Protein AF-A0A955DDG0-F1 (afdb_monomer_lite)

Secondary structure (DSSP, 8-state):
-HHHHHHHHHHHHHHHHHHHHHHHHHHHHHHHHT--EEEEEEEEEEEEEEEETTTEEEES-SHHHHHHHHSS-GGGS-HHHHHHTT--SPEEEEEEEEEEEEEEETTB-SS-TT-----TTSGGGS-HHHHHHHHHHHHHHHHHHHHHHHHHHHHH------SBEEEE-TTSTTTT-EETTTGGGT--S-S--TT-EEEEETTEE--SHHHHHHHHHTSPTT--EEEEEEPTT-SSPEEEEE--EE-TTT-SEE-SEEEPPPSBPP-STT-TTHHHHHHHTTTGGGTPPTT-EEEEETTEE-SSHHHHHHHHHHHTTPPEEEEEEPTT--TTT---EEEEEE--PPPPEEEEEPPPTT----EEEEEBTTB-B-EEEEEE-TTSTTTTTS-TT-EEEEETTEES--HHHHHHHHHHSTTSEEEEEEEETTEEEEEEEEPPTTT----EEEEE-TTSSBB-S---EEES-TT-TT-EEE-TTTTS-PPTT-EEEEETTEE-SSHHHHHHHHHHHHHHHHHHT--EEEEEEEE-SSTTPPPEEEEEEE-TTTT-

Sequence (552 aa):
MLTTLLNVLLMVVGFGLLIFVHELGHFLAAKWAGIRTDGFAVGMGPVMFSYRRGVGLGWGPSEPRVKALTGRGALDLSDADLERLGIGETEYSLRWLPVGGFVKMLGQDDMDPGSRSADPRSYTMCPVGKRMIVVSAGVVMNIILALVLFVVCFLVGVRFEAPVVGEVVAGLPAAEAHVVNGTALGITEPGIRPGDTVISVDGDPIVTFADLQMATAMAKPDTALTVIAERPGVETPLEFTLTPRKDPGSGLLSVGIAPASTTTLLDGRGVRGLDEALAGAGLTAQGVEPGATIVSVDGVPVEHYADLDRQATIAGGRPLTAVWMQPGQDPAEADRFVTATIGVEPVFEMFWQPALETGGPAEGDAALIGLSPLHRVTSTTPGGPADGVLMPGDLVLGVAGVSHPTLSTIRRTISTNKGEVIDLRVLRDGVEEVVSVRVRAKTGTIGIALEPAYDLNRIAAPIRDRLASAADPGSVVPTPVAAIEIPPNARIDAIDGTSTSNWTDMYRALLASTAGAAASGTGATVTLSITRPLPNEPRAEVPVALDAADVR

Foldseek 3Di:
DVVVVVVVVVVQLVQLVLQLLLQVQLVVLLVVLLWQWQEKEAFDDWFQWKAKFLQGIDGGWCQVSCCVQPVDGLVPDDPVRCVVSRIHRYIYTYHDGRGHIHIHTAQPDPVCVPDGDPDCSHLVNGDPVSNVSSNCRSVVSSVVVVVVVVVVVVVVPDDAFFQFFADAAPPFFQLQWDFPCQVVQVHPHGGDAGGKGWQDKQPHGDGHNVSVFVCQQPDDAPDWIWIWTDHPPGPHTTTITTGFAQDLAVRTTDRRTDTFDFQFAAQPVPDPCSVVVCVVQVNVVQPAHGGKGFQDKQNHGDPGSRVVVVVLVVCLFPWIWTKIQHHPDDPVGTDDITIDTGTRDDRAHWFWAFADPVDDGIDTFRDALQFGFWKFWQDFDVVFQCPPQDDGGWTFQDKQPRGLDTPRRRQVRLQVQAQDWMWTWTQDPNDTDITITGQHNPRSDRGTDMDGPQQAQFTGDGRQWGAPGSRCSPHIDGGLCNVPPDDHRKGQQAKQPQGDGGNSSVVVRLLVQLVVVQVVLFKGKIWTFIDDPDPPDDTDTTITIGGSVSSD

Radius of gyration: 34.44 Å; chains: 1; bounding box: 79×49×99 Å

pLDDT: mean 88.42, std 8.72, range [49.09, 97.69]

Structure (mmCIF, N/CA/C/O backbone):
data_AF-A0A955DDG0-F1
#
_entry.id   AF-A0A955DDG0-F1
#
loop_
_atom_site.group_PDB
_atom_site.id
_atom_site.type_symbol
_atom_site.label_atom_id
_atom_site.label_alt_id
_atom_site.label_comp_id
_atom_site.label_asym_id
_atom_site.label_entity_id
_atom_site.label_seq_id
_atom_site.pdbx_PDB_ins_code
_atom_site.Cartn_x
_atom_site.Cartn_y
_atom_site.Cartn_z
_atom_site.occupancy
_atom_site.B_iso_or_equiv
_atom_site.auth_seq_id
_atom_site.auth_comp_id
_atom_site.auth_asym_id
_atom_site.auth_atom_id
_atom_site.pdbx_PDB_model_num
ATOM 1 N N . MET A 1 1 ? 12.046 -19.890 -9.925 1.00 49.09 1 MET A N 1
ATOM 2 C CA . MET A 1 1 ? 13.345 -20.222 -10.561 1.00 49.09 1 MET A CA 1
ATOM 3 C C . MET A 1 1 ? 13.337 -19.999 -12.071 1.00 49.09 1 MET A C 1
ATOM 5 O O . MET A 1 1 ? 14.276 -19.384 -12.557 1.00 49.09 1 MET A O 1
ATOM 9 N N . LEU A 1 2 ? 12.295 -20.416 -12.806 1.00 52.06 2 LEU A N 1
ATOM 10 C CA . LEU A 1 2 ? 12.195 -20.172 -14.256 1.00 52.06 2 LEU A CA 1
ATOM 11 C C . LEU A 1 2 ? 12.163 -18.673 -14.617 1.00 52.06 2 LEU A C 1
ATOM 13 O O . LEU A 1 2 ? 12.862 -18.251 -15.530 1.00 52.06 2 LEU A O 1
ATOM 17 N N . THR A 1 3 ? 11.439 -17.859 -13.842 1.00 61.25 3 THR A N 1
ATOM 18 C CA . THR A 1 3 ? 11.418 -16.389 -13.969 1.00 61.25 3 THR A CA 1
ATOM 19 C C . THR A 1 3 ? 12.789 -15.763 -13.726 1.00 61.25 3 THR A C 1
ATOM 21 O O . THR A 1 3 ? 13.218 -14.896 -14.474 1.00 61.25 3 THR A O 1
ATOM 24 N N . THR A 1 4 ? 13.531 -16.250 -12.730 1.00 75.62 4 THR A N 1
ATOM 25 C CA . THR A 1 4 ? 14.893 -15.786 -12.438 1.00 75.62 4 THR A CA 1
ATOM 26 C C . THR A 1 4 ? 15.860 -16.114 -13.577 1.00 75.62 4 THR A C 1
ATOM 28 O O . THR A 1 4 ? 16.613 -15.244 -13.998 1.00 75.62 4 THR A O 1
ATOM 31 N N . LEU A 1 5 ? 15.822 -17.341 -14.111 1.00 79.25 5 LEU A N 1
ATOM 32 C CA . LEU A 1 5 ? 16.664 -17.743 -15.242 1.00 79.25 5 LEU A CA 1
ATOM 33 C C . LEU A 1 5 ? 16.324 -16.952 -16.510 1.00 79.25 5 LEU A C 1
ATOM 35 O O . LEU A 1 5 ? 17.230 -16.500 -17.205 1.00 79.25 5 LEU A O 1
ATOM 39 N N . LEU A 1 6 ? 15.032 -16.754 -16.785 1.00 79.88 6 LEU A N 1
ATOM 40 C CA . LEU A 1 6 ? 14.573 -15.937 -17.904 1.00 79.88 6 LEU A CA 1
ATOM 41 C C . LEU A 1 6 ? 15.060 -14.492 -17.770 1.00 79.88 6 LEU A C 1
ATOM 43 O O . LEU A 1 6 ? 15.597 -13.952 -18.728 1.00 79.88 6 LEU A O 1
ATOM 47 N N . ASN A 1 7 ? 14.954 -13.890 -16.583 1.00 75.62 7 ASN A N 1
ATOM 48 C CA . ASN A 1 7 ? 15.445 -12.533 -16.337 1.00 75.62 7 ASN A CA 1
ATOM 49 C C . ASN A 1 7 ? 16.960 -12.431 -16.537 1.00 75.62 7 ASN A C 1
ATOM 51 O O . ASN A 1 7 ? 17.436 -11.468 -17.131 1.00 75.62 7 ASN A O 1
ATOM 55 N N . VAL A 1 8 ? 17.721 -13.439 -16.098 1.00 85.06 8 VAL A N 1
ATOM 56 C CA . VAL A 1 8 ? 19.169 -13.505 -16.346 1.00 85.06 8 VAL A CA 1
ATOM 57 C C . VAL A 1 8 ? 19.458 -13.625 -17.843 1.00 85.06 8 VAL A C 1
ATOM 59 O O . VAL A 1 8 ? 20.325 -12.918 -18.348 1.00 85.06 8 VAL A O 1
ATOM 62 N N . LEU A 1 9 ? 18.719 -14.458 -18.579 1.00 85.44 9 LEU A N 1
ATOM 63 C CA . LEU A 1 9 ? 18.876 -14.584 -20.028 1.00 85.44 9 LEU A CA 1
ATOM 64 C C . LEU A 1 9 ? 18.539 -13.271 -20.750 1.00 85.44 9 LEU A C 1
ATOM 66 O O . LEU A 1 9 ? 19.309 -12.830 -21.598 1.00 85.44 9 LEU A O 1
ATOM 70 N N . LEU A 1 10 ? 17.431 -12.621 -20.385 1.00 84.94 10 LEU A N 1
ATOM 71 C CA . LEU A 1 10 ? 17.025 -11.320 -20.921 1.00 84.94 10 LEU A CA 1
ATOM 72 C C . LEU A 1 10 ? 18.062 -10.239 -20.617 1.00 84.94 10 LEU A C 1
ATOM 74 O O . LEU A 1 10 ? 18.378 -9.439 -21.491 1.00 84.94 10 LEU A O 1
ATOM 78 N N . MET A 1 11 ? 18.644 -10.248 -19.417 1.00 85.69 11 MET A N 1
ATOM 79 C CA . MET A 1 11 ? 19.738 -9.354 -19.048 1.00 85.69 11 MET A CA 1
ATOM 80 C C . MET A 1 11 ? 20.968 -9.586 -19.934 1.00 85.69 11 MET A C 1
ATOM 82 O O . MET A 1 11 ? 21.527 -8.630 -20.464 1.00 85.69 11 MET A O 1
ATOM 86 N N . VAL A 1 12 ? 21.371 -10.843 -20.138 1.00 88.38 12 VAL A N 1
ATOM 87 C CA . VAL A 1 12 ? 22.505 -11.205 -21.007 1.00 88.38 12 VAL A CA 1
ATOM 88 C C . VAL A 1 12 ? 22.257 -10.755 -22.450 1.00 88.38 12 VAL A C 1
ATOM 90 O O . VAL A 1 12 ? 23.146 -10.172 -23.068 1.00 88.38 12 VAL A O 1
ATOM 93 N N . VAL A 1 13 ? 21.044 -10.964 -22.969 1.00 87.88 13 VAL A N 1
ATOM 94 C CA . VAL A 1 13 ? 20.634 -10.497 -24.302 1.00 87.88 13 VAL A CA 1
ATOM 95 C C . VAL A 1 13 ? 20.626 -8.968 -24.373 1.00 87.88 13 VAL A C 1
ATOM 97 O O . VAL A 1 13 ? 21.128 -8.407 -25.342 1.00 87.88 13 VAL A O 1
ATOM 100 N N . GLY A 1 14 ? 20.118 -8.285 -23.345 1.00 88.56 14 GLY A N 1
ATOM 101 C CA . GLY A 1 14 ? 20.068 -6.824 -23.268 1.00 88.56 14 GLY A CA 1
ATOM 102 C C . GLY A 1 14 ? 21.457 -6.184 -23.257 1.00 88.56 14 GLY A C 1
ATOM 103 O O . GLY A 1 14 ? 21.736 -5.307 -24.074 1.00 88.56 14 GLY A O 1
ATOM 104 N N . PHE A 1 15 ? 22.364 -6.668 -22.401 1.00 89.38 15 PHE A N 1
ATOM 105 C CA . PHE A 1 15 ? 23.766 -6.234 -22.414 1.00 89.38 15 PHE A CA 1
ATOM 106 C C . PHE A 1 15 ? 24.463 -6.600 -23.723 1.00 89.38 15 PHE A C 1
ATOM 108 O O . PHE A 1 15 ? 25.248 -5.808 -24.243 1.00 89.38 15 PHE A O 1
ATOM 115 N N . GLY A 1 16 ? 24.159 -7.773 -24.282 1.00 90.31 16 GLY A N 1
ATOM 116 C CA . GLY A 1 16 ? 24.695 -8.196 -25.566 1.00 90.31 16 GLY A CA 1
ATOM 117 C C . GLY A 1 16 ? 24.304 -7.250 -26.701 1.00 90.31 16 GLY A C 1
ATOM 118 O O . GLY A 1 16 ? 25.173 -6.835 -27.464 1.00 90.31 16 GLY A O 1
ATOM 119 N N . LEU A 1 17 ? 23.030 -6.854 -26.762 1.00 90.50 17 LEU A N 1
ATOM 120 C CA . LEU A 1 17 ? 22.513 -5.881 -27.721 1.00 90.50 17 LEU A CA 1
ATOM 121 C C . LEU A 1 17 ? 23.158 -4.503 -27.531 1.00 90.50 17 LEU A C 1
ATOM 123 O O . LEU A 1 17 ? 23.577 -3.894 -28.512 1.00 90.50 17 LEU A O 1
ATOM 127 N N . LEU A 1 18 ? 23.271 -4.028 -26.287 1.00 91.69 18 LEU A N 1
ATOM 128 C CA . LEU A 1 18 ? 23.886 -2.736 -25.972 1.00 91.69 18 LEU A CA 1
ATOM 129 C C . LEU A 1 18 ? 25.344 -2.685 -26.438 1.00 91.69 18 LEU A C 1
ATOM 131 O O . LEU A 1 18 ? 25.734 -1.750 -27.130 1.00 91.69 18 LEU A O 1
ATOM 135 N N . ILE A 1 19 ? 26.143 -3.703 -26.113 1.00 91.75 19 ILE A N 1
ATOM 136 C CA . ILE A 1 19 ? 27.542 -3.776 -26.556 1.00 91.75 19 ILE A CA 1
ATOM 137 C C . ILE A 1 19 ? 27.606 -3.909 -28.083 1.00 91.75 19 ILE A C 1
ATOM 139 O O . ILE A 1 19 ? 28.388 -3.218 -28.720 1.00 91.75 19 ILE A O 1
ATOM 143 N N . PHE A 1 20 ? 26.761 -4.732 -28.709 1.00 92.12 20 PHE A N 1
ATOM 144 C CA . PHE A 1 20 ? 26.736 -4.846 -30.170 1.00 92.12 20 PHE A CA 1
ATOM 145 C C . PHE A 1 20 ? 26.478 -3.496 -30.862 1.00 92.12 20 PHE A C 1
ATOM 147 O O . PHE A 1 20 ? 27.185 -3.144 -31.807 1.00 92.12 20 PHE A O 1
ATOM 154 N N . VAL A 1 21 ? 25.492 -2.726 -30.394 1.00 93.50 21 VAL A N 1
ATOM 155 C CA . VAL A 1 21 ? 25.171 -1.409 -30.966 1.00 93.50 21 VAL A CA 1
ATOM 156 C C . VAL A 1 21 ? 26.283 -0.389 -30.693 1.00 93.50 21 VAL A C 1
ATOM 158 O O . VAL A 1 21 ? 26.585 0.429 -31.565 1.00 93.50 21 VAL A O 1
ATOM 161 N N . HIS A 1 22 ? 26.951 -0.483 -29.543 1.00 94.06 22 HIS A N 1
ATOM 162 C CA . HIS A 1 22 ? 28.153 0.293 -29.232 1.00 94.06 22 HIS A CA 1
ATOM 163 C C . HIS A 1 22 ? 29.276 0.039 -30.253 1.00 94.06 22 HIS A C 1
ATOM 165 O O . HIS A 1 22 ? 29.784 0.969 -30.884 1.00 94.06 22 HIS A O 1
ATOM 171 N N . GLU A 1 23 ? 29.606 -1.232 -30.487 1.00 93.44 23 GLU A N 1
ATOM 172 C CA . GLU A 1 23 ? 30.636 -1.654 -31.443 1.00 93.44 23 GLU A CA 1
ATOM 173 C C . GLU A 1 23 ? 30.265 -1.303 -32.887 1.00 93.44 23 GLU A C 1
ATOM 175 O O . GLU A 1 23 ? 31.120 -0.911 -33.687 1.00 93.44 23 GLU A O 1
ATOM 180 N N . LEU A 1 24 ? 28.975 -1.382 -33.227 1.00 93.75 24 LEU A N 1
ATOM 181 C CA . LEU A 1 24 ? 28.460 -0.925 -34.515 1.00 93.75 24 LEU A CA 1
ATOM 182 C C . LEU A 1 24 ? 28.727 0.573 -34.714 1.00 93.75 24 LEU A C 1
ATOM 184 O O . LEU A 1 24 ? 29.096 0.982 -35.814 1.00 93.75 24 LEU A O 1
ATOM 188 N N . GLY A 1 25 ? 28.603 1.386 -33.662 1.00 94.88 25 GLY A N 1
ATOM 189 C CA . GLY A 1 25 ? 28.941 2.808 -33.701 1.00 94.88 25 GLY A CA 1
ATOM 190 C C . GLY A 1 25 ? 30.397 3.058 -34.063 1.00 94.88 25 GLY A C 1
ATOM 191 O O . GLY A 1 25 ? 30.678 3.788 -35.018 1.00 94.88 25 GLY A O 1
ATOM 192 N N . HIS A 1 26 ? 31.322 2.407 -33.355 1.00 94.06 26 HIS A N 1
ATOM 193 C CA . HIS A 1 26 ? 32.750 2.480 -33.669 1.00 94.06 26 HIS A CA 1
ATOM 194 C C . HIS A 1 26 ? 33.043 2.027 -35.102 1.00 94.06 26 HIS A C 1
ATOM 196 O O . HIS A 1 26 ? 33.749 2.719 -35.836 1.00 94.06 26 HIS A O 1
ATOM 202 N N . PHE A 1 27 ? 32.454 0.909 -35.531 1.00 94.50 27 PHE A N 1
ATOM 203 C CA . PHE A 1 27 ? 32.635 0.366 -36.873 1.00 94.50 27 PHE A CA 1
ATOM 204 C C . PHE A 1 27 ? 32.161 1.324 -37.973 1.00 94.50 27 PHE A C 1
ATOM 206 O O . PHE A 1 27 ? 32.911 1.605 -38.913 1.00 94.50 27 PHE A O 1
ATOM 213 N N . LEU A 1 28 ? 30.943 1.863 -37.856 1.00 95.00 28 LEU A N 1
ATOM 214 C CA . LEU A 1 28 ? 30.384 2.799 -38.836 1.00 95.00 28 LEU A CA 1
ATOM 215 C C . LEU A 1 28 ? 31.205 4.092 -38.906 1.00 95.00 28 LEU A C 1
ATOM 217 O O . LEU A 1 28 ? 31.514 4.570 -40.001 1.00 95.00 28 LEU A O 1
ATOM 221 N N . ALA A 1 29 ? 31.619 4.626 -37.756 1.00 94.56 29 ALA A N 1
ATOM 222 C CA . ALA A 1 29 ? 32.459 5.815 -37.702 1.00 94.56 29 ALA A CA 1
ATOM 223 C C . ALA A 1 29 ? 33.860 5.563 -38.280 1.00 94.56 29 ALA A C 1
ATOM 225 O O . ALA A 1 29 ? 34.385 6.415 -38.997 1.00 94.56 29 ALA A O 1
ATOM 226 N N . ALA A 1 30 ? 34.455 4.393 -38.028 1.00 92.81 30 ALA A N 1
ATOM 227 C CA . ALA A 1 30 ? 35.754 4.013 -38.579 1.00 92.81 30 ALA A CA 1
ATOM 228 C C . ALA A 1 30 ? 35.700 3.905 -40.110 1.00 92.81 30 ALA A C 1
ATOM 230 O O . ALA A 1 30 ? 36.546 4.480 -40.800 1.00 92.81 30 ALA A O 1
ATOM 231 N N . LYS A 1 31 ? 34.654 3.263 -40.651 1.00 92.25 31 LYS A N 1
ATOM 232 C CA . LYS A 1 31 ? 34.399 3.202 -42.098 1.00 92.25 31 LYS A CA 1
ATOM 233 C C . LYS A 1 31 ? 34.239 4.592 -42.711 1.00 92.25 31 LYS A C 1
ATOM 235 O O . LYS A 1 31 ? 34.865 4.874 -43.730 1.00 92.25 31 LYS A O 1
ATOM 240 N N . TRP A 1 32 ? 33.462 5.473 -42.077 1.00 94.62 32 TRP A N 1
ATOM 241 C CA . TRP A 1 32 ? 33.296 6.863 -42.517 1.00 94.62 32 TRP A CA 1
ATOM 242 C C . TRP A 1 32 ? 34.609 7.661 -42.467 1.00 94.62 32 TRP A C 1
ATOM 244 O O . TRP A 1 32 ? 34.905 8.446 -43.369 1.00 94.62 32 TRP A O 1
ATOM 254 N N . ALA A 1 33 ? 35.435 7.439 -41.442 1.00 92.06 33 ALA A N 1
ATOM 255 C CA . ALA A 1 33 ? 36.719 8.112 -41.283 1.00 92.06 33 ALA A CA 1
ATOM 256 C C . ALA A 1 33 ? 37.771 7.672 -42.321 1.00 92.06 33 ALA A C 1
ATOM 258 O O . ALA A 1 33 ? 38.750 8.403 -42.516 1.00 92.06 33 ALA A O 1
ATOM 259 N N . GLY A 1 34 ? 37.546 6.539 -43.000 1.00 89.50 34 GLY A N 1
ATOM 260 C CA . GLY A 1 34 ? 38.470 5.901 -43.943 1.00 89.50 34 GLY A CA 1
ATOM 261 C C . GLY A 1 34 ? 39.414 4.883 -43.292 1.00 89.50 34 GLY A C 1
ATOM 262 O O . GLY A 1 34 ? 40.344 4.411 -43.947 1.00 89.50 34 GLY A O 1
ATOM 263 N N . ILE A 1 35 ? 39.184 4.537 -42.023 1.00 91.00 35 ILE A N 1
ATOM 264 C CA . ILE A 1 35 ? 40.020 3.615 -41.251 1.00 91.00 35 ILE A CA 1
ATOM 265 C C . ILE A 1 35 ? 39.736 2.182 -41.696 1.00 91.00 35 ILE A C 1
ATOM 267 O O . ILE A 1 35 ? 38.577 1.771 -41.828 1.00 91.00 35 ILE A O 1
ATOM 271 N N . ARG A 1 36 ? 40.797 1.408 -41.934 1.00 88.56 36 ARG A N 1
ATOM 272 C CA . ARG A 1 36 ? 40.663 -0.006 -42.292 1.00 88.56 36 ARG A CA 1
ATOM 273 C C . ARG A 1 36 ? 40.157 -0.802 -41.089 1.00 88.56 36 ARG A C 1
ATOM 275 O O . ARG A 1 36 ? 40.677 -0.691 -39.981 1.00 88.56 36 ARG A O 1
ATOM 282 N N . THR A 1 37 ? 39.118 -1.599 -41.317 1.00 91.06 37 THR A N 1
ATOM 283 C CA . THR A 1 37 ? 38.473 -2.442 -40.299 1.00 91.06 37 THR A CA 1
ATOM 284 C C . THR A 1 37 ? 38.529 -3.892 -40.751 1.00 91.06 37 THR A C 1
ATOM 286 O O . THR A 1 37 ? 37.822 -4.298 -41.675 1.00 91.06 37 THR A O 1
ATOM 289 N N . ASP A 1 38 ? 39.388 -4.676 -40.113 1.00 88.81 38 ASP A N 1
ATOM 290 C CA . ASP A 1 38 ? 39.694 -6.040 -40.544 1.00 88.81 38 ASP A CA 1
ATOM 291 C C . ASP A 1 38 ? 38.630 -7.057 -40.107 1.00 88.81 38 ASP A C 1
ATOM 293 O O . ASP A 1 38 ? 38.471 -8.116 -40.724 1.00 88.81 38 ASP A O 1
ATOM 297 N N . GLY A 1 39 ? 37.864 -6.728 -39.064 1.00 90.69 39 GLY A N 1
ATOM 298 C CA . GLY A 1 39 ? 36.810 -7.588 -38.543 1.00 90.69 39 GLY A CA 1
ATOM 299 C C . GLY A 1 39 ? 35.722 -6.823 -37.801 1.00 90.69 39 GLY A C 1
ATOM 300 O O . GLY A 1 39 ? 35.995 -5.837 -37.120 1.00 90.69 39 GLY A O 1
ATOM 301 N N . PHE A 1 40 ? 34.494 -7.308 -37.926 1.00 94.00 40 PHE A N 1
ATOM 302 C CA . PHE A 1 40 ? 33.341 -6.906 -37.134 1.00 94.00 40 PHE A CA 1
ATOM 303 C C . PHE A 1 40 ? 32.602 -8.170 -36.696 1.00 94.00 40 PHE A C 1
ATOM 305 O O . PHE A 1 40 ? 32.223 -8.997 -37.531 1.00 94.00 40 PHE A O 1
ATOM 312 N N . ALA A 1 41 ? 32.437 -8.359 -35.392 1.00 92.50 41 ALA A N 1
ATOM 313 C CA . ALA A 1 41 ? 31.847 -9.574 -34.851 1.00 92.50 41 ALA A CA 1
ATOM 314 C C . ALA A 1 41 ? 30.637 -9.285 -33.971 1.00 92.50 41 ALA A C 1
ATOM 316 O O . ALA A 1 41 ? 30.648 -8.349 -33.176 1.00 92.50 41 ALA A O 1
ATOM 317 N N . VAL A 1 42 ? 29.641 -10.162 -34.072 1.00 91.75 42 VAL A N 1
ATOM 318 C CA . VAL A 1 42 ? 28.531 -10.263 -33.127 1.00 91.75 42 VAL A CA 1
ATOM 319 C C . VAL A 1 42 ? 28.795 -11.453 -32.216 1.00 91.75 42 VAL A C 1
ATOM 321 O O . VAL A 1 42 ? 28.970 -12.583 -32.683 1.00 91.75 42 VAL A O 1
ATOM 324 N N . GLY A 1 43 ? 28.828 -11.194 -30.917 1.00 89.12 43 GLY A N 1
ATOM 325 C CA . GLY A 1 43 ? 29.114 -12.173 -29.884 1.00 89.12 43 GLY A CA 1
ATOM 326 C C . GLY A 1 43 ? 30.599 -12.360 -29.563 1.00 89.12 43 GLY A C 1
ATOM 327 O O . GLY A 1 43 ? 31.492 -11.753 -30.157 1.00 89.12 43 GLY A O 1
ATOM 328 N N . MET A 1 44 ? 30.863 -13.269 -28.626 1.00 86.81 44 MET A N 1
ATOM 329 C CA . MET A 1 44 ? 32.192 -13.623 -28.124 1.00 86.81 44 MET A CA 1
ATOM 330 C C . MET A 1 44 ? 32.517 -15.109 -28.331 1.00 86.81 44 MET A C 1
ATOM 332 O O . MET A 1 44 ? 31.648 -15.940 -28.601 1.00 86.81 44 MET A O 1
ATOM 336 N N . GLY A 1 45 ? 33.801 -15.452 -28.191 1.00 87.25 45 GLY A N 1
ATOM 337 C CA . GLY A 1 45 ? 34.295 -16.823 -28.341 1.00 87.25 45 GLY A CA 1
ATOM 338 C C . GLY A 1 45 ? 34.581 -17.229 -29.796 1.00 87.25 45 GLY A C 1
ATOM 339 O O . GLY A 1 45 ? 34.844 -16.361 -30.634 1.00 87.25 45 GLY A O 1
ATOM 340 N N . PRO A 1 46 ? 34.588 -18.540 -30.103 1.00 90.38 46 PRO A N 1
ATOM 341 C CA . PRO A 1 46 ? 34.888 -19.052 -31.439 1.00 90.38 46 PRO A CA 1
ATOM 342 C C . PRO A 1 46 ? 33.901 -18.563 -32.506 1.00 90.38 46 PRO A C 1
ATOM 344 O O . PRO A 1 46 ? 32.703 -18.424 -32.247 1.00 90.38 46 PRO A O 1
ATOM 347 N N . VAL A 1 47 ? 34.407 -18.336 -33.722 1.00 92.19 47 VAL A N 1
ATOM 348 C CA . VAL A 1 47 ? 33.590 -17.969 -34.889 1.00 92.19 47 VAL A CA 1
ATOM 349 C C . VAL A 1 47 ? 32.755 -19.167 -35.327 1.00 92.19 47 VAL A C 1
ATOM 351 O O . VAL A 1 47 ? 33.304 -20.214 -35.662 1.00 92.19 47 VAL A O 1
ATOM 354 N N . MET A 1 48 ? 31.434 -18.997 -35.351 1.00 92.81 48 MET A N 1
ATOM 355 C CA . MET A 1 48 ? 30.486 -19.993 -35.849 1.00 92.81 48 MET A CA 1
ATOM 356 C C . MET A 1 48 ? 30.288 -19.819 -37.356 1.00 92.81 48 MET A C 1
ATOM 358 O O . MET A 1 48 ? 30.481 -20.759 -38.124 1.00 92.81 48 MET A O 1
ATOM 362 N N . PHE A 1 49 ? 29.997 -18.588 -37.778 1.00 93.62 49 PHE A N 1
ATOM 363 C CA . PHE A 1 49 ? 29.836 -18.213 -39.178 1.00 93.62 49 PHE A CA 1
ATOM 364 C C . PHE A 1 49 ? 30.632 -16.955 -39.481 1.00 93.62 49 PHE A C 1
ATOM 366 O O . PHE A 1 49 ? 30.673 -16.034 -38.666 1.00 93.62 49 PHE A O 1
ATOM 373 N N . SER A 1 50 ? 31.222 -16.882 -40.671 1.00 94.62 50 SER A N 1
ATOM 374 C CA . SER A 1 50 ? 31.799 -15.639 -41.171 1.00 94.62 50 SER A CA 1
ATOM 375 C C . SER A 1 50 ? 31.518 -15.412 -42.646 1.00 94.62 50 SER A C 1
ATOM 377 O O . SER A 1 50 ? 31.509 -16.340 -43.464 1.00 94.62 50 SER A O 1
ATOM 379 N N . TYR A 1 51 ? 31.318 -14.142 -42.970 1.00 95.06 51 TYR A N 1
ATOM 380 C CA . TYR A 1 51 ? 31.141 -13.620 -44.307 1.00 95.06 51 TYR A CA 1
ATOM 381 C C . TYR A 1 51 ? 32.241 -12.605 -44.611 1.00 95.06 51 TYR A C 1
ATOM 383 O O . TYR A 1 51 ? 32.460 -11.649 -43.866 1.00 95.06 51 TYR A O 1
ATOM 391 N N . ARG A 1 52 ? 32.908 -12.792 -45.749 1.00 95.19 52 ARG A N 1
ATOM 392 C CA . ARG A 1 52 ? 33.840 -11.818 -46.320 1.00 95.19 52 ARG A CA 1
ATOM 393 C C . ARG A 1 52 ? 33.522 -11.672 -47.801 1.00 95.19 52 ARG A C 1
ATOM 395 O O . ARG A 1 52 ? 33.395 -12.670 -48.514 1.00 95.19 52 ARG A O 1
ATOM 402 N N . ARG A 1 53 ? 33.384 -10.433 -48.278 1.00 92.25 53 ARG A N 1
ATOM 403 C CA . ARG A 1 53 ? 33.145 -10.158 -49.705 1.00 92.25 53 ARG A CA 1
ATOM 404 C C . ARG A 1 53 ? 34.254 -10.811 -50.545 1.00 92.25 53 ARG A C 1
ATOM 406 O O . ARG A 1 53 ? 35.411 -10.757 -50.146 1.00 92.25 53 ARG A O 1
ATOM 413 N N . GLY A 1 54 ? 33.900 -11.464 -51.652 1.00 88.12 54 GLY A N 1
ATOM 414 C CA . GLY A 1 54 ? 34.838 -12.217 -52.504 1.00 88.12 54 GLY A CA 1
ATOM 415 C C . GLY A 1 54 ? 35.135 -13.652 -52.042 1.00 88.12 54 GLY A C 1
ATOM 416 O O . GLY A 1 54 ? 35.551 -14.470 -52.851 1.00 88.12 54 GLY A O 1
ATOM 417 N N . VAL A 1 55 ? 34.859 -13.989 -50.776 1.00 90.69 55 VAL A N 1
ATOM 418 C CA . VAL A 1 55 ? 35.038 -15.344 -50.208 1.00 90.69 55 VAL A CA 1
ATOM 419 C C . VAL A 1 55 ? 33.693 -16.016 -49.908 1.00 90.69 55 VAL A C 1
ATOM 421 O O . VAL A 1 55 ? 33.574 -17.236 -49.983 1.00 90.69 55 VAL A O 1
ATOM 424 N N . GLY A 1 56 ? 32.668 -15.224 -49.580 1.00 90.75 56 GLY A N 1
ATOM 425 C CA . GLY A 1 56 ? 31.319 -15.698 -49.279 1.00 90.75 56 GLY A CA 1
ATOM 426 C C . GLY A 1 56 ? 31.111 -16.114 -47.819 1.00 90.75 56 GLY A C 1
ATOM 427 O O . GLY A 1 56 ? 31.994 -15.982 -46.964 1.00 90.75 56 GLY A O 1
ATOM 428 N N . LEU A 1 57 ? 29.899 -16.589 -47.526 1.00 93.56 57 LEU A N 1
ATOM 429 C CA . LEU A 1 57 ? 29.512 -17.088 -46.205 1.00 93.56 57 LEU A CA 1
ATOM 430 C C . LEU A 1 57 ? 30.083 -18.493 -45.992 1.00 93.56 57 LEU A C 1
ATOM 432 O O . LEU A 1 57 ? 30.079 -19.314 -46.905 1.00 93.56 57 LEU A O 1
ATOM 436 N N . GLY A 1 58 ? 30.555 -18.788 -44.786 1.00 91.50 58 GLY A N 1
ATOM 437 C CA . GLY A 1 58 ? 30.954 -20.146 -44.434 1.00 91.50 58 GLY A CA 1
ATOM 438 C C . GLY A 1 58 ? 31.069 -20.364 -42.937 1.00 91.50 58 GLY A C 1
ATOM 439 O O . GLY A 1 58 ? 31.068 -19.413 -42.153 1.00 91.50 58 GLY A O 1
ATOM 440 N N . TRP A 1 59 ? 31.157 -21.638 -42.570 1.00 92.69 59 TRP A N 1
ATOM 441 C CA . TRP A 1 59 ? 31.372 -22.082 -41.199 1.00 92.69 59 TRP A CA 1
ATOM 442 C C . TRP A 1 59 ? 32.797 -21.761 -40.745 1.00 92.69 59 TRP A C 1
ATOM 444 O O . TRP A 1 59 ? 33.757 -21.971 -41.491 1.00 92.69 59 TRP A O 1
ATOM 454 N N . GLY A 1 60 ? 32.933 -21.263 -39.519 1.00 91.75 60 GLY A N 1
ATOM 455 C CA . GLY A 1 60 ? 34.219 -20.866 -38.953 1.00 91.75 60 GLY A CA 1
ATOM 456 C C . GLY A 1 60 ? 34.780 -19.553 -39.524 1.00 91.75 60 GLY A C 1
ATOM 457 O O . GLY A 1 60 ? 34.090 -18.837 -40.258 1.00 91.75 60 GLY A O 1
ATOM 458 N N . PRO A 1 61 ? 36.029 -19.196 -39.176 1.00 92.50 61 PRO A N 1
ATOM 459 C CA . PRO A 1 61 ? 36.684 -17.965 -39.631 1.00 92.50 61 PRO A CA 1
ATOM 460 C C . PRO A 1 61 ? 36.939 -17.959 -41.149 1.00 92.50 61 PRO A C 1
ATOM 462 O O . PRO A 1 61 ? 37.026 -19.013 -41.786 1.00 92.50 61 PRO A O 1
ATOM 465 N N . SER A 1 62 ? 37.075 -16.775 -41.756 1.00 91.44 62 SER A N 1
ATOM 466 C CA . SER A 1 62 ? 37.354 -16.661 -43.198 1.00 91.44 62 SER A CA 1
ATOM 467 C C . SER A 1 62 ? 38.835 -16.867 -43.530 1.00 91.44 62 SER A C 1
ATOM 469 O O . SER A 1 62 ? 39.159 -17.225 -44.660 1.00 91.44 62 SER A O 1
ATOM 471 N N . GLU A 1 63 ? 39.725 -16.732 -42.540 1.00 90.19 63 GLU A N 1
ATOM 472 C CA . GLU A 1 63 ? 41.186 -16.830 -42.671 1.00 90.19 63 GLU A CA 1
ATOM 473 C C . GLU A 1 63 ? 41.671 -18.073 -43.455 1.00 90.19 63 GLU A C 1
ATOM 475 O O . GLU A 1 63 ? 42.435 -17.905 -44.409 1.00 90.19 63 GLU A O 1
ATOM 480 N N . PRO A 1 64 ? 41.225 -19.316 -43.158 1.00 91.25 64 PRO A N 1
ATOM 481 C CA . PRO A 1 64 ? 41.695 -20.497 -43.889 1.00 91.25 64 PRO A CA 1
ATOM 482 C C . PRO A 1 64 ? 41.239 -20.494 -45.352 1.00 91.25 64 PRO A C 1
ATOM 484 O O . PRO A 1 64 ? 41.972 -20.932 -46.237 1.00 91.25 64 PRO A O 1
ATOM 487 N N . ARG A 1 65 ? 40.041 -19.958 -45.615 1.00 90.94 65 ARG A N 1
ATOM 488 C CA . ARG A 1 65 ? 39.470 -19.845 -46.963 1.00 90.94 65 ARG A CA 1
ATOM 489 C C . ARG A 1 65 ? 40.201 -18.781 -47.782 1.00 90.94 65 ARG A C 1
ATOM 491 O O . ARG A 1 65 ? 40.506 -19.017 -48.944 1.00 90.94 65 ARG A O 1
ATOM 498 N N . VAL A 1 66 ? 40.559 -17.652 -47.168 1.00 89.75 66 VAL A N 1
ATOM 499 C CA . VAL A 1 66 ? 41.382 -16.614 -47.811 1.00 89.75 66 VAL A CA 1
ATOM 500 C C . VAL A 1 66 ? 42.776 -17.147 -48.145 1.00 89.75 66 VAL A C 1
ATOM 502 O O . VAL A 1 66 ? 43.250 -16.945 -49.262 1.00 89.75 66 VAL A O 1
ATOM 505 N N . LYS A 1 67 ? 43.410 -17.885 -47.224 1.00 91.69 67 LYS A N 1
ATOM 506 C CA . LYS A 1 67 ? 44.717 -18.515 -47.469 1.00 91.69 67 LYS A CA 1
ATOM 507 C C . LYS A 1 67 ? 44.664 -19.537 -48.600 1.00 91.69 67 LYS A C 1
ATOM 509 O O . LYS A 1 67 ? 45.572 -19.562 -49.422 1.00 91.69 67 LYS A O 1
ATOM 514 N N . ALA A 1 68 ? 43.595 -20.327 -48.683 1.00 89.00 68 ALA A N 1
ATOM 515 C CA . ALA A 1 68 ? 43.404 -21.272 -49.780 1.00 89.00 68 ALA A CA 1
ATOM 516 C C . ALA A 1 68 ? 43.251 -20.579 -51.149 1.00 89.00 68 ALA A C 1
ATOM 518 O O . ALA A 1 68 ? 43.701 -21.119 -52.154 1.00 89.00 68 ALA A O 1
ATOM 519 N N . LEU A 1 69 ? 42.648 -19.384 -51.190 1.00 86.81 69 LEU A N 1
ATOM 520 C CA . LEU A 1 69 ? 42.428 -18.625 -52.427 1.00 86.81 69 LEU A CA 1
ATOM 521 C C . LEU A 1 69 ? 43.639 -17.785 -52.857 1.00 86.81 69 LEU A C 1
ATOM 523 O O . LEU A 1 69 ? 43.850 -17.591 -54.050 1.00 86.81 69 LEU A O 1
ATOM 527 N N . THR A 1 70 ? 44.413 -17.258 -51.905 1.00 87.62 70 THR A N 1
ATOM 528 C CA . THR A 1 70 ? 45.427 -16.220 -52.181 1.00 87.62 70 THR A CA 1
ATOM 529 C C . THR A 1 70 ? 46.853 -16.616 -51.793 1.00 87.62 70 THR A C 1
ATOM 531 O O . THR A 1 70 ? 47.802 -15.912 -52.133 1.00 87.62 70 THR A O 1
ATOM 534 N N . GLY A 1 71 ? 47.025 -17.714 -51.050 1.00 86.69 71 GLY A N 1
ATOM 535 C CA . GLY A 1 71 ? 48.302 -18.124 -50.460 1.00 86.69 71 GLY A CA 1
ATOM 536 C C . GLY A 1 71 ? 48.752 -17.287 -49.253 1.00 86.69 71 GLY A C 1
ATOM 537 O O . GLY A 1 71 ? 49.768 -17.615 -48.643 1.00 86.69 71 GLY A O 1
ATOM 538 N N . ARG A 1 72 ? 48.019 -16.226 -48.879 1.00 87.50 72 ARG A N 1
ATOM 539 C CA . ARG A 1 72 ? 48.340 -15.307 -47.768 1.00 87.50 72 ARG A CA 1
ATOM 540 C C . ARG A 1 72 ? 47.124 -15.082 -46.861 1.00 87.50 72 ARG A C 1
ATOM 542 O O . ARG A 1 72 ? 45.991 -15.349 -47.256 1.00 87.50 72 ARG A O 1
ATOM 549 N N . GLY A 1 73 ? 47.354 -14.646 -45.620 1.00 86.25 73 GLY A N 1
ATOM 550 C CA . GLY A 1 73 ? 46.274 -14.266 -44.704 1.00 86.25 73 GLY A CA 1
ATOM 551 C C . GLY A 1 73 ? 45.599 -12.966 -45.135 1.00 86.25 73 GLY A C 1
ATOM 552 O O . GLY A 1 73 ? 46.214 -12.140 -45.806 1.00 86.25 73 GLY A O 1
ATOM 553 N N . ALA A 1 74 ? 44.343 -12.751 -44.732 1.00 83.12 74 ALA A N 1
ATOM 554 C CA . ALA A 1 74 ? 43.604 -11.537 -45.106 1.00 83.12 74 ALA A CA 1
ATOM 555 C C . ALA A 1 74 ? 44.261 -10.259 -44.554 1.00 83.12 74 ALA A C 1
ATOM 557 O O . ALA A 1 74 ? 44.236 -9.214 -45.201 1.00 83.12 74 ALA A O 1
ATOM 558 N N . LEU A 1 75 ? 44.876 -10.364 -43.373 1.00 82.12 75 LEU A N 1
ATOM 559 C CA . LEU A 1 75 ? 45.600 -9.274 -42.714 1.00 82.12 75 LEU A CA 1
ATOM 560 C C . LEU A 1 75 ? 46.929 -8.937 -43.405 1.00 82.12 75 LEU A C 1
ATOM 562 O O . LEU A 1 75 ? 47.400 -7.812 -43.291 1.00 82.12 75 LEU A O 1
ATOM 566 N N . ASP A 1 76 ? 47.508 -9.882 -44.151 1.00 84.06 76 ASP A N 1
ATOM 567 C CA . ASP A 1 76 ? 48.779 -9.683 -44.854 1.00 84.06 76 ASP A CA 1
ATOM 568 C C . ASP A 1 76 ? 48.586 -9.015 -46.226 1.00 84.06 76 ASP A C 1
ATOM 570 O O . ASP A 1 76 ? 49.547 -8.542 -46.838 1.00 84.06 76 ASP A O 1
ATOM 574 N N . LEU A 1 77 ? 47.359 -9.013 -46.754 1.00 84.94 77 LEU A N 1
ATOM 575 C CA . LEU A 1 77 ? 47.046 -8.439 -48.059 1.00 84.94 77 LEU A CA 1
ATOM 576 C C . LEU A 1 77 ? 46.962 -6.910 -47.967 1.00 84.94 77 LEU A C 1
ATOM 578 O O . LEU A 1 77 ? 46.256 -6.348 -47.120 1.00 84.94 77 LEU A O 1
ATOM 582 N N . SER A 1 78 ? 47.675 -6.247 -48.881 1.00 84.94 78 SER A N 1
ATOM 583 C CA . SER A 1 78 ? 47.558 -4.803 -49.076 1.00 84.94 78 SER A CA 1
ATOM 584 C C . SER A 1 78 ? 46.185 -4.449 -49.650 1.00 84.94 78 SER A C 1
ATOM 586 O O . SER A 1 78 ? 45.511 -5.296 -50.239 1.00 84.94 78 SER A O 1
ATOM 588 N N . ASP A 1 79 ? 45.773 -3.190 -49.530 1.00 84.81 79 ASP A N 1
ATOM 589 C CA . ASP A 1 79 ? 44.501 -2.733 -50.101 1.00 84.81 79 ASP A CA 1
ATOM 590 C C . ASP A 1 79 ? 44.443 -2.951 -51.625 1.00 84.81 79 ASP A C 1
ATOM 592 O O . ASP A 1 79 ? 43.418 -3.386 -52.149 1.00 84.81 79 ASP A O 1
ATOM 596 N N . ALA A 1 80 ? 45.569 -2.761 -52.324 1.00 85.06 80 ALA A N 1
ATOM 597 C CA . ALA A 1 80 ? 45.686 -3.034 -53.756 1.00 85.06 80 ALA A CA 1
ATOM 598 C C . ALA A 1 80 ? 45.567 -4.534 -54.084 1.00 85.06 80 ALA A C 1
ATOM 600 O O . ALA A 1 80 ? 44.991 -4.905 -55.108 1.00 85.06 80 ALA A O 1
ATOM 601 N N . ASP A 1 81 ? 46.085 -5.415 -53.218 1.00 87.50 81 ASP A N 1
ATOM 602 C CA . ASP A 1 81 ? 45.910 -6.861 -53.374 1.00 87.50 81 ASP A CA 1
ATOM 603 C C . ASP A 1 81 ? 44.454 -7.277 -53.150 1.00 87.50 81 ASP A C 1
ATOM 605 O O . ASP A 1 81 ? 43.920 -8.063 -53.932 1.00 87.50 81 ASP A O 1
ATOM 609 N N . LEU A 1 82 ? 43.807 -6.741 -52.110 1.00 87.94 82 LEU A N 1
ATOM 610 C CA . LEU A 1 82 ? 42.398 -6.993 -51.803 1.00 87.94 82 LEU A CA 1
ATOM 611 C C . LEU A 1 82 ? 41.491 -6.559 -52.960 1.00 87.94 82 LEU A C 1
ATOM 613 O O . LEU A 1 82 ? 40.633 -7.331 -53.389 1.00 87.94 82 LEU A O 1
ATOM 617 N N . GLU A 1 83 ? 41.726 -5.368 -53.514 1.00 88.69 83 GLU A N 1
ATOM 618 C CA . GLU A 1 83 ? 40.987 -4.853 -54.667 1.00 88.69 83 GLU A CA 1
ATOM 619 C C . GLU A 1 83 ? 41.203 -5.718 -55.915 1.00 88.69 83 GLU A C 1
ATOM 621 O O . GLU A 1 83 ? 40.232 -6.168 -56.526 1.00 88.69 83 GLU A O 1
ATOM 626 N N . ARG A 1 84 ? 42.463 -6.036 -56.251 1.00 89.69 84 ARG A N 1
ATOM 627 C CA . ARG A 1 84 ? 42.809 -6.880 -57.408 1.00 89.69 84 ARG A CA 1
ATOM 628 C C . ARG A 1 84 ? 42.183 -8.273 -57.331 1.00 89.69 84 ARG A C 1
ATOM 630 O O . ARG A 1 84 ? 41.803 -8.829 -58.357 1.00 89.69 84 ARG A O 1
ATOM 637 N N . LEU A 1 85 ? 42.101 -8.844 -56.131 1.00 88.62 85 LEU A N 1
ATOM 638 C CA . LEU A 1 85 ? 41.536 -10.173 -55.887 1.00 88.62 85 LEU A CA 1
ATOM 639 C C . LEU A 1 85 ? 40.013 -10.142 -55.670 1.00 88.62 85 LEU A C 1
ATOM 641 O O . LEU A 1 85 ? 39.397 -11.198 -55.538 1.00 88.62 85 LEU A O 1
ATOM 645 N N . GLY A 1 86 ? 39.395 -8.957 -55.621 1.00 89.50 86 GLY A N 1
ATOM 646 C CA . GLY A 1 86 ? 37.964 -8.794 -55.357 1.00 89.50 86 GLY A CA 1
ATOM 647 C C . GLY A 1 86 ? 37.537 -9.207 -53.941 1.00 89.50 86 GLY A C 1
ATOM 648 O O . GLY A 1 86 ? 36.364 -9.525 -53.724 1.00 89.50 86 GLY A O 1
ATOM 649 N N . ILE A 1 87 ? 38.464 -9.217 -52.978 1.00 90.19 87 ILE A N 1
ATOM 650 C CA . ILE A 1 87 ? 38.234 -9.636 -51.590 1.00 90.19 87 ILE A CA 1
ATOM 651 C C . ILE A 1 87 ? 38.020 -8.402 -50.707 1.00 90.19 87 ILE A C 1
ATOM 653 O O . ILE A 1 87 ? 38.767 -7.434 -50.766 1.00 90.19 87 ILE A O 1
ATOM 657 N N . GLY A 1 88 ? 36.991 -8.423 -49.858 1.00 89.12 88 GLY A N 1
ATOM 658 C CA . GLY A 1 88 ? 36.721 -7.334 -48.917 1.00 89.12 88 GLY A CA 1
ATOM 659 C C . GLY A 1 88 ? 37.669 -7.331 -47.718 1.00 89.12 88 GLY A C 1
ATOM 660 O O . GLY A 1 88 ? 38.038 -8.393 -47.219 1.00 89.12 88 GLY A O 1
ATOM 661 N N . GLU A 1 89 ? 37.988 -6.139 -47.206 1.00 89.81 89 GLU A N 1
ATOM 662 C CA . GLU A 1 89 ? 38.864 -5.942 -46.036 1.00 89.81 89 GLU A CA 1
ATOM 663 C C . GLU A 1 89 ? 38.270 -6.453 -44.711 1.00 89.81 89 GLU A C 1
ATOM 665 O O . GLU A 1 89 ? 39.008 -6.945 -43.863 1.00 89.81 89 GLU A O 1
ATOM 670 N N . THR A 1 90 ? 36.943 -6.426 -44.547 1.00 93.00 90 THR A N 1
ATOM 671 C CA . THR A 1 90 ? 36.271 -6.781 -43.284 1.00 93.00 90 THR A CA 1
ATOM 672 C C . THR A 1 90 ? 35.734 -8.207 -43.307 1.00 93.00 90 THR A C 1
ATOM 674 O O . THR A 1 90 ? 34.987 -8.581 -44.215 1.00 93.00 90 THR A O 1
ATOM 677 N N . GLU A 1 91 ? 36.057 -8.985 -42.274 1.00 93.56 91 GLU A N 1
ATOM 678 C CA . GLU A 1 91 ? 35.308 -10.194 -41.920 1.00 93.56 91 GLU A CA 1
ATOM 679 C C . GLU A 1 91 ? 34.126 -9.837 -41.018 1.00 93.56 91 GLU A C 1
ATOM 681 O O . GLU A 1 91 ? 34.316 -9.326 -39.917 1.00 93.56 91 GLU A O 1
ATOM 686 N N . TYR A 1 92 ? 32.913 -10.151 -41.460 1.00 94.44 92 TYR A N 1
ATOM 687 C CA . TYR A 1 92 ? 31.716 -10.105 -40.625 1.00 94.44 92 TYR A CA 1
ATOM 688 C C . TYR A 1 92 ? 31.517 -11.483 -40.002 1.00 94.44 92 TYR A C 1
ATOM 690 O O . TYR A 1 92 ? 31.424 -12.463 -40.741 1.00 94.44 92 TYR A O 1
ATOM 698 N N . SER A 1 93 ? 31.465 -11.595 -38.674 1.00 93.44 93 SER A N 1
ATOM 699 C CA . SER A 1 93 ? 31.373 -12.901 -38.004 1.00 93.44 93 SER A CA 1
ATOM 700 C C . SER A 1 93 ? 30.289 -12.968 -36.930 1.00 93.44 93 SER A C 1
ATOM 702 O O . SER A 1 93 ? 30.045 -11.999 -36.219 1.00 93.44 93 SER A O 1
ATOM 704 N N . LEU A 1 94 ? 29.653 -14.134 -36.807 1.00 92.31 94 LEU A N 1
ATOM 705 C CA . LEU A 1 94 ? 28.774 -14.497 -35.698 1.00 92.31 94 LEU A CA 1
ATOM 706 C C . LEU A 1 94 ? 29.487 -15.542 -34.838 1.00 92.31 94 LEU A C 1
ATOM 708 O O . LEU A 1 94 ? 29.982 -16.549 -35.359 1.00 92.31 94 LEU A O 1
ATOM 712 N N . ARG A 1 95 ? 29.566 -15.295 -33.532 1.00 92.19 95 ARG A N 1
ATOM 713 C CA . ARG A 1 95 ? 30.316 -16.117 -32.574 1.00 92.19 95 ARG A CA 1
ATOM 714 C C . ARG A 1 95 ? 29.393 -16.873 -31.621 1.00 92.19 95 ARG A C 1
ATOM 716 O O . ARG A 1 95 ? 28.204 -16.588 -31.536 1.00 92.19 95 ARG A O 1
ATOM 723 N N . TRP A 1 96 ? 29.947 -17.881 -30.945 1.00 86.88 96 TRP A N 1
ATOM 724 C CA . TRP A 1 96 ? 29.174 -18.845 -30.152 1.00 86.88 96 TRP A CA 1
ATOM 725 C C . TRP A 1 96 ? 28.397 -18.226 -28.983 1.00 86.88 96 TRP A C 1
ATOM 727 O O . TRP A 1 96 ? 27.276 -18.642 -28.703 1.00 86.88 96 TRP A O 1
ATOM 737 N N . LEU A 1 97 ? 28.978 -17.242 -28.293 1.00 86.06 97 LEU A N 1
ATOM 738 C CA . LEU A 1 97 ? 28.312 -16.569 -27.180 1.00 86.06 97 LEU A CA 1
ATOM 739 C C . LEU A 1 97 ? 27.591 -15.323 -27.699 1.00 86.06 97 LEU A C 1
ATOM 741 O O . LEU A 1 97 ? 28.276 -14.425 -28.185 1.00 86.06 97 LEU A O 1
ATOM 745 N N . PRO A 1 98 ? 26.259 -15.202 -27.554 1.00 76.44 98 PRO A N 1
ATOM 746 C CA . PRO A 1 98 ? 25.483 -14.058 -28.040 1.00 76.44 98 PRO A CA 1
ATOM 747 C C . PRO A 1 98 ? 25.606 -12.846 -27.099 1.00 76.44 98 PRO A C 1
ATOM 749 O O . PRO A 1 98 ? 24.620 -12.204 -26.750 1.00 76.44 98 PRO A O 1
ATOM 752 N N . VAL A 1 99 ? 26.823 -12.562 -26.637 1.00 82.69 99 VAL A N 1
ATOM 753 C CA . VAL A 1 99 ? 27.124 -11.481 -25.701 1.00 82.69 99 VAL A CA 1
ATOM 754 C C . VAL A 1 99 ? 28.128 -10.552 -26.359 1.00 82.69 99 VAL A C 1
ATOM 756 O O . VAL A 1 99 ? 29.271 -10.928 -26.601 1.00 82.69 99 VAL A O 1
ATOM 759 N N . GLY A 1 100 ? 27.670 -9.345 -26.666 1.00 82.19 100 GLY A N 1
ATOM 760 C CA . GLY A 1 100 ? 28.467 -8.244 -27.180 1.00 82.19 100 GLY A CA 1
ATOM 761 C C . GLY A 1 100 ? 28.949 -8.414 -28.610 1.00 82.19 100 GLY A C 1
ATOM 762 O O . GLY A 1 100 ? 28.224 -8.904 -29.473 1.00 82.19 100 GLY A O 1
ATOM 763 N N . GLY A 1 101 ? 30.159 -7.941 -28.865 1.00 85.25 101 GLY A N 1
ATOM 764 C CA . GLY A 1 101 ? 30.795 -7.904 -30.171 1.00 85.25 101 GLY A CA 1
ATOM 765 C C . GLY A 1 101 ? 32.158 -7.240 -30.049 1.00 85.25 101 GLY A C 1
ATOM 766 O O . GLY A 1 101 ? 32.566 -6.868 -28.951 1.00 85.25 101 GLY A O 1
ATOM 767 N N . PHE A 1 102 ? 32.865 -7.104 -31.162 1.00 87.62 102 PHE A N 1
ATOM 768 C CA . PHE A 1 102 ? 34.041 -6.238 -31.230 1.00 87.62 102 PHE A CA 1
ATOM 769 C C . PHE A 1 102 ? 34.263 -5.774 -32.665 1.00 87.62 102 PHE A C 1
ATOM 771 O O . PHE A 1 102 ? 33.915 -6.475 -33.629 1.00 87.62 102 PHE A O 1
ATOM 778 N N . VAL A 1 103 ? 34.900 -4.617 -32.799 1.00 89.38 103 VAL A N 1
ATOM 779 C CA . VAL A 1 103 ? 35.465 -4.142 -34.058 1.00 89.38 103 VAL A CA 1
ATOM 780 C C . VAL A 1 103 ? 36.991 -4.202 -34.012 1.00 89.38 103 VAL A C 1
ATOM 782 O O . VAL A 1 103 ? 37.628 -3.690 -33.101 1.00 89.38 103 VAL A O 1
ATOM 785 N N . LYS A 1 104 ? 37.605 -4.817 -35.025 1.00 88.38 104 LYS A N 1
ATOM 786 C CA . LYS A 1 104 ? 39.061 -4.816 -35.191 1.00 88.38 104 LYS A CA 1
ATOM 787 C C . LYS A 1 104 ? 39.463 -3.704 -36.153 1.00 88.38 104 LYS A C 1
ATOM 789 O O . LYS A 1 104 ? 39.292 -3.845 -37.366 1.00 88.38 104 LYS A O 1
ATOM 794 N N . MET A 1 105 ? 39.972 -2.603 -35.607 1.00 88.06 105 MET A N 1
ATOM 795 C CA . MET A 1 105 ? 40.461 -1.449 -36.367 1.00 88.06 105 MET A CA 1
ATOM 796 C C . MET A 1 105 ? 41.976 -1.530 -36.566 1.00 88.06 105 MET A C 1
ATOM 798 O O . MET A 1 105 ? 42.722 -1.874 -35.652 1.00 88.06 105 MET A O 1
ATOM 802 N N . LEU A 1 106 ? 42.452 -1.178 -37.760 1.00 83.31 106 LEU A N 1
ATOM 803 C CA . LEU A 1 106 ? 43.882 -1.146 -38.041 1.00 83.31 106 LEU A CA 1
ATOM 804 C C . LEU A 1 106 ? 44.565 -0.064 -37.192 1.00 83.31 106 LEU A C 1
ATOM 806 O O . LEU A 1 106 ? 44.156 1.096 -37.214 1.00 83.31 106 LEU A O 1
ATOM 810 N N . GLY A 1 107 ? 45.631 -0.427 -36.474 1.00 74.12 107 GLY A N 1
ATOM 811 C CA . GLY A 1 107 ? 46.393 0.503 -35.632 1.00 74.12 107 GLY A CA 1
ATOM 812 C C . GLY A 1 107 ? 45.751 0.840 -34.284 1.00 74.12 107 GLY A C 1
ATOM 813 O O . GLY A 1 107 ? 46.186 1.794 -33.643 1.00 74.12 107 GLY A O 1
ATOM 814 N N . GLN A 1 108 ? 44.733 0.084 -33.871 1.00 72.94 108 GLN A N 1
ATOM 815 C CA . GLN A 1 108 ? 44.215 0.052 -32.509 1.00 72.94 108 GLN A CA 1
ATOM 816 C C . GLN A 1 108 ? 44.110 -1.422 -32.096 1.00 72.94 108 GLN A C 1
ATOM 818 O O . GLN A 1 108 ? 43.171 -2.112 -32.487 1.00 72.94 108 GLN A O 1
ATOM 823 N N . ASP A 1 109 ? 45.119 -1.913 -31.375 1.00 66.94 109 ASP A N 1
ATOM 824 C CA . ASP A 1 109 ? 45.102 -3.246 -30.771 1.00 66.94 109 ASP A CA 1
ATOM 825 C C . ASP A 1 109 ? 44.821 -3.105 -29.273 1.00 66.94 109 ASP A C 1
ATOM 827 O O . ASP A 1 109 ? 45.598 -2.486 -28.544 1.00 66.94 109 ASP A O 1
ATOM 831 N N . ASP A 1 110 ? 43.704 -3.668 -28.815 1.00 63.94 110 ASP A N 1
ATOM 832 C CA . ASP A 1 110 ? 43.296 -3.602 -27.409 1.00 63.94 110 ASP A CA 1
ATOM 833 C C . ASP A 1 110 ? 44.258 -4.374 -26.485 1.00 63.94 110 ASP A C 1
ATOM 835 O O . ASP A 1 110 ? 44.326 -4.092 -25.289 1.00 63.94 110 ASP A O 1
ATOM 839 N N . MET A 1 111 ? 45.032 -5.324 -27.030 1.00 57.25 111 MET A N 1
ATOM 840 C CA . MET A 1 111 ? 46.028 -6.112 -26.293 1.00 57.25 111 MET A CA 1
ATOM 841 C C . MET A 1 111 ? 47.446 -5.526 -26.378 1.00 57.25 111 MET A C 1
ATOM 843 O O . MET A 1 111 ? 48.286 -5.855 -25.540 1.00 57.25 111 MET A O 1
ATOM 847 N N . ASP A 1 112 ? 47.710 -4.651 -27.355 1.00 63.47 112 ASP A N 1
ATOM 848 C CA . ASP A 1 112 ? 48.966 -3.903 -27.497 1.00 63.47 112 ASP A CA 1
ATOM 849 C C . ASP A 1 112 ? 48.704 -2.443 -27.928 1.00 63.47 112 ASP A C 1
ATOM 851 O O . ASP A 1 112 ? 48.826 -2.092 -29.113 1.00 63.47 112 ASP A O 1
ATOM 855 N N . PRO A 1 113 ? 48.401 -1.550 -26.962 1.00 58.59 113 PRO A N 1
ATOM 856 C CA . PRO A 1 113 ? 48.128 -0.134 -27.220 1.00 58.59 113 PRO A CA 1
ATOM 857 C C . PRO A 1 113 ? 49.313 0.638 -27.828 1.00 58.59 113 PRO A C 1
ATOM 859 O O . PRO A 1 113 ? 49.154 1.785 -28.252 1.00 58.59 113 PRO A O 1
ATOM 862 N N . GLY A 1 114 ? 50.518 0.048 -27.828 1.00 58.22 114 GLY A N 1
ATOM 863 C CA . GLY A 1 114 ? 51.735 0.623 -28.401 1.00 58.22 114 GLY A CA 1
ATOM 864 C C . GLY A 1 114 ? 51.942 0.292 -29.880 1.00 58.22 114 GLY A C 1
ATOM 865 O O . GLY A 1 114 ? 52.791 0.920 -30.523 1.00 58.22 114 GLY A O 1
ATOM 866 N N . SER A 1 115 ? 51.175 -0.653 -30.430 1.00 61.94 115 SER A N 1
ATOM 867 C CA . SER A 1 115 ? 51.284 -1.071 -31.826 1.00 61.94 115 SER A CA 1
ATOM 868 C C . SER A 1 115 ? 50.937 0.086 -32.776 1.00 61.94 115 SER A C 1
ATOM 870 O O . SER A 1 115 ? 49.839 0.644 -32.789 1.00 61.94 115 SER A O 1
ATOM 872 N N . ARG A 1 116 ? 51.915 0.507 -33.585 1.00 61.91 116 ARG A N 1
ATOM 873 C CA . ARG A 1 116 ? 51.741 1.561 -34.595 1.00 61.91 116 ARG A CA 1
ATOM 874 C C . ARG A 1 116 ? 51.833 0.947 -35.978 1.00 61.91 116 ARG A C 1
ATOM 876 O O . ARG A 1 116 ? 52.862 0.386 -36.340 1.00 61.91 116 ARG A O 1
ATOM 883 N N . SER A 1 117 ? 50.773 1.103 -36.762 1.00 69.38 117 SER A N 1
ATOM 884 C CA . SER A 1 117 ? 50.822 0.831 -38.195 1.00 69.38 117 SER A CA 1
ATOM 885 C C . SER A 1 117 ? 51.260 2.090 -38.942 1.00 69.38 117 SER A C 1
ATOM 887 O O . SER A 1 117 ? 50.757 3.181 -38.669 1.00 69.38 117 SER A O 1
ATOM 889 N N . ALA A 1 118 ? 52.189 1.931 -39.886 1.00 71.38 118 ALA A N 1
ATOM 890 C CA . ALA A 1 118 ? 52.603 2.990 -40.809 1.00 71.38 118 ALA A CA 1
ATOM 891 C C . ALA A 1 118 ? 51.577 3.229 -41.937 1.00 71.38 118 ALA A C 1
ATOM 893 O O . ALA A 1 118 ? 51.771 4.116 -42.767 1.00 71.38 118 ALA A O 1
ATOM 894 N N . ASP A 1 119 ? 50.499 2.439 -41.978 1.00 78.12 119 ASP A N 1
ATOM 895 C CA . ASP A 1 119 ? 49.439 2.563 -42.972 1.00 78.12 119 ASP A CA 1
ATOM 896 C C . ASP A 1 119 ? 48.677 3.898 -42.807 1.00 78.12 119 ASP A C 1
ATOM 898 O O . ASP A 1 119 ? 48.217 4.204 -41.702 1.00 78.12 119 ASP A O 1
ATOM 902 N N . PRO A 1 120 ? 48.488 4.701 -43.871 1.00 80.19 120 PRO A N 1
ATOM 903 C CA . PRO A 1 120 ? 47.703 5.937 -43.814 1.00 80.19 120 PRO A CA 1
ATOM 904 C C . PRO A 1 120 ? 46.250 5.757 -43.337 1.00 80.19 120 PRO A C 1
ATOM 906 O O . PRO A 1 120 ? 45.667 6.698 -42.798 1.00 80.19 120 PRO A O 1
ATOM 909 N N . ARG A 1 121 ? 45.662 4.564 -43.513 1.00 84.38 121 ARG A N 1
ATOM 910 C CA . ARG A 1 121 ? 44.319 4.182 -43.037 1.00 84.38 121 ARG A CA 1
ATOM 911 C C . ARG A 1 121 ? 44.329 3.586 -41.625 1.00 84.38 121 ARG A C 1
ATOM 913 O O . ARG A 1 121 ? 43.303 3.087 -41.161 1.00 84.38 121 ARG A O 1
ATOM 920 N N . SER A 1 122 ? 45.468 3.636 -40.935 1.00 85.88 122 SER A N 1
ATOM 921 C CA . SER A 1 122 ? 45.591 3.321 -39.511 1.00 85.88 122 SER A CA 1
ATOM 922 C C . SER A 1 122 ? 44.842 4.345 -38.656 1.00 85.88 122 SER A C 1
ATOM 924 O O . SER A 1 122 ? 44.899 5.554 -38.909 1.00 85.88 122 SER A O 1
ATOM 926 N N . TYR A 1 123 ? 44.205 3.877 -37.582 1.00 85.06 123 TYR A N 1
ATOM 927 C CA . TYR A 1 123 ? 43.571 4.720 -36.573 1.00 85.06 123 TYR A CA 1
ATOM 928 C C . TYR A 1 123 ? 44.537 5.796 -36.059 1.00 85.06 123 TYR A C 1
ATOM 930 O O . TYR A 1 123 ? 44.177 6.969 -36.019 1.00 85.06 123 TYR A O 1
ATOM 938 N N . THR A 1 124 ? 45.793 5.446 -35.761 1.00 83.62 124 THR A N 1
ATOM 939 C CA . THR A 1 124 ? 46.800 6.386 -35.228 1.00 83.62 124 THR A CA 1
ATOM 940 C C . THR A 1 124 ? 47.254 7.452 -36.228 1.00 83.62 124 THR A C 1
ATOM 942 O O . THR A 1 124 ? 47.672 8.533 -35.805 1.00 83.62 124 THR A O 1
ATOM 945 N N . MET A 1 125 ? 47.115 7.193 -37.531 1.00 85.00 125 MET A N 1
ATOM 946 C CA . MET A 1 125 ? 47.482 8.121 -38.610 1.00 85.00 125 MET A CA 1
ATOM 947 C C . MET A 1 125 ? 46.339 9.071 -38.997 1.00 85.00 125 MET A C 1
ATOM 949 O O . MET A 1 125 ? 46.572 10.087 -39.653 1.00 85.00 125 MET A O 1
ATOM 953 N N . CYS A 1 126 ? 45.107 8.802 -38.551 1.00 84.06 126 CYS A N 1
ATOM 954 C CA . CYS A 1 126 ? 43.974 9.693 -38.782 1.00 84.06 126 CYS A CA 1
ATOM 955 C C . CYS A 1 126 ? 44.066 10.993 -37.956 1.00 84.06 126 CYS A C 1
ATOM 957 O O . CYS A 1 126 ? 44.521 10.961 -36.806 1.00 84.06 126 CYS A O 1
ATOM 959 N N . PRO A 1 127 ? 43.565 12.132 -38.484 1.00 89.69 127 PRO A N 1
ATOM 960 C CA . PRO A 1 127 ? 43.443 13.378 -37.731 1.00 89.69 127 PRO A CA 1
ATOM 961 C C . PRO A 1 127 ? 42.695 13.192 -36.407 1.00 89.69 127 PRO A C 1
ATOM 963 O O . PRO A 1 127 ? 41.698 12.471 -36.347 1.00 89.69 127 PRO A O 1
ATOM 966 N N . VAL A 1 128 ? 43.130 13.909 -35.366 1.00 88.75 128 VAL A N 1
ATOM 967 C CA . VAL A 1 128 ? 42.591 13.794 -33.996 1.00 88.75 128 VAL A CA 1
ATOM 968 C C . VAL A 1 128 ? 41.065 13.912 -33.966 1.00 88.75 128 VAL A C 1
ATOM 970 O O . VAL A 1 128 ? 40.417 13.087 -33.336 1.00 88.75 128 VAL A O 1
ATOM 973 N N . GLY A 1 129 ? 40.480 14.864 -34.701 1.00 90.12 129 GLY A N 1
ATOM 974 C CA . GLY A 1 129 ? 39.023 15.044 -34.741 1.00 90.12 129 GLY A CA 1
ATOM 975 C C . GLY A 1 129 ? 38.267 13.817 -35.263 1.00 90.12 129 GLY A C 1
ATOM 976 O O . GLY A 1 129 ? 37.253 13.434 -34.688 1.00 90.12 129 GLY A O 1
ATOM 977 N N . LYS A 1 130 ? 38.792 13.134 -36.291 1.00 91.06 130 LYS A N 1
ATOM 978 C CA . LYS A 1 130 ? 38.200 11.880 -36.785 1.00 91.06 130 LYS A CA 1
ATOM 979 C C . LYS A 1 130 ? 38.302 10.771 -35.739 1.00 91.06 130 LYS A C 1
ATOM 981 O O . LYS A 1 130 ? 37.336 10.049 -35.532 1.00 91.06 130 LYS A O 1
ATOM 986 N N . ARG A 1 131 ? 39.441 10.668 -35.046 1.00 89.69 131 ARG A N 1
ATOM 987 C CA . ARG A 1 131 ? 39.635 9.683 -33.969 1.00 89.69 131 ARG A CA 1
ATOM 988 C C . ARG A 1 131 ? 38.687 9.922 -32.799 1.00 89.69 131 ARG A C 1
ATOM 990 O O . ARG A 1 131 ? 38.092 8.974 -32.307 1.00 89.69 131 ARG A O 1
ATOM 997 N N . MET A 1 132 ? 38.496 11.182 -32.403 1.00 91.62 132 MET A N 1
ATOM 998 C CA . MET A 1 132 ? 37.535 11.549 -31.360 1.00 91.62 132 MET A CA 1
ATOM 999 C C . MET A 1 132 ? 36.115 11.123 -31.736 1.00 91.62 132 MET A C 1
ATOM 1001 O O . MET A 1 132 ? 35.443 10.510 -30.917 1.00 91.62 132 MET A O 1
ATOM 1005 N N . ILE A 1 133 ? 35.685 11.358 -32.982 1.00 93.12 133 ILE A N 1
ATOM 1006 C CA . ILE A 1 133 ? 34.373 10.897 -33.465 1.00 93.12 133 ILE A CA 1
ATOM 1007 C C . ILE A 1 133 ? 34.266 9.373 -33.385 1.00 93.12 133 ILE A C 1
ATOM 1009 O O . ILE A 1 133 ? 33.272 8.869 -32.876 1.00 93.12 133 ILE A O 1
ATOM 1013 N N . VAL A 1 134 ? 35.289 8.639 -33.837 1.00 91.19 134 VAL A N 1
ATOM 1014 C CA . VAL A 1 134 ? 35.301 7.169 -33.786 1.00 91.19 134 VAL A CA 1
ATOM 1015 C C . VAL A 1 134 ? 35.181 6.666 -32.351 1.00 91.19 134 VAL A C 1
ATOM 1017 O O . VAL A 1 134 ? 34.350 5.802 -32.103 1.00 91.19 134 VAL A O 1
ATOM 1020 N N . VAL A 1 135 ? 35.925 7.233 -31.398 1.00 89.56 135 VAL A N 1
ATOM 1021 C CA . VAL A 1 135 ? 35.856 6.846 -29.975 1.00 89.56 135 VAL A CA 1
ATOM 1022 C C . VAL A 1 135 ? 34.523 7.240 -29.331 1.00 89.56 135 VAL A C 1
ATOM 1024 O O . VAL A 1 135 ? 33.992 6.502 -28.510 1.00 89.56 135 VAL A O 1
ATOM 1027 N N . SER A 1 136 ? 33.931 8.375 -29.694 1.00 93.94 136 SER A N 1
ATOM 1028 C CA . SER A 1 136 ? 32.635 8.785 -29.136 1.00 93.94 136 SER A CA 1
ATOM 1029 C C . SER A 1 136 ? 31.441 8.073 -29.782 1.00 93.94 136 SER A C 1
ATOM 1031 O O . SER A 1 136 ? 30.367 8.029 -29.181 1.00 93.94 136 SER A O 1
ATOM 1033 N N . ALA A 1 137 ? 31.605 7.497 -30.977 1.00 94.94 137 ALA A N 1
ATOM 1034 C CA . ALA A 1 137 ? 30.513 6.907 -31.747 1.00 94.94 137 ALA A CA 1
ATOM 1035 C C . ALA A 1 137 ? 29.798 5.765 -31.014 1.00 94.94 137 ALA A C 1
ATOM 1037 O O . ALA A 1 137 ? 28.575 5.671 -31.109 1.00 94.94 137 ALA A O 1
ATOM 1038 N N . GLY A 1 138 ? 30.518 4.945 -30.243 1.00 92.31 138 GLY A N 1
ATOM 1039 C CA . GLY A 1 138 ? 29.896 3.888 -29.444 1.00 92.31 138 GLY A CA 1
ATOM 1040 C C . GLY A 1 138 ? 28.946 4.437 -28.374 1.00 92.31 138 GLY A C 1
ATOM 1041 O O . GLY A 1 138 ? 27.819 3.962 -28.226 1.00 92.31 138 GLY A O 1
ATOM 1042 N N . VAL A 1 139 ? 29.351 5.492 -27.659 1.00 94.50 139 VAL A N 1
ATOM 1043 C CA . VAL A 1 139 ? 28.502 6.144 -26.642 1.00 94.50 139 VAL A CA 1
ATOM 1044 C C . VAL A 1 139 ? 27.283 6.798 -27.293 1.00 94.50 139 VAL A C 1
ATOM 1046 O O . VAL A 1 139 ? 26.164 6.623 -26.815 1.00 94.50 139 VAL A O 1
ATOM 1049 N N . VAL A 1 140 ? 27.480 7.503 -28.410 1.00 96.75 140 VAL A N 1
ATOM 1050 C CA . VAL A 1 140 ? 26.387 8.148 -29.155 1.00 96.75 140 VAL A CA 1
ATOM 1051 C C . VAL A 1 140 ? 25.373 7.115 -29.652 1.00 96.75 140 VAL A C 1
ATOM 1053 O O . VAL A 1 140 ? 24.172 7.318 -29.485 1.00 96.75 140 VAL A O 1
ATOM 1056 N N . MET A 1 141 ? 25.827 5.982 -30.195 1.00 95.81 141 MET A N 1
ATOM 1057 C CA . MET A 1 141 ? 24.928 4.910 -30.631 1.00 95.81 141 MET A CA 1
ATOM 1058 C C . MET A 1 141 ? 24.137 4.292 -29.478 1.00 95.81 141 MET A C 1
ATOM 1060 O O . MET A 1 141 ? 22.968 3.966 -29.666 1.00 95.81 141 MET A O 1
ATOM 1064 N N . ASN A 1 142 ? 24.714 4.196 -28.278 1.00 94.81 142 ASN A N 1
ATOM 1065 C CA . ASN A 1 142 ? 23.971 3.744 -27.100 1.00 94.81 142 ASN A CA 1
ATOM 1066 C C . ASN A 1 142 ? 22.911 4.754 -26.647 1.00 94.81 142 ASN A C 1
ATOM 1068 O O . ASN A 1 142 ? 21.830 4.341 -26.238 1.00 94.81 142 ASN A O 1
ATOM 1072 N N . ILE A 1 143 ? 23.173 6.061 -26.750 1.00 95.81 143 ILE A N 1
ATOM 1073 C CA . ILE A 1 143 ? 22.161 7.097 -26.476 1.00 95.81 143 ILE A CA 1
ATOM 1074 C C . ILE A 1 143 ? 21.011 6.994 -27.485 1.00 95.81 143 ILE A C 1
ATOM 1076 O O . ILE A 1 143 ? 19.844 7.030 -27.099 1.00 95.81 143 ILE A O 1
ATOM 1080 N N . ILE A 1 144 ? 21.329 6.814 -28.771 1.00 96.12 144 ILE A N 1
ATOM 1081 C CA . ILE A 1 144 ? 20.322 6.608 -29.821 1.00 96.12 144 ILE A CA 1
ATOM 1082 C C . ILE A 1 144 ? 19.519 5.332 -29.547 1.00 96.12 144 ILE A C 1
ATOM 1084 O O . ILE A 1 144 ? 18.292 5.360 -29.613 1.00 96.12 144 ILE A O 1
ATOM 1088 N N . LEU A 1 145 ? 20.186 4.228 -29.196 1.00 94.75 145 LEU A N 1
ATOM 1089 C CA . LEU A 1 145 ? 19.522 2.983 -28.822 1.00 94.75 145 LEU A CA 1
ATOM 1090 C C . LEU A 1 145 ? 18.589 3.193 -27.630 1.00 94.75 145 LEU A C 1
ATOM 1092 O O . LEU A 1 145 ? 17.451 2.744 -27.683 1.00 94.75 145 LEU A O 1
ATOM 1096 N N . ALA A 1 146 ? 19.039 3.889 -26.585 1.00 93.44 146 ALA A N 1
ATOM 1097 C CA . ALA A 1 146 ? 18.221 4.184 -25.415 1.00 93.44 146 ALA A CA 1
ATOM 1098 C C . ALA A 1 146 ? 16.964 4.980 -25.793 1.00 93.44 146 ALA A C 1
ATOM 1100 O O . ALA A 1 146 ? 15.877 4.627 -25.348 1.00 93.44 146 ALA A O 1
ATOM 1101 N N . LEU A 1 147 ? 17.085 5.989 -26.663 1.00 95.38 147 LEU A N 1
ATOM 1102 C CA . LEU A 1 147 ? 15.940 6.753 -27.164 1.00 95.38 147 LEU A CA 1
ATOM 1103 C C . LEU A 1 147 ? 14.962 5.870 -27.954 1.00 95.38 147 LEU A C 1
ATOM 1105 O O . LEU A 1 147 ? 13.755 5.949 -27.747 1.00 95.38 147 LEU A O 1
ATOM 1109 N N . VAL A 1 148 ? 15.471 5.009 -28.839 1.00 94.25 148 VAL A N 1
ATOM 1110 C CA . VAL A 1 148 ? 14.637 4.084 -29.623 1.00 94.25 148 VAL A CA 1
ATOM 1111 C C . VAL A 1 148 ? 13.940 3.074 -28.716 1.00 94.25 148 VAL A C 1
ATOM 1113 O O . VAL A 1 148 ? 12.736 2.879 -28.847 1.00 94.25 148 VAL A O 1
ATOM 1116 N N . LEU A 1 149 ? 14.666 2.459 -27.778 1.00 90.62 149 LEU A N 1
ATOM 1117 C CA . LEU A 1 149 ? 14.094 1.530 -26.804 1.00 90.62 149 LEU A CA 1
ATOM 1118 C C . LEU A 1 149 ? 13.034 2.222 -25.949 1.00 90.62 149 LEU A C 1
ATOM 1120 O O . LEU A 1 149 ? 11.978 1.644 -25.731 1.00 90.62 149 LEU A O 1
ATOM 1124 N N . PHE A 1 150 ? 13.273 3.465 -25.529 1.00 89.50 150 PHE A N 1
ATOM 1125 C CA . PHE A 1 150 ? 12.294 4.261 -24.799 1.00 89.50 150 PHE A CA 1
ATOM 1126 C C . PHE A 1 150 ? 11.013 4.451 -25.622 1.00 89.50 150 PHE A C 1
ATOM 1128 O O . PHE A 1 150 ? 9.936 4.092 -25.160 1.00 89.50 150 PHE A O 1
ATOM 1135 N N . VAL A 1 151 ? 11.116 4.905 -26.876 1.00 91.94 151 VAL A N 1
ATOM 1136 C CA . VAL A 1 151 ? 9.953 5.050 -27.771 1.00 91.94 151 VAL A CA 1
ATOM 1137 C C . VAL A 1 151 ? 9.219 3.720 -27.959 1.00 91.94 151 VAL A C 1
ATOM 1139 O O . VAL A 1 151 ? 7.997 3.675 -27.850 1.00 91.94 151 VAL A O 1
ATOM 1142 N N . VAL A 1 152 ? 9.945 2.624 -28.198 1.00 89.62 152 VAL A N 1
ATOM 1143 C CA . VAL A 1 152 ? 9.352 1.289 -28.362 1.00 89.62 152 VAL A CA 1
ATOM 1144 C C . VAL A 1 152 ? 8.629 0.843 -27.092 1.00 89.62 152 VAL A C 1
ATOM 1146 O O . VAL A 1 152 ? 7.505 0.362 -27.190 1.00 89.62 152 VAL A O 1
ATOM 1149 N N . CYS A 1 153 ? 9.213 1.039 -25.908 1.00 84.00 153 CYS A N 1
ATOM 1150 C CA . CYS A 1 153 ? 8.572 0.694 -24.638 1.00 84.00 153 CYS A CA 1
ATOM 1151 C C . CYS A 1 153 ? 7.231 1.417 -24.457 1.00 84.00 153 CYS A C 1
ATOM 1153 O O . CYS A 1 153 ? 6.250 0.789 -24.069 1.00 84.00 153 CYS A O 1
ATOM 1155 N N . PHE A 1 154 ? 7.159 2.709 -24.789 1.00 81.19 154 PHE A N 1
ATOM 1156 C CA . PHE A 1 154 ? 5.906 3.466 -24.703 1.00 81.19 154 PHE A CA 1
ATOM 1157 C C . PHE A 1 154 ? 4.910 3.103 -25.815 1.00 81.19 154 PHE A C 1
ATOM 1159 O O . PHE A 1 154 ? 3.710 3.097 -25.556 1.00 81.19 154 PHE A O 1
ATOM 1166 N N . LEU A 1 155 ? 5.376 2.728 -27.014 1.00 87.62 155 LEU A N 1
ATOM 1167 C CA . LEU A 1 155 ? 4.514 2.214 -28.092 1.00 87.62 155 LEU A CA 1
ATOM 1168 C C . LEU A 1 155 ? 3.900 0.848 -27.766 1.00 87.62 155 LEU A C 1
ATOM 1170 O O . LEU A 1 155 ? 2.765 0.583 -28.148 1.00 87.62 155 LEU A O 1
ATOM 1174 N N . VAL A 1 156 ? 4.639 -0.016 -27.067 1.00 87.06 156 VAL A N 1
ATOM 1175 C CA . VAL A 1 156 ? 4.127 -1.300 -26.556 1.00 87.06 156 VAL A CA 1
ATOM 1176 C C . VAL A 1 156 ? 3.062 -1.079 -25.472 1.00 87.06 156 VAL A C 1
ATOM 1178 O O . VAL A 1 156 ? 2.219 -1.947 -25.254 1.00 87.06 156 VAL A O 1
ATOM 1181 N N . GLY A 1 157 ? 3.054 0.102 -24.853 1.00 77.19 157 GLY A N 1
ATOM 1182 C CA . GLY A 1 157 ? 2.150 0.472 -23.778 1.00 77.19 157 GLY A CA 1
ATOM 1183 C C . GLY A 1 157 ? 2.742 0.099 -22.424 1.00 77.19 157 GLY A C 1
ATOM 1184 O O . GLY A 1 157 ? 2.987 -1.070 -22.126 1.00 77.19 157 GLY A O 1
ATOM 1185 N N . VAL A 1 158 ? 2.948 1.109 -21.582 1.00 75.81 158 VAL A N 1
ATOM 1186 C CA . VAL A 1 158 ? 3.294 0.926 -20.171 1.00 75.81 158 VAL A CA 1
ATOM 1187 C C . VAL A 1 158 ? 2.032 1.178 -19.359 1.00 75.81 158 VAL A C 1
ATOM 1189 O O . VAL A 1 158 ? 1.335 2.167 -19.580 1.00 75.81 158 VAL A O 1
ATOM 1192 N N . ARG A 1 159 ? 1.712 0.261 -18.446 1.00 76.50 159 ARG A N 1
ATOM 1193 C CA . ARG A 1 159 ? 0.597 0.445 -17.517 1.00 76.50 159 ARG A CA 1
ATOM 1194 C C . ARG A 1 159 ? 1.068 1.327 -16.371 1.00 76.50 159 ARG A C 1
ATOM 1196 O O . ARG A 1 159 ? 2.064 1.005 -15.729 1.00 76.50 159 ARG A O 1
ATOM 1203 N N . PHE A 1 160 ? 0.339 2.404 -16.130 1.00 82.44 160 PHE A N 1
ATOM 1204 C CA . PHE A 1 160 ? 0.503 3.248 -14.956 1.00 82.44 160 PHE A CA 1
ATOM 1205 C C . PHE A 1 160 ? -0.728 3.106 -14.069 1.00 82.44 160 PHE A C 1
ATOM 1207 O O . PHE A 1 160 ? -1.817 2.793 -14.555 1.00 82.44 160 PHE A O 1
ATOM 1214 N N . GLU A 1 161 ? -0.550 3.329 -12.773 1.00 88.31 161 GLU A N 1
ATOM 1215 C CA . GLU A 1 161 ? -1.670 3.447 -11.846 1.00 88.31 161 GLU A CA 1
ATOM 1216 C C . GLU A 1 161 ? -2.444 4.720 -12.186 1.00 88.31 161 GLU A C 1
ATOM 1218 O O . GLU A 1 161 ? -1.879 5.818 -12.201 1.00 88.31 161 GLU A O 1
ATOM 1223 N N . ALA A 1 162 ? -3.727 4.565 -12.507 1.00 90.75 162 ALA A N 1
ATOM 1224 C CA . ALA A 1 162 ? -4.616 5.692 -12.749 1.00 90.75 162 ALA A CA 1
ATOM 1225 C C . ALA A 1 162 ? -4.747 6.537 -11.466 1.00 90.75 162 ALA A C 1
ATOM 1227 O O . ALA A 1 162 ? -4.632 5.981 -10.371 1.00 90.75 162 ALA A O 1
ATOM 1228 N N . PRO A 1 163 ? -5.016 7.851 -11.558 1.00 95.25 163 PRO A N 1
ATOM 1229 C CA . PRO A 1 163 ? -5.117 8.748 -10.407 1.00 95.25 163 PRO A CA 1
ATOM 1230 C C . PRO A 1 163 ? -6.454 8.585 -9.665 1.00 95.25 163 PRO A C 1
ATOM 1232 O O . PRO A 1 163 ? -7.123 9.557 -9.325 1.00 95.25 163 PRO A O 1
ATOM 1235 N N . VAL A 1 164 ? -6.859 7.335 -9.442 1.00 95.06 164 VAL A N 1
ATOM 1236 C CA . VAL A 1 164 ? -8.082 6.948 -8.746 1.00 95.06 164 VAL A CA 1
ATOM 1237 C C . VAL A 1 164 ? -7.737 6.674 -7.292 1.00 95.06 164 VAL A C 1
ATOM 1239 O O . VAL A 1 164 ? -6.841 5.880 -6.990 1.00 95.06 164 VAL A O 1
ATOM 1242 N N . VAL A 1 165 ? -8.460 7.326 -6.392 1.00 95.12 165 VAL A N 1
ATOM 1243 C CA . VAL A 1 165 ? -8.324 7.140 -4.951 1.00 95.12 165 VAL A CA 1
ATOM 1244 C C . VAL A 1 165 ? -8.907 5.783 -4.568 1.00 95.12 165 VAL A C 1
ATOM 1246 O O . VAL A 1 165 ? -10.054 5.477 -4.881 1.00 95.12 165 VAL A O 1
ATOM 1249 N N . GLY A 1 166 ? -8.105 4.952 -3.912 1.00 91.25 166 GLY A N 1
ATOM 1250 C CA . GLY A 1 166 ? -8.500 3.640 -3.404 1.00 91.25 166 GLY A CA 1
ATOM 1251 C C . GLY A 1 166 ? -8.815 3.637 -1.926 1.00 91.25 166 GLY A C 1
ATOM 1252 O O . GLY A 1 166 ? -9.789 3.030 -1.509 1.00 91.25 166 GLY A O 1
ATOM 1253 N N . GLU A 1 167 ? -8.001 4.332 -1.145 1.00 89.50 167 GLU A N 1
ATOM 1254 C CA . GLU A 1 167 ? -8.138 4.409 0.304 1.00 89.50 167 GLU A CA 1
ATOM 1255 C C . GLU A 1 167 ? -7.937 5.854 0.745 1.00 89.50 167 GLU A C 1
ATOM 1257 O O . GLU A 1 167 ? -7.140 6.588 0.149 1.00 89.50 167 GLU A O 1
ATOM 1262 N N . VAL A 1 168 ? -8.650 6.245 1.798 1.00 90.94 168 VAL A N 1
ATOM 1263 C CA . VAL A 1 168 ? -8.506 7.538 2.462 1.00 90.94 168 VAL A CA 1
ATOM 1264 C C . VAL A 1 168 ? -8.310 7.274 3.947 1.00 90.94 168 VAL A C 1
ATOM 1266 O O . VAL A 1 168 ? -9.184 6.724 4.612 1.00 90.94 168 VAL A O 1
ATOM 1269 N N . VAL A 1 169 ? -7.149 7.654 4.469 1.00 87.25 169 VAL A N 1
ATOM 1270 C CA . VAL A 1 169 ? -6.784 7.397 5.863 1.00 87.25 169 VAL A CA 1
ATOM 1271 C C . VAL A 1 169 ? -7.530 8.369 6.779 1.00 87.25 169 VAL A C 1
ATOM 1273 O O . VAL A 1 169 ? -7.468 9.589 6.592 1.00 87.25 169 VAL A O 1
ATOM 1276 N N . ALA A 1 170 ? -8.206 7.832 7.796 1.00 83.62 170 ALA A N 1
ATOM 1277 C CA . ALA A 1 170 ? -8.954 8.618 8.773 1.00 83.62 170 ALA A CA 1
ATOM 1278 C C . ALA A 1 170 ? -8.051 9.618 9.523 1.00 83.62 170 ALA A C 1
ATOM 1280 O O . ALA A 1 170 ? -6.939 9.287 9.942 1.00 83.62 170 ALA A O 1
ATOM 1281 N N . GLY A 1 171 ? -8.534 10.854 9.691 1.00 79.56 171 GLY A N 1
ATOM 1282 C CA . GLY A 1 171 ? -7.801 11.931 10.369 1.00 79.56 171 GLY A CA 1
ATOM 1283 C C . GLY A 1 171 ? -6.641 12.532 9.561 1.00 79.56 171 GLY A C 1
ATOM 1284 O O . GLY A 1 171 ? -5.815 13.260 10.116 1.00 79.56 171 GLY A O 1
ATOM 1285 N N . LEU A 1 172 ? -6.528 12.240 8.257 1.00 86.12 172 LEU A N 1
ATOM 1286 C CA . LEU A 1 172 ? -5.570 12.877 7.339 1.00 86.12 172 LEU A CA 1
ATOM 1287 C C . LEU A 1 172 ? -6.256 13.893 6.395 1.00 86.12 172 LEU A C 1
ATOM 1289 O O . LEU A 1 172 ? -7.478 13.862 6.249 1.00 86.12 172 LEU A O 1
ATOM 1293 N N . PRO A 1 173 ? -5.504 14.820 5.754 1.00 91.69 173 PRO A N 1
ATOM 1294 C CA . PRO A 1 173 ? -6.083 15.976 5.056 1.00 91.69 173 PRO A CA 1
ATOM 1295 C C . PRO A 1 173 ? -7.151 15.659 4.006 1.00 91.69 173 PRO A C 1
ATOM 1297 O O . PRO A 1 173 ? -8.085 16.436 3.842 1.00 91.69 173 PRO A O 1
ATOM 1300 N N . ALA A 1 174 ? -7.028 14.540 3.289 1.00 93.25 174 ALA A N 1
ATOM 1301 C CA . ALA A 1 174 ? -8.002 14.139 2.281 1.00 93.25 174 ALA A CA 1
ATOM 1302 C C . ALA A 1 174 ? -9.348 13.718 2.884 1.00 93.25 174 ALA A C 1
ATOM 1304 O O . ALA A 1 174 ? -10.376 14.001 2.274 1.00 93.25 174 ALA A O 1
ATOM 1305 N N . ALA A 1 175 ? -9.361 13.107 4.075 1.00 90.19 175 ALA A N 1
ATOM 1306 C CA . ALA A 1 175 ? -10.593 12.741 4.779 1.00 90.19 175 ALA A CA 1
ATOM 1307 C C . ALA A 1 175 ? -11.382 13.983 5.231 1.00 90.19 175 ALA A C 1
ATOM 1309 O O . ALA A 1 175 ? -12.608 13.992 5.226 1.00 90.19 175 ALA A O 1
ATOM 1310 N N . GLU A 1 176 ? -10.666 15.052 5.579 1.00 88.56 176 GLU A N 1
ATOM 1311 C CA . GLU A 1 176 ? -11.218 16.305 6.113 1.00 88.56 176 GLU A CA 1
ATOM 1312 C C . GLU A 1 176 ? -11.439 17.375 5.029 1.00 88.56 176 GLU A C 1
ATOM 1314 O O . GLU A 1 176 ? -11.856 18.495 5.331 1.00 88.56 176 GLU A O 1
ATOM 1319 N N . ALA A 1 177 ? -11.125 17.062 3.768 1.00 91.88 177 ALA A N 1
ATOM 1320 C CA . ALA A 1 177 ? -11.078 18.038 2.687 1.00 91.88 177 ALA A CA 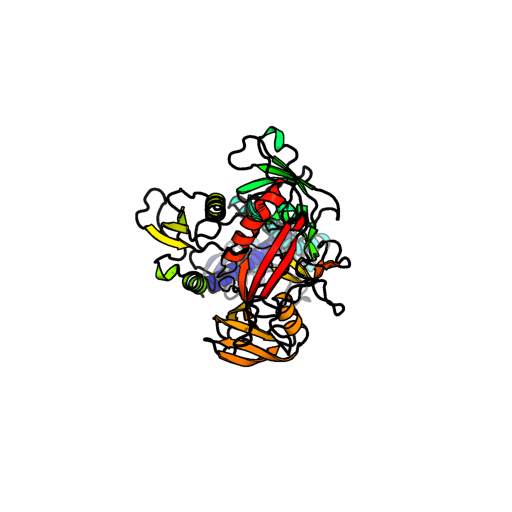1
ATOM 1321 C C . ALA A 1 177 ? -12.423 18.754 2.495 1.00 91.88 177 ALA A C 1
ATOM 1323 O O . ALA A 1 177 ? -13.483 18.129 2.398 1.00 91.88 177 ALA A O 1
ATOM 1324 N N . HIS A 1 178 ? -12.387 20.082 2.391 1.00 88.06 178 HIS A N 1
ATOM 1325 C CA . HIS A 1 178 ? -13.596 20.868 2.176 1.00 88.06 178 HIS A CA 1
ATOM 1326 C C . HIS A 1 178 ? -13.991 20.848 0.698 1.00 88.06 178 HIS A C 1
ATOM 1328 O O . HIS A 1 178 ? -13.188 21.228 -0.153 1.00 88.06 178 HIS A O 1
ATOM 1334 N N . VAL A 1 179 ? -15.232 20.447 0.402 1.00 92.31 179 VAL A N 1
ATOM 1335 C CA . VAL A 1 179 ? -15.790 20.484 -0.958 1.00 92.31 179 VAL A CA 1
ATOM 1336 C C . VAL A 1 179 ? -16.351 21.877 -1.236 1.00 92.31 179 VAL A C 1
ATOM 1338 O O . VAL A 1 179 ? -17.436 22.224 -0.768 1.00 92.31 179 VAL A O 1
ATOM 1341 N N . VAL A 1 180 ? -15.626 22.670 -2.019 1.00 91.88 180 VAL A N 1
ATOM 1342 C CA . VAL A 1 180 ? -15.935 24.081 -2.302 1.00 91.88 180 VAL A CA 1
ATOM 1343 C C . VAL A 1 180 ? -17.272 24.218 -3.030 1.00 91.88 180 VAL A C 1
ATOM 1345 O O . VAL A 1 180 ? -18.117 25.036 -2.667 1.00 91.88 180 VAL A O 1
ATOM 1348 N N . ASN A 1 181 ? -17.500 23.377 -4.039 1.00 91.75 181 ASN A N 1
ATOM 1349 C CA . ASN A 1 181 ? -18.726 23.365 -4.836 1.00 91.75 181 ASN A CA 1
ATOM 1350 C C . ASN A 1 181 ? -19.775 22.347 -4.342 1.00 91.75 181 ASN A C 1
ATOM 1352 O O . ASN A 1 181 ? -20.806 22.172 -4.991 1.00 91.75 181 ASN A O 1
ATOM 1356 N N . GLY A 1 182 ? -19.563 21.713 -3.180 1.00 85.56 182 GLY A N 1
ATOM 1357 C CA . GLY A 1 182 ? -20.393 20.603 -2.696 1.00 85.56 182 GLY A CA 1
ATOM 1358 C C . GLY A 1 182 ? -21.860 20.978 -2.472 1.00 85.56 182 GLY A C 1
ATOM 1359 O O . GLY A 1 182 ? -22.758 20.282 -2.944 1.00 85.56 182 GLY A O 1
ATOM 1360 N N . THR A 1 183 ? -22.122 22.133 -1.847 1.00 84.00 183 THR A N 1
ATOM 1361 C CA . THR A 1 183 ? -23.491 22.599 -1.543 1.00 84.00 183 THR A CA 1
ATOM 1362 C C . THR A 1 183 ? -24.357 22.733 -2.798 1.00 84.00 183 THR A C 1
ATOM 1364 O O . THR A 1 183 ? -25.528 22.358 -2.785 1.00 84.00 183 THR A O 1
ATOM 1367 N N . ALA A 1 184 ? -23.788 23.239 -3.898 1.00 85.38 184 ALA A N 1
ATOM 1368 C CA . ALA A 1 184 ? -24.505 23.395 -5.164 1.00 85.38 184 ALA A CA 1
ATOM 1369 C C . ALA A 1 184 ? -24.858 22.045 -5.816 1.00 85.38 184 ALA A C 1
ATOM 1371 O O . ALA A 1 184 ? -25.791 21.975 -6.612 1.00 85.38 184 ALA A O 1
ATOM 1372 N N . LEU A 1 185 ? -24.131 20.986 -5.451 1.00 85.31 185 LEU A N 1
ATOM 1373 C CA . LEU A 1 185 ? -24.251 19.634 -5.991 1.00 85.31 185 LEU A CA 1
ATOM 1374 C C . LEU A 1 185 ? -24.963 18.668 -5.031 1.00 85.31 185 LEU A C 1
ATOM 1376 O O . LEU A 1 185 ? -25.012 17.470 -5.289 1.00 85.31 185 LEU A O 1
ATOM 1380 N N . GLY A 1 186 ? -25.514 19.172 -3.919 1.00 83.75 186 GLY A N 1
ATOM 1381 C CA . GLY A 1 186 ? -26.174 18.343 -2.906 1.00 83.75 186 GLY A CA 1
ATOM 1382 C C . GLY A 1 186 ? -25.214 17.468 -2.092 1.00 83.75 186 GLY A C 1
ATOM 1383 O O . GLY A 1 186 ? -25.651 16.507 -1.467 1.00 83.75 186 GLY A O 1
ATOM 1384 N N . ILE A 1 187 ? -23.919 17.792 -2.087 1.00 85.31 187 ILE A N 1
ATOM 1385 C CA . ILE A 1 187 ? -22.881 17.073 -1.345 1.00 85.31 187 ILE A CA 1
ATOM 1386 C C . ILE A 1 187 ? -22.559 17.870 -0.086 1.00 85.31 187 ILE A C 1
ATOM 1388 O O . ILE A 1 187 ? -21.965 18.946 -0.144 1.00 85.31 187 ILE A O 1
ATOM 1392 N N . THR A 1 188 ? -22.979 17.340 1.059 1.00 76.25 188 THR A N 1
ATOM 1393 C CA . THR A 1 188 ? -22.794 17.974 2.374 1.00 76.25 188 THR A CA 1
ATOM 1394 C C . THR A 1 188 ? -21.665 17.355 3.185 1.00 76.25 188 THR A C 1
ATOM 1396 O O . THR A 1 188 ? -21.153 17.976 4.110 1.00 76.25 188 THR A O 1
ATOM 1399 N N . GLU A 1 189 ? -21.298 16.121 2.862 1.00 79.44 189 GLU A N 1
ATOM 1400 C CA . GLU A 1 189 ? -20.251 15.384 3.556 1.00 79.44 189 GLU A CA 1
ATOM 1401 C C . GLU A 1 189 ? -18.866 15.815 3.034 1.00 79.44 189 GLU A C 1
ATOM 1403 O O . GLU A 1 189 ? -18.667 15.861 1.813 1.00 79.44 189 GLU A O 1
ATOM 1408 N N . PRO A 1 190 ? -17.911 16.131 3.930 1.00 84.62 190 PRO A N 1
ATOM 1409 C CA . PRO A 1 190 ? -16.552 16.487 3.544 1.00 84.62 190 PRO A CA 1
ATOM 1410 C C . PRO A 1 190 ? -15.783 15.269 3.011 1.00 84.62 190 PRO A C 1
ATOM 1412 O O . PRO A 1 190 ? -16.241 14.126 3.085 1.00 84.62 190 PRO A O 1
ATOM 1415 N N . GLY A 1 191 ? -14.596 15.541 2.482 1.00 91.25 191 GLY A N 1
ATOM 1416 C CA . GLY A 1 191 ? -13.599 14.531 2.174 1.00 91.25 191 GLY A CA 1
ATOM 1417 C C . GLY A 1 191 ? -13.621 14.017 0.738 1.00 91.25 191 GLY A C 1
ATOM 1418 O O . GLY A 1 191 ? -14.665 13.852 0.087 1.00 91.25 191 GLY A O 1
ATOM 1419 N N . ILE A 1 192 ? -12.416 13.731 0.260 1.00 95.06 192 ILE A N 1
ATOM 1420 C CA . ILE A 1 192 ? -12.169 12.880 -0.903 1.00 95.06 192 ILE A CA 1
ATOM 1421 C C . ILE A 1 192 ? -12.578 11.446 -0.533 1.00 95.06 192 ILE A C 1
ATOM 1423 O O . ILE A 1 192 ? -12.507 11.062 0.634 1.00 95.06 192 ILE A O 1
ATOM 1427 N N . ARG A 1 193 ? -13.035 10.655 -1.508 1.00 92.19 193 ARG A N 1
ATOM 1428 C CA . ARG A 1 193 ? -13.536 9.289 -1.298 1.00 92.19 193 ARG A CA 1
ATOM 1429 C C . ARG A 1 193 ? -12.852 8.266 -2.192 1.00 92.19 193 ARG A C 1
ATOM 1431 O O . ARG A 1 193 ? -12.448 8.610 -3.304 1.00 92.19 193 ARG A O 1
ATOM 1438 N N . PRO A 1 194 ? -12.812 6.993 -1.763 1.00 93.19 194 PRO A N 1
ATOM 1439 C CA . PRO A 1 194 ? -12.555 5.882 -2.666 1.00 93.19 194 PRO A CA 1
ATOM 1440 C C . PRO A 1 194 ? -13.441 5.959 -3.918 1.00 93.19 194 PRO A C 1
ATOM 1442 O O . PRO A 1 194 ? -14.654 6.166 -3.840 1.00 93.19 194 PRO A O 1
ATOM 1445 N N . GLY A 1 195 ? -12.815 5.825 -5.085 1.00 92.62 195 GLY A N 1
ATOM 1446 C CA . GLY A 1 195 ? -13.430 5.977 -6.403 1.00 92.62 195 GLY A CA 1
ATOM 1447 C C . GLY A 1 195 ? -13.305 7.367 -7.029 1.00 92.62 195 GLY A C 1
ATOM 1448 O O . GLY A 1 195 ? -13.503 7.477 -8.238 1.00 92.62 195 GLY A O 1
ATOM 1449 N N . ASP A 1 196 ? -12.946 8.408 -6.271 1.00 95.38 196 ASP A N 1
ATOM 1450 C CA . ASP A 1 196 ? -12.688 9.730 -6.852 1.00 95.38 196 ASP A CA 1
ATOM 1451 C C . ASP A 1 196 ? -11.463 9.670 -7.781 1.00 95.38 196 ASP A C 1
ATOM 1453 O O . ASP A 1 196 ? -10.408 9.150 -7.410 1.00 95.38 196 ASP A O 1
ATOM 1457 N N . THR A 1 197 ? -11.588 10.217 -8.990 1.00 96.50 197 THR A N 1
ATOM 1458 C CA . THR A 1 197 ? -10.487 10.311 -9.961 1.00 96.50 197 THR A CA 1
ATOM 1459 C C . THR A 1 197 ? -9.943 11.729 -9.976 1.00 96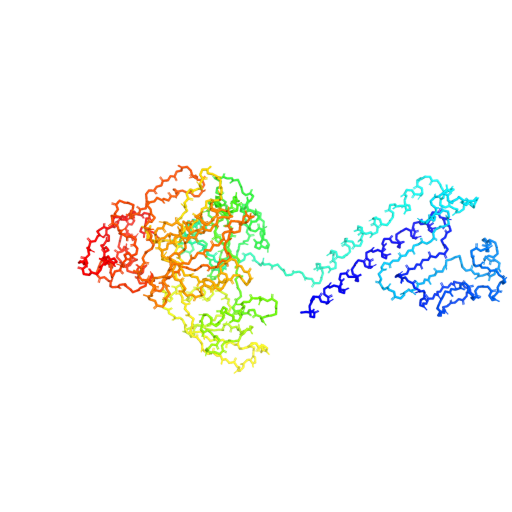.50 197 THR A C 1
ATOM 1461 O O . THR A 1 197 ? -10.632 12.651 -10.405 1.00 96.50 197 THR A O 1
ATOM 1464 N N . VAL A 1 198 ? -8.712 11.928 -9.507 1.00 97.56 198 VAL A N 1
ATOM 1465 C CA . VAL A 1 198 ? -8.097 13.259 -9.450 1.00 97.56 198 VAL A CA 1
ATOM 1466 C C . VAL A 1 198 ? -7.635 13.684 -10.841 1.00 97.56 198 VAL A C 1
ATOM 1468 O O . VAL A 1 198 ? -6.810 13.018 -11.460 1.00 97.56 198 VAL A O 1
ATOM 1471 N N . ILE A 1 199 ? -8.155 14.817 -11.310 1.00 97.56 199 ILE A N 1
ATOM 1472 C CA . ILE A 1 199 ? -7.887 15.379 -12.640 1.00 97.56 199 ILE A CA 1
ATOM 1473 C C . ILE A 1 199 ? -6.736 16.385 -12.583 1.00 97.56 199 ILE A C 1
ATOM 1475 O O . ILE A 1 199 ? -5.906 16.443 -13.490 1.00 97.56 199 ILE A O 1
ATOM 1479 N N . SER A 1 200 ? -6.693 17.209 -11.533 1.00 97.69 200 SER A N 1
ATOM 1480 C CA . SER A 1 200 ? -5.675 18.251 -11.388 1.00 97.69 200 SER A CA 1
ATOM 1481 C C . SER A 1 200 ? -5.424 18.641 -9.936 1.00 97.69 200 SER A C 1
ATOM 1483 O O . SER A 1 200 ? -6.343 18.604 -9.114 1.00 97.69 200 SER A O 1
ATOM 1485 N N . VAL A 1 201 ? -4.209 19.113 -9.660 1.00 97.44 201 VAL A N 1
ATOM 1486 C CA . VAL A 1 201 ? -3.800 19.726 -8.388 1.00 97.44 201 VAL A CA 1
ATOM 1487 C C . VAL A 1 201 ? -3.194 21.095 -8.695 1.00 97.44 201 VAL A C 1
ATOM 1489 O O . VAL A 1 201 ? -2.285 21.184 -9.509 1.00 97.44 201 VAL A O 1
ATOM 1492 N N . ASP A 1 202 ? -3.720 22.166 -8.099 1.00 95.12 202 ASP A N 1
ATOM 1493 C CA . ASP A 1 202 ? -3.319 23.565 -8.346 1.00 95.12 202 ASP A CA 1
ATOM 1494 C C . ASP A 1 202 ? -3.316 23.976 -9.835 1.00 95.12 202 ASP A C 1
ATOM 1496 O O . ASP A 1 202 ? -2.580 24.862 -10.269 1.00 95.12 202 ASP A O 1
ATOM 1500 N N . GLY A 1 203 ? -4.186 23.346 -10.630 1.00 94.19 203 GLY A N 1
ATOM 1501 C CA . GLY A 1 203 ? -4.294 23.561 -12.075 1.00 94.19 203 GLY A CA 1
ATOM 1502 C C . GLY A 1 203 ? -3.321 22.732 -12.919 1.00 94.19 203 GLY A C 1
ATOM 1503 O O . GLY A 1 203 ? -3.491 22.686 -14.139 1.00 94.19 203 GLY A O 1
ATOM 1504 N N . ASP A 1 204 ? -2.365 22.032 -12.301 1.00 95.88 204 ASP A N 1
ATOM 1505 C CA . ASP A 1 204 ? -1.492 21.088 -12.994 1.00 95.88 204 ASP A CA 1
ATOM 1506 C C . ASP A 1 204 ? -2.225 19.751 -13.217 1.00 95.88 204 ASP A C 1
ATOM 1508 O O . ASP A 1 204 ? -2.837 19.216 -12.285 1.00 95.88 204 ASP A O 1
ATOM 1512 N N . PRO A 1 205 ? -2.200 19.193 -14.443 1.00 96.88 205 PRO A N 1
ATOM 1513 C CA . PRO A 1 205 ? -2.912 17.963 -14.765 1.00 96.88 205 PRO A CA 1
ATOM 1514 C C . PRO A 1 205 ? -2.256 16.747 -14.108 1.00 96.88 205 PRO A C 1
ATOM 1516 O O . PRO A 1 205 ? -1.037 16.578 -14.155 1.00 96.88 205 PRO A O 1
ATOM 1519 N N . ILE A 1 206 ? -3.086 15.860 -13.564 1.00 97.31 206 ILE A N 1
ATOM 1520 C CA . ILE A 1 206 ? -2.675 14.591 -12.966 1.00 97.31 206 ILE A CA 1
ATOM 1521 C C . ILE A 1 206 ? -3.083 13.458 -13.910 1.00 97.31 206 ILE A C 1
ATOM 1523 O O . ILE A 1 206 ? -4.262 13.283 -14.210 1.00 97.31 206 ILE A O 1
ATOM 1527 N N . VAL A 1 207 ? -2.105 12.686 -14.393 1.00 94.31 207 VAL A N 1
ATOM 1528 C CA . VAL A 1 207 ? -2.339 11.579 -15.342 1.00 94.31 207 VAL A CA 1
ATOM 1529 C C . VAL A 1 207 ? -2.199 10.222 -14.660 1.00 94.31 207 VAL A C 1
ATOM 1531 O O . VAL A 1 207 ? -2.838 9.253 -15.064 1.00 94.31 207 VAL A O 1
ATOM 1534 N N . THR A 1 208 ? -1.372 10.144 -13.622 1.00 94.75 208 THR A N 1
ATOM 1535 C CA . THR A 1 208 ? -1.089 8.930 -12.860 1.00 94.75 208 THR A CA 1
ATOM 1536 C C . THR A 1 208 ? -1.186 9.191 -11.363 1.00 94.75 208 THR A C 1
ATOM 1538 O O . THR A 1 208 ? -1.036 10.322 -10.897 1.00 94.75 208 THR A O 1
ATOM 1541 N N . PHE A 1 209 ? -1.384 8.135 -10.574 1.00 94.94 209 PHE A N 1
ATOM 1542 C CA . PHE A 1 209 ? -1.355 8.257 -9.116 1.00 94.94 209 PHE A CA 1
ATOM 1543 C C . PHE A 1 209 ? 0.017 8.726 -8.597 1.00 94.94 209 PHE A C 1
ATOM 1545 O O . PHE A 1 209 ? 0.102 9.439 -7.598 1.00 94.94 209 PHE A O 1
ATOM 1552 N N . ALA A 1 210 ? 1.098 8.392 -9.309 1.00 93.94 210 ALA A N 1
ATOM 1553 C CA . ALA A 1 210 ? 2.437 8.885 -8.995 1.00 93.94 210 ALA A CA 1
ATOM 1554 C C . ALA A 1 210 ? 2.543 10.411 -9.165 1.00 93.94 210 ALA A C 1
ATOM 1556 O O . ALA A 1 210 ? 3.165 11.066 -8.328 1.00 93.94 210 ALA A O 1
ATOM 1557 N N . ASP A 1 211 ? 1.891 10.990 -10.180 1.00 94.88 211 ASP A N 1
ATOM 1558 C CA . ASP A 1 211 ? 1.839 12.448 -10.360 1.00 94.88 211 ASP A CA 1
ATOM 1559 C C . ASP A 1 211 ? 1.137 13.116 -9.173 1.00 94.88 211 ASP A C 1
ATOM 1561 O O . ASP A 1 211 ? 1.609 14.132 -8.667 1.00 94.88 211 ASP A O 1
ATOM 1565 N N . LEU A 1 212 ? 0.054 12.512 -8.671 1.00 94.94 212 LEU A N 1
ATOM 1566 C CA . LEU A 1 212 ? -0.673 12.990 -7.493 1.00 94.94 212 LEU A CA 1
ATOM 1567 C C . LEU A 1 212 ? 0.194 12.953 -6.226 1.00 94.94 212 LEU A C 1
ATOM 1569 O O . LEU A 1 212 ? 0.258 13.929 -5.471 1.00 94.94 212 LEU A O 1
ATOM 1573 N N . GLN A 1 213 ? 0.904 11.847 -5.997 1.00 93.19 213 GLN A N 1
ATOM 1574 C CA . GLN A 1 213 ? 1.849 11.734 -4.885 1.00 93.19 213 GLN A CA 1
ATOM 1575 C C . GLN A 1 213 ? 2.989 12.754 -5.001 1.00 93.19 213 GLN A C 1
ATOM 1577 O O . GLN A 1 213 ? 3.365 13.371 -4.009 1.00 93.19 213 GLN A O 1
ATOM 1582 N N . MET A 1 214 ? 3.520 12.982 -6.204 1.00 93.19 214 MET A N 1
ATOM 1583 C CA . MET A 1 214 ? 4.567 13.980 -6.427 1.00 93.19 214 MET A CA 1
ATOM 1584 C C . MET A 1 214 ? 4.059 15.408 -6.212 1.00 93.19 214 MET A C 1
ATOM 1586 O O . MET A 1 214 ? 4.714 16.175 -5.508 1.00 93.19 214 MET A O 1
ATOM 1590 N N . ALA A 1 215 ? 2.894 15.757 -6.763 1.00 94.38 215 ALA A N 1
ATOM 1591 C CA . ALA A 1 215 ? 2.288 17.079 -6.609 1.00 94.38 215 ALA A CA 1
ATOM 1592 C C . ALA A 1 215 ? 2.041 17.411 -5.130 1.00 94.38 215 ALA A C 1
ATOM 1594 O O . ALA A 1 215 ? 2.370 18.503 -4.668 1.00 94.38 215 ALA A O 1
ATOM 1595 N N . THR A 1 216 ? 1.542 16.441 -4.360 1.00 92.69 216 THR A N 1
ATOM 1596 C CA . THR A 1 216 ? 1.326 16.610 -2.917 1.00 92.69 216 THR A CA 1
ATOM 1597 C C . THR A 1 216 ? 2.636 16.674 -2.129 1.00 92.69 216 THR A C 1
ATOM 1599 O O . THR A 1 216 ? 2.779 17.551 -1.280 1.00 92.69 216 THR A O 1
ATOM 1602 N N . ALA A 1 217 ? 3.621 15.824 -2.436 1.00 92.31 217 ALA A N 1
ATOM 1603 C CA . ALA A 1 217 ? 4.918 15.809 -1.754 1.00 92.31 217 ALA A CA 1
ATOM 1604 C C . ALA A 1 217 ? 5.772 17.058 -2.017 1.00 92.31 217 ALA A C 1
ATOM 1606 O O . ALA A 1 217 ? 6.543 17.467 -1.146 1.00 92.31 217 ALA A O 1
ATOM 1607 N N . MET A 1 218 ? 5.649 17.656 -3.206 1.00 92.56 218 MET A N 1
ATOM 1608 C CA . MET A 1 218 ? 6.383 18.857 -3.626 1.00 92.56 218 MET A CA 1
ATOM 1609 C C . MET A 1 218 ? 5.632 20.167 -3.356 1.00 92.56 218 MET A C 1
ATOM 1611 O O . MET A 1 218 ? 6.155 21.242 -3.666 1.00 92.56 218 MET A O 1
ATOM 1615 N N . ALA A 1 219 ? 4.434 20.094 -2.774 1.00 92.12 219 ALA A N 1
ATOM 1616 C CA . ALA A 1 219 ? 3.668 21.263 -2.375 1.00 92.12 219 ALA A CA 1
ATOM 1617 C C . ALA A 1 219 ? 4.466 22.169 -1.424 1.00 92.12 219 ALA A C 1
ATOM 1619 O O . ALA A 1 219 ? 5.386 21.746 -0.715 1.00 92.12 219 ALA A O 1
ATOM 1620 N N . LYS A 1 220 ? 4.101 23.452 -1.378 1.00 90.00 220 LYS A N 1
ATOM 1621 C CA . LYS A 1 220 ? 4.646 24.348 -0.355 1.00 90.00 220 LYS A CA 1
ATOM 1622 C C . LYS A 1 220 ? 4.067 23.949 1.008 1.00 90.00 220 LYS A C 1
ATOM 1624 O O . LYS A 1 220 ? 2.848 23.804 1.105 1.00 90.00 220 LYS A O 1
ATOM 1629 N N . PRO A 1 221 ? 4.898 23.807 2.058 1.00 86.94 221 PRO A N 1
ATOM 1630 C CA . PRO A 1 221 ? 4.400 23.570 3.409 1.00 86.94 221 PRO A CA 1
ATOM 1631 C C . PRO A 1 221 ? 3.353 24.612 3.814 1.00 86.94 221 PRO A C 1
ATOM 1633 O O . PRO A 1 221 ? 3.441 25.773 3.403 1.00 86.94 221 PRO A O 1
ATOM 1636 N N . ASP A 1 222 ? 2.357 24.176 4.586 1.00 84.94 222 ASP A N 1
ATOM 1637 C CA . ASP A 1 222 ? 1.280 25.012 5.138 1.00 84.94 222 ASP A CA 1
ATOM 1638 C C . ASP A 1 222 ? 0.456 25.786 4.092 1.00 84.94 222 ASP A C 1
ATOM 1640 O O . ASP A 1 222 ? -0.251 26.740 4.415 1.00 84.94 222 ASP A O 1
ATOM 1644 N N . THR A 1 223 ? 0.531 25.377 2.824 1.00 91.19 223 THR A N 1
ATOM 1645 C CA . THR A 1 223 ? -0.235 25.967 1.726 1.00 91.19 223 THR A CA 1
ATOM 1646 C C . THR A 1 223 ? -1.342 25.006 1.316 1.00 91.19 223 THR A C 1
ATOM 1648 O O . THR A 1 223 ? -1.088 23.828 1.066 1.00 91.19 223 THR A O 1
ATOM 1651 N N . ALA A 1 224 ? -2.576 25.505 1.266 1.00 93.06 224 ALA A N 1
ATOM 1652 C CA . ALA A 1 224 ? -3.708 24.723 0.792 1.00 93.06 224 ALA A CA 1
ATOM 1653 C C . ALA A 1 224 ? -3.581 24.457 -0.714 1.00 93.06 224 ALA A C 1
ATOM 1655 O O . ALA A 1 224 ? -3.272 25.372 -1.477 1.00 93.06 224 ALA A O 1
ATOM 1656 N N . LEU A 1 225 ? -3.845 23.216 -1.111 1.00 95.12 225 LEU A N 1
ATOM 1657 C CA . LEU A 1 225 ? -3.945 22.778 -2.495 1.00 95.12 225 LEU A CA 1
ATOM 1658 C C . LEU A 1 225 ? -5.401 22.813 -2.949 1.00 95.12 225 LEU A C 1
ATOM 1660 O O . LEU A 1 225 ? -6.308 22.448 -2.192 1.00 95.12 225 LEU A O 1
ATOM 1664 N N . THR A 1 226 ? -5.600 23.187 -4.207 1.00 96.88 226 THR A N 1
ATOM 1665 C CA . THR A 1 226 ? -6.872 23.028 -4.914 1.00 96.88 226 THR A CA 1
ATOM 1666 C C . THR A 1 226 ? -6.832 21.725 -5.696 1.00 96.88 226 THR A C 1
ATOM 1668 O O . THR A 1 226 ? -6.047 21.583 -6.630 1.00 96.88 226 THR A O 1
ATOM 1671 N N . VAL A 1 227 ? -7.666 20.761 -5.321 1.00 97.44 227 VAL A N 1
ATOM 1672 C CA . VAL A 1 227 ? -7.733 19.447 -5.970 1.00 97.44 227 VAL A CA 1
ATOM 1673 C C . VAL A 1 227 ? -9.059 19.328 -6.701 1.00 97.44 227 VAL A C 1
ATOM 1675 O O . VAL A 1 227 ? -10.112 19.492 -6.095 1.00 97.44 227 VAL A O 1
ATOM 1678 N N . ILE A 1 228 ? -9.017 19.023 -7.995 1.00 97.62 228 ILE A N 1
ATOM 1679 C CA . ILE A 1 228 ? -10.220 18.772 -8.795 1.00 97.62 228 ILE A CA 1
ATOM 1680 C C . ILE A 1 228 ? -10.318 17.273 -9.048 1.00 97.62 228 ILE A C 1
ATOM 1682 O O . ILE A 1 228 ? -9.374 16.684 -9.580 1.00 97.62 228 ILE A O 1
ATOM 1686 N N . ALA A 1 229 ? -11.446 16.660 -8.690 1.00 97.25 229 ALA A N 1
ATOM 1687 C CA . ALA A 1 229 ? -11.667 15.232 -8.895 1.00 97.25 229 ALA A CA 1
ATOM 1688 C C . ALA A 1 229 ? -13.063 14.914 -9.445 1.00 97.25 229 ALA A C 1
ATOM 1690 O O . ALA A 1 229 ? -14.054 15.547 -9.082 1.00 97.25 229 ALA A O 1
ATOM 1691 N N . GLU A 1 230 ? -13.150 13.903 -10.306 1.00 96.31 230 GLU A N 1
ATOM 1692 C CA . GLU A 1 230 ? -14.418 13.322 -10.751 1.00 96.31 230 GLU A CA 1
ATOM 1693 C C . GLU A 1 230 ? -14.889 12.303 -9.722 1.00 96.31 230 GLU A C 1
ATOM 1695 O O . GLU A 1 230 ? -14.175 11.347 -9.414 1.00 96.31 230 GLU A O 1
ATOM 1700 N N . ARG A 1 231 ? -16.104 12.493 -9.206 1.00 93.81 231 ARG A N 1
ATOM 1701 C CA . ARG A 1 231 ? -16.742 11.533 -8.308 1.00 93.81 231 ARG A CA 1
ATOM 1702 C C . ARG A 1 231 ? -17.746 10.689 -9.093 1.00 93.81 231 ARG A C 1
ATOM 1704 O O . ARG A 1 231 ? -18.645 11.265 -9.710 1.00 93.81 231 ARG A O 1
ATOM 1711 N N . PRO A 1 232 ? -17.667 9.347 -9.045 1.00 90.12 232 PRO A N 1
ATOM 1712 C CA . PRO A 1 232 ? -18.655 8.488 -9.687 1.00 90.12 232 PRO A CA 1
ATOM 1713 C C . PRO A 1 232 ? -20.086 8.845 -9.261 1.00 90.12 232 PRO A C 1
ATOM 1715 O O . PRO A 1 232 ? -20.388 8.936 -8.071 1.00 90.12 232 PRO A O 1
ATOM 1718 N N . GLY A 1 233 ? -20.968 9.050 -10.241 1.00 87.31 233 GLY A N 1
ATOM 1719 C CA . GLY A 1 233 ? -22.361 9.451 -10.013 1.00 87.31 233 GLY A CA 1
ATOM 1720 C C . GLY A 1 233 ? -22.593 10.958 -9.846 1.00 87.31 233 GLY A C 1
ATOM 1721 O O . GLY A 1 233 ? -23.740 11.363 -9.675 1.00 87.31 233 GLY A O 1
ATOM 1722 N N . VAL A 1 234 ? -21.549 11.790 -9.928 1.00 91.25 234 VAL A N 1
ATOM 1723 C CA . VAL A 1 234 ? -21.652 13.257 -9.932 1.00 91.25 234 VAL A CA 1
ATOM 1724 C C . VAL A 1 234 ? -21.225 13.777 -11.304 1.00 91.25 234 VAL A C 1
ATOM 1726 O O . VAL A 1 234 ? -20.108 13.529 -11.742 1.00 91.25 234 VAL A O 1
ATOM 1729 N N . GLU A 1 235 ? -22.113 14.494 -11.999 1.00 90.06 235 GLU A N 1
ATOM 1730 C CA . GLU A 1 235 ? -21.868 14.936 -13.387 1.00 90.06 235 GLU A CA 1
ATOM 1731 C C . GLU A 1 235 ? -20.757 15.987 -13.514 1.00 90.06 235 GLU A C 1
ATOM 1733 O O . GLU A 1 235 ? -20.105 16.087 -14.551 1.00 90.06 235 GLU A O 1
ATOM 1738 N N . THR A 1 236 ? -20.553 16.796 -12.474 1.00 93.69 236 THR A N 1
ATOM 1739 C CA . THR A 1 236 ? -19.563 17.876 -12.463 1.00 93.69 236 THR A CA 1
ATOM 1740 C C . THR A 1 236 ? -18.402 17.545 -11.529 1.00 93.69 236 THR A C 1
ATOM 1742 O O . THR A 1 236 ? -18.663 17.129 -10.395 1.00 93.69 236 THR A O 1
ATOM 1745 N N . PRO A 1 237 ? -17.144 17.808 -11.930 1.00 95.69 237 PRO A N 1
ATOM 1746 C CA . PRO A 1 237 ? -15.995 17.637 -11.051 1.00 95.69 237 PRO A CA 1
ATOM 1747 C C . PRO A 1 237 ? -16.135 18.410 -9.737 1.00 95.69 237 PRO A C 1
ATOM 1749 O O . PRO A 1 237 ? -16.623 19.544 -9.699 1.00 95.69 237 PRO A O 1
ATOM 1752 N N . LEU A 1 238 ? -15.691 17.782 -8.655 1.00 96.38 238 LEU A N 1
ATOM 1753 C CA . LEU A 1 238 ? -15.647 18.362 -7.324 1.00 96.38 238 LEU A CA 1
ATOM 1754 C C . LEU A 1 238 ? -14.342 19.112 -7.128 1.00 96.38 238 LEU A C 1
ATOM 1756 O O . LEU A 1 238 ? -13.274 18.625 -7.495 1.00 96.38 238 LEU A O 1
ATOM 1760 N N . GLU A 1 239 ? -14.448 20.287 -6.525 1.00 96.31 239 GLU A N 1
ATOM 1761 C CA . GLU A 1 239 ? -13.308 21.101 -6.135 1.00 96.31 239 GLU A CA 1
ATOM 1762 C C . GLU A 1 239 ? -13.105 20.970 -4.629 1.00 96.31 239 GLU A C 1
ATOM 1764 O O . GLU A 1 239 ? -13.983 21.312 -3.833 1.00 96.31 239 GLU A O 1
ATOM 1769 N N . PHE A 1 240 ? -11.943 20.460 -4.243 1.00 96.19 240 PHE A N 1
ATOM 1770 C CA . PHE A 1 240 ? -11.537 20.286 -2.862 1.00 96.19 240 PHE A CA 1
ATOM 1771 C C . PHE A 1 240 ? -10.444 21.281 -2.504 1.00 96.19 240 PHE A C 1
ATOM 1773 O O . PHE A 1 240 ? -9.513 21.513 -3.276 1.00 96.19 240 PHE A O 1
ATOM 1780 N N . THR A 1 241 ? -10.513 21.803 -1.285 1.00 94.62 241 THR A N 1
ATOM 1781 C CA . THR A 1 241 ? -9.399 22.515 -0.662 1.00 94.62 241 THR A CA 1
ATOM 1782 C C . THR A 1 241 ? -8.893 21.711 0.525 1.00 94.62 241 THR A C 1
ATOM 1784 O O . THR A 1 241 ? -9.662 21.370 1.428 1.00 94.62 241 THR A O 1
ATOM 1787 N N . LEU A 1 242 ? -7.595 21.411 0.529 1.00 94.00 242 LEU A N 1
ATOM 1788 C CA . LEU A 1 242 ? -6.940 20.676 1.610 1.00 94.00 242 LEU A CA 1
ATOM 1789 C C . LEU A 1 242 ? -5.477 21.095 1.748 1.00 94.00 242 LEU A C 1
ATOM 1791 O O . LEU A 1 242 ? -4.817 21.405 0.762 1.00 94.00 242 LEU A O 1
ATOM 1795 N N . THR A 1 243 ? -4.953 21.071 2.968 1.00 93.31 243 THR A N 1
ATOM 1796 C CA . THR A 1 243 ? -3.552 21.418 3.246 1.00 93.31 243 THR A CA 1
ATOM 1797 C C . THR A 1 243 ? -2.759 20.140 3.519 1.00 93.31 243 THR A C 1
ATOM 1799 O O . THR A 1 243 ? -3.041 19.475 4.521 1.00 93.31 243 THR A O 1
ATOM 1802 N N . PRO A 1 244 ? -1.781 19.768 2.667 1.00 92.19 244 PRO A N 1
ATOM 1803 C CA . PRO A 1 244 ? -0.932 18.606 2.903 1.00 92.19 244 PRO A CA 1
ATOM 1804 C C . PRO A 1 244 ? -0.224 18.694 4.250 1.00 92.19 244 PRO A C 1
ATOM 1806 O O . PRO A 1 244 ? 0.277 19.750 4.641 1.00 92.19 244 PRO A O 1
ATOM 1809 N N . ARG A 1 245 ? -0.145 17.564 4.950 1.00 87.00 245 ARG A N 1
ATOM 1810 C CA . ARG A 1 245 ? 0.564 17.449 6.227 1.00 87.00 245 ARG A CA 1
ATOM 1811 C C . ARG A 1 245 ? 1.822 16.621 6.030 1.00 87.00 245 ARG A C 1
ATOM 1813 O O . ARG A 1 245 ? 1.845 15.691 5.226 1.00 87.00 245 ARG A O 1
ATOM 1820 N N . LYS A 1 246 ? 2.883 16.963 6.761 1.00 83.81 246 LYS A N 1
ATOM 1821 C CA . LYS A 1 246 ? 4.122 16.186 6.737 1.00 83.81 246 LYS A CA 1
ATOM 1822 C C . LYS A 1 246 ? 3.838 14.792 7.285 1.00 83.81 246 LYS A C 1
ATOM 1824 O O . LYS A 1 246 ? 3.429 14.661 8.432 1.00 83.81 246 LYS A O 1
ATOM 1829 N N . ASP A 1 247 ? 4.045 13.774 6.466 1.00 77.62 247 ASP A N 1
ATOM 1830 C CA . ASP A 1 247 ? 3.983 12.384 6.883 1.00 77.62 247 ASP A CA 1
ATOM 1831 C C . ASP A 1 247 ? 5.182 12.090 7.802 1.00 77.62 247 ASP A C 1
ATOM 1833 O O . ASP A 1 247 ? 6.333 12.253 7.379 1.00 77.62 247 ASP A O 1
ATOM 1837 N N . PRO A 1 248 ? 4.963 11.689 9.064 1.00 64.06 248 PRO A N 1
ATOM 1838 C CA . PRO A 1 248 ? 6.060 11.527 10.013 1.00 64.06 248 PRO A CA 1
ATOM 1839 C C . PRO A 1 248 ? 7.008 10.364 9.693 1.00 64.06 248 PRO A C 1
ATOM 1841 O O . PRO A 1 248 ? 8.144 10.368 10.174 1.00 64.06 248 PRO A O 1
ATOM 1844 N N . GLY A 1 249 ? 6.566 9.398 8.878 1.00 65.12 249 GLY A N 1
ATOM 1845 C CA . GLY A 1 249 ? 7.369 8.255 8.443 1.00 65.12 249 GLY A CA 1
ATOM 1846 C C . GLY A 1 249 ? 8.351 8.596 7.319 1.00 65.12 249 GLY A C 1
ATOM 1847 O O . GLY A 1 249 ? 9.544 8.310 7.423 1.00 65.12 249 GLY A O 1
ATOM 1848 N N . SER A 1 250 ? 7.862 9.215 6.246 1.00 73.19 250 SER A N 1
ATOM 1849 C CA . SER A 1 250 ? 8.645 9.589 5.060 1.00 73.19 250 SER A CA 1
ATOM 1850 C C . SER A 1 250 ? 9.301 10.966 5.172 1.00 73.19 250 SER A C 1
ATOM 1852 O O . SER A 1 250 ? 10.299 11.237 4.504 1.00 73.19 250 SER A O 1
ATOM 1854 N N . GLY A 1 251 ? 8.750 11.852 6.004 1.00 76.81 251 GLY A N 1
ATOM 1855 C CA . GLY A 1 251 ? 9.147 13.253 6.100 1.00 76.81 251 GLY A CA 1
ATOM 1856 C C . GLY A 1 251 ? 8.703 14.119 4.915 1.00 76.81 251 GLY A C 1
ATOM 1857 O O . GLY A 1 251 ? 9.072 15.294 4.876 1.00 76.81 251 GLY A O 1
ATOM 1858 N N . LEU A 1 252 ? 7.935 13.570 3.970 1.00 86.00 252 LEU A N 1
ATOM 1859 C CA . LEU A 1 252 ? 7.369 14.288 2.827 1.00 86.00 252 LEU A CA 1
ATOM 1860 C C . LEU A 1 252 ? 5.967 14.805 3.153 1.00 86.00 252 LEU A C 1
ATOM 1862 O O . LEU A 1 252 ? 5.334 14.344 4.097 1.00 86.00 252 LEU A O 1
ATOM 1866 N N . LEU A 1 253 ? 5.468 15.771 2.385 1.00 90.62 253 LEU A N 1
ATOM 1867 C CA . LEU A 1 253 ? 4.067 16.175 2.485 1.00 90.62 253 LEU A CA 1
ATOM 1868 C C . LEU A 1 253 ? 3.163 15.086 1.894 1.00 90.62 253 LEU A C 1
ATOM 1870 O O . LEU A 1 253 ? 3.480 14.487 0.871 1.00 90.62 253 LEU A O 1
ATOM 1874 N N . SER A 1 254 ? 2.036 14.822 2.547 1.00 90.62 254 SER A N 1
ATOM 1875 C CA . SER A 1 254 ? 1.040 13.857 2.094 1.00 90.62 254 SER A CA 1
ATOM 1876 C C . SER A 1 254 ? -0.369 14.337 2.423 1.00 90.62 254 SER A C 1
ATOM 1878 O O . SER A 1 254 ? -0.579 15.221 3.259 1.00 90.62 254 SER A O 1
ATOM 1880 N N . VAL A 1 255 ? -1.347 13.730 1.757 1.00 92.31 255 VAL A N 1
ATOM 1881 C CA . VAL A 1 255 ? -2.770 14.024 1.967 1.00 92.31 255 VAL A CA 1
ATOM 1882 C C . VAL A 1 255 ? -3.539 12.816 2.508 1.00 92.31 255 VAL A C 1
ATOM 1884 O O . VAL A 1 255 ? -4.715 12.948 2.811 1.00 92.31 255 VAL A O 1
ATOM 1887 N N . GLY A 1 256 ? -2.875 11.669 2.704 1.00 90.44 256 GLY A N 1
ATOM 1888 C CA . GLY A 1 256 ? -3.479 10.471 3.296 1.00 90.44 256 GLY A CA 1
ATOM 1889 C C . GLY A 1 256 ? -4.359 9.660 2.348 1.00 90.44 256 GLY A C 1
ATOM 1890 O O . GLY A 1 256 ? -5.423 9.210 2.756 1.00 90.44 256 GLY A O 1
ATOM 1891 N N . ILE A 1 257 ? -3.928 9.495 1.097 1.00 92.94 257 ILE A N 1
ATOM 1892 C CA . ILE A 1 257 ? -4.625 8.690 0.084 1.00 92.94 257 ILE A CA 1
ATOM 1893 C C . ILE A 1 257 ? -3.720 7.591 -0.471 1.00 92.94 257 ILE A C 1
ATOM 1895 O O . ILE A 1 257 ? -2.511 7.793 -0.613 1.00 92.94 257 ILE A O 1
ATOM 1899 N N . ALA A 1 258 ? -4.319 6.462 -0.838 1.00 91.81 258 ALA A N 1
ATOM 1900 C CA . ALA A 1 258 ? -3.654 5.344 -1.508 1.00 91.81 258 ALA A CA 1
ATOM 1901 C C . ALA A 1 258 ? -4.332 5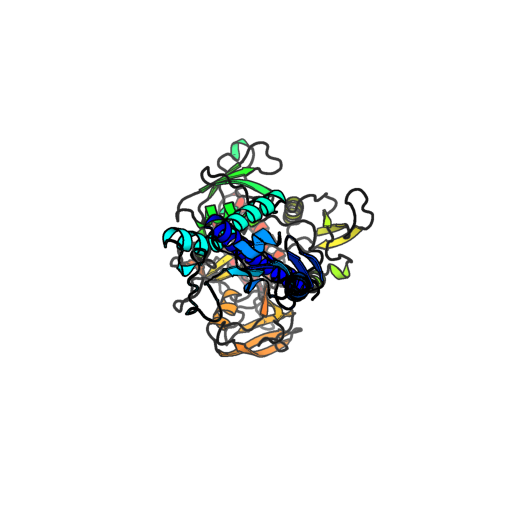.031 -2.858 1.00 91.81 258 ALA A C 1
ATOM 1903 O O . ALA A 1 258 ? -5.501 5.391 -3.037 1.00 91.81 258 ALA A O 1
ATOM 1904 N N . PRO A 1 259 ? -3.627 4.407 -3.821 1.00 93.00 259 PRO A N 1
ATOM 1905 C CA . PRO A 1 259 ? -4.183 4.117 -5.141 1.00 93.00 259 PRO A CA 1
ATOM 1906 C C . PRO A 1 259 ? -5.302 3.075 -5.078 1.00 93.00 259 PRO A C 1
ATOM 1908 O O . PRO A 1 259 ? -5.325 2.207 -4.203 1.00 93.00 259 PRO A O 1
ATOM 1911 N N . ALA A 1 260 ? -6.225 3.145 -6.039 1.00 88.62 260 ALA A N 1
ATOM 1912 C CA . ALA A 1 260 ? -7.276 2.150 -6.207 1.00 88.62 260 ALA A CA 1
ATOM 1913 C C . ALA A 1 260 ? -6.715 0.737 -6.397 1.00 88.62 260 ALA A C 1
ATOM 1915 O O . ALA A 1 260 ? -5.836 0.493 -7.224 1.00 88.62 260 ALA A O 1
ATOM 1916 N N . SER A 1 261 ? -7.284 -0.204 -5.646 1.00 87.50 261 SER A N 1
ATOM 1917 C CA . SER A 1 261 ? -7.020 -1.631 -5.807 1.00 87.50 261 SER A CA 1
ATOM 1918 C C . SER A 1 261 ? -7.960 -2.255 -6.841 1.00 87.50 261 SER A C 1
ATOM 1920 O O . SER A 1 261 ? -8.935 -1.652 -7.287 1.00 87.50 261 SER A O 1
ATOM 1922 N N . THR A 1 262 ? -7.661 -3.484 -7.252 1.00 88.00 262 THR A N 1
ATOM 1923 C CA . THR A 1 262 ? -8.562 -4.303 -8.074 1.00 88.00 262 THR A CA 1
ATOM 1924 C C . THR A 1 262 ? -9.432 -5.196 -7.184 1.00 88.00 262 THR A C 1
ATOM 1926 O O . THR A 1 262 ? -9.045 -5.537 -6.070 1.00 88.00 262 THR A O 1
ATOM 1929 N N . THR A 1 263 ? -10.595 -5.616 -7.684 1.00 90.88 263 THR A N 1
ATOM 1930 C CA . THR A 1 263 ? -11.428 -6.664 -7.065 1.00 90.88 263 THR A CA 1
ATOM 1931 C C . THR A 1 263 ? -10.898 -8.077 -7.332 1.00 90.88 263 THR A C 1
ATOM 1933 O O . THR A 1 263 ? -11.485 -9.053 -6.867 1.00 90.88 263 THR A O 1
ATOM 1936 N N . THR A 1 264 ? -9.807 -8.204 -8.097 1.00 91.12 264 THR A N 1
ATOM 1937 C CA . THR A 1 264 ? -9.175 -9.477 -8.457 1.00 91.12 264 THR A CA 1
ATOM 1938 C C . THR A 1 264 ? -7.949 -9.739 -7.596 1.00 91.12 264 THR A C 1
ATOM 1940 O O . THR A 1 264 ? -7.023 -8.932 -7.553 1.00 91.12 264 THR A O 1
ATOM 1943 N N . LEU A 1 265 ? -7.912 -10.894 -6.937 1.00 90.31 265 LEU A N 1
ATOM 1944 C CA . LEU A 1 265 ? -6.734 -11.343 -6.206 1.00 90.31 265 LEU A CA 1
ATOM 1945 C C . LEU A 1 265 ? -5.552 -11.538 -7.153 1.00 90.31 265 LEU A C 1
ATOM 1947 O O . LEU A 1 265 ? -5.703 -11.872 -8.325 1.00 90.31 265 LEU A O 1
ATOM 1951 N N . LEU A 1 266 ? -4.343 -11.389 -6.626 1.00 86.56 266 LEU A N 1
ATOM 1952 C CA . LEU A 1 266 ? -3.134 -11.728 -7.370 1.00 86.56 266 LEU A CA 1
ATOM 1953 C C . LEU A 1 266 ? -3.138 -13.233 -7.698 1.00 86.56 266 LEU A C 1
ATOM 1955 O O . LEU A 1 266 ? -3.569 -14.046 -6.887 1.00 86.56 266 LEU A O 1
ATOM 1959 N N . ASP A 1 267 ? -2.632 -13.624 -8.867 1.00 80.12 267 ASP A N 1
ATOM 1960 C CA . ASP A 1 267 ? -2.623 -15.017 -9.359 1.00 80.12 267 ASP A CA 1
ATOM 1961 C C . ASP A 1 267 ? -1.543 -15.909 -8.696 1.00 80.12 267 ASP A C 1
ATOM 1963 O O . ASP A 1 267 ? -1.209 -16.989 -9.188 1.00 80.12 267 ASP A O 1
ATOM 1967 N N . GLY A 1 268 ? -0.944 -15.435 -7.597 1.00 67.44 268 GLY A N 1
ATOM 1968 C CA . GLY A 1 268 ? 0.133 -16.096 -6.855 1.00 67.44 268 GLY A CA 1
ATOM 1969 C C . GLY A 1 268 ? 1.506 -16.080 -7.540 1.00 67.44 268 GLY A C 1
ATOM 1970 O O . GLY A 1 268 ? 2.513 -16.436 -6.916 1.00 67.44 268 GLY A O 1
ATOM 1971 N N . ARG A 1 269 ? 1.629 -15.635 -8.801 1.00 69.81 269 ARG A N 1
ATOM 1972 C CA . ARG A 1 269 ? 2.920 -15.630 -9.506 1.00 69.81 269 ARG A CA 1
ATOM 1973 C C . ARG A 1 269 ? 3.810 -14.494 -9.012 1.00 69.81 269 ARG A C 1
ATOM 1975 O O . ARG A 1 269 ? 3.761 -13.371 -9.493 1.00 69.81 269 ARG A O 1
ATOM 1982 N N . GLY A 1 270 ? 4.719 -14.826 -8.098 1.00 58.62 270 GLY A N 1
ATOM 1983 C CA . GLY A 1 270 ? 5.773 -13.910 -7.647 1.00 58.62 270 GLY A CA 1
ATOM 1984 C C . GLY A 1 270 ? 5.445 -13.122 -6.381 1.00 58.62 270 GLY A C 1
ATOM 1985 O O . GLY A 1 270 ? 6.273 -12.322 -5.955 1.00 58.62 270 GLY A O 1
ATOM 1986 N N . VAL A 1 271 ? 4.306 -13.399 -5.743 1.00 69.25 271 VAL A N 1
ATOM 1987 C CA . VAL A 1 271 ? 3.912 -12.791 -4.468 1.00 69.25 271 VAL A CA 1
ATOM 1988 C C . VAL A 1 271 ? 4.125 -13.819 -3.362 1.00 69.25 271 VAL A C 1
ATOM 1990 O O . VAL A 1 271 ? 3.414 -14.815 -3.274 1.00 69.25 271 VAL A O 1
ATOM 1993 N N . ARG A 1 272 ? 5.155 -13.619 -2.535 1.00 69.88 272 ARG A N 1
ATOM 1994 C CA . ARG A 1 272 ? 5.381 -14.469 -1.357 1.00 69.88 272 ARG A CA 1
ATOM 1995 C C . ARG A 1 272 ? 4.330 -14.154 -0.291 1.00 69.88 272 ARG A C 1
ATOM 1997 O O . ARG A 1 272 ? 4.070 -12.982 -0.052 1.00 69.88 272 ARG A O 1
ATOM 2004 N N . GLY A 1 273 ? 3.786 -15.186 0.353 1.00 73.31 273 GLY A N 1
ATOM 2005 C CA . GLY A 1 273 ? 2.848 -15.043 1.473 1.00 73.31 273 GLY A CA 1
ATOM 2006 C C . GLY A 1 273 ? 1.380 -14.842 1.082 1.00 73.31 273 GLY A C 1
ATOM 2007 O O . GLY A 1 273 ? 0.550 -14.700 1.970 1.00 73.31 273 GLY A O 1
ATOM 2008 N N . LEU A 1 274 ? 1.025 -14.859 -0.212 1.00 82.31 274 LEU A N 1
ATOM 2009 C CA . LEU A 1 274 ? -0.378 -14.720 -0.629 1.00 82.31 274 LEU A CA 1
ATOM 2010 C C . LEU A 1 274 ? -1.249 -15.870 -0.105 1.00 82.31 274 LEU A C 1
ATOM 2012 O O . LEU A 1 274 ? -2.307 -15.622 0.461 1.00 82.31 274 LEU A O 1
ATOM 2016 N N . ASP A 1 275 ? -0.791 -17.113 -0.254 1.00 81.38 275 ASP A N 1
ATOM 2017 C CA . ASP A 1 275 ? -1.538 -18.287 0.214 1.00 81.38 275 ASP A CA 1
ATOM 2018 C C . ASP A 1 275 ? -1.725 -18.270 1.739 1.00 81.38 275 ASP A C 1
ATOM 2020 O O . ASP A 1 275 ? -2.788 -18.624 2.244 1.00 81.38 275 ASP A O 1
ATOM 2024 N N . GLU A 1 276 ? -0.704 -17.812 2.470 1.00 80.06 276 GLU A N 1
ATOM 2025 C CA . GLU A 1 276 ? -0.741 -17.636 3.925 1.00 80.06 276 GLU A CA 1
ATOM 2026 C C . GLU A 1 276 ? -1.739 -16.541 4.323 1.00 80.06 276 GLU A C 1
ATOM 2028 O O . GLU A 1 276 ? -2.527 -16.748 5.241 1.00 80.06 276 GLU A O 1
ATOM 2033 N N . ALA A 1 277 ? -1.766 -15.415 3.602 1.00 80.88 277 ALA A N 1
ATOM 2034 C CA . ALA A 1 277 ? -2.725 -14.336 3.830 1.00 80.88 277 ALA A CA 1
ATOM 2035 C C . ALA A 1 277 ? -4.172 -14.777 3.547 1.00 80.88 277 ALA A C 1
ATOM 2037 O O . ALA A 1 277 ? -5.060 -14.531 4.361 1.00 80.88 277 ALA A O 1
ATOM 2038 N N . LEU A 1 278 ? -4.417 -15.486 2.438 1.00 86.38 278 LEU A N 1
ATOM 2039 C CA . LEU A 1 278 ? -5.742 -16.027 2.108 1.00 86.38 278 LEU A CA 1
ATOM 2040 C C . LEU A 1 278 ? -6.201 -17.082 3.120 1.00 86.38 278 LEU A C 1
ATOM 2042 O O . LEU A 1 278 ? -7.381 -17.127 3.478 1.00 86.38 278 LEU A O 1
ATOM 2046 N N . ALA A 1 279 ? -5.279 -17.915 3.606 1.00 84.88 279 ALA A N 1
ATOM 2047 C CA . ALA A 1 279 ? -5.567 -18.885 4.652 1.00 84.88 279 ALA A CA 1
ATOM 2048 C C . ALA A 1 279 ? -5.861 -18.197 5.994 1.00 84.88 279 ALA A C 1
ATOM 2050 O O . ALA A 1 279 ? -6.825 -18.573 6.659 1.00 84.88 279 ALA A O 1
ATOM 2051 N N . GLY A 1 280 ? -5.086 -17.170 6.358 1.00 78.00 280 GLY A N 1
ATOM 2052 C CA . GLY A 1 280 ? -5.290 -16.360 7.563 1.00 78.00 280 GLY A CA 1
ATOM 2053 C C . GLY A 1 280 ? -6.631 -15.626 7.563 1.00 78.00 280 GLY A C 1
ATOM 2054 O O . GLY A 1 280 ? -7.326 -15.621 8.573 1.00 78.00 280 GLY A O 1
ATOM 2055 N N . ALA A 1 281 ? -7.056 -15.119 6.404 1.00 82.06 281 ALA A N 1
ATOM 2056 C CA . ALA A 1 281 ? -8.383 -14.533 6.206 1.00 82.06 281 ALA A CA 1
ATOM 2057 C C . ALA A 1 281 ? -9.520 -15.578 6.131 1.00 82.06 281 ALA A C 1
ATOM 2059 O O . ALA A 1 281 ? -10.683 -15.224 5.940 1.00 82.06 281 ALA A O 1
ATOM 2060 N N . GLY A 1 282 ? -9.209 -16.877 6.225 1.00 88.00 282 GLY A N 1
ATOM 2061 C CA . GLY A 1 282 ? -10.183 -17.964 6.118 1.00 88.00 282 GLY A CA 1
ATOM 2062 C C . GLY A 1 282 ? -10.786 -18.140 4.719 1.00 88.00 282 GLY A C 1
ATOM 2063 O O . GLY A 1 282 ? -11.755 -18.881 4.561 1.00 88.00 282 GLY A O 1
ATOM 2064 N N . LEU A 1 283 ? -10.242 -17.483 3.693 1.00 92.12 283 LEU A N 1
ATOM 2065 C CA . LEU A 1 283 ? -10.774 -17.503 2.328 1.00 92.12 283 LEU A CA 1
ATOM 2066 C C . LEU A 1 283 ? -10.418 -18.795 1.592 1.00 92.12 283 LEU A C 1
ATOM 2068 O O . LEU A 1 283 ? -11.266 -19.364 0.904 1.00 92.12 283 LEU A O 1
ATOM 2072 N N . THR A 1 284 ? -9.216 -19.330 1.820 1.00 90.94 284 THR A N 1
ATOM 2073 C CA . THR A 1 284 ? -8.798 -20.619 1.244 1.00 90.94 284 THR A CA 1
ATOM 2074 C C . THR A 1 284 ? -9.715 -21.758 1.697 1.00 90.94 284 THR A C 1
ATOM 2076 O O . THR A 1 284 ? -10.122 -22.592 0.893 1.00 90.94 284 THR A O 1
ATOM 2079 N N . ALA A 1 285 ? -10.103 -21.773 2.978 1.00 92.25 285 ALA A N 1
ATOM 2080 C CA . ALA A 1 285 ? -11.021 -22.775 3.527 1.00 92.25 285 ALA A CA 1
ATOM 2081 C C . ALA A 1 285 ? -12.444 -22.663 2.949 1.00 92.25 285 ALA A C 1
ATOM 2083 O O . ALA A 1 285 ? -13.180 -23.648 2.929 1.00 92.25 285 ALA A O 1
ATOM 2084 N N . GLN A 1 286 ? -12.813 -21.477 2.461 1.00 94.94 286 GLN A N 1
ATOM 2085 C CA . GLN A 1 286 ? -14.086 -21.206 1.794 1.00 94.94 286 GLN A CA 1
ATOM 2086 C C . GLN A 1 286 ? -14.029 -21.461 0.277 1.00 94.94 286 GLN A C 1
ATOM 2088 O O . GLN A 1 286 ? -15.055 -21.363 -0.387 1.00 94.94 286 GLN A O 1
ATOM 2093 N N . GLY A 1 287 ? -12.865 -21.835 -0.273 1.00 92.88 287 GLY A N 1
ATOM 2094 C CA . GLY A 1 287 ? -12.686 -22.180 -1.688 1.00 92.88 287 GLY A CA 1
ATOM 2095 C C . GLY A 1 287 ? -12.295 -21.010 -2.597 1.00 92.88 287 GLY A C 1
ATOM 2096 O O . GLY A 1 287 ? -12.414 -21.122 -3.815 1.00 92.88 287 GLY A O 1
ATOM 2097 N N . VAL A 1 288 ? -11.856 -19.879 -2.041 1.00 94.00 288 VAL A N 1
ATOM 2098 C CA . VAL A 1 288 ? -11.334 -18.757 -2.837 1.00 94.00 288 VAL A CA 1
ATOM 2099 C C . VAL A 1 288 ? -9.888 -19.055 -3.243 1.00 94.00 288 VAL A C 1
ATOM 2101 O O . VAL A 1 288 ? -9.045 -19.327 -2.388 1.00 94.00 288 VAL A O 1
ATOM 2104 N N . GLU A 1 289 ? -9.602 -19.000 -4.543 1.00 91.69 289 GLU A N 1
ATOM 2105 C CA . GLU A 1 289 ? -8.271 -19.257 -5.107 1.00 91.69 289 GLU A CA 1
ATOM 2106 C C . GLU A 1 289 ? -7.552 -17.940 -5.479 1.00 91.69 289 GLU A C 1
ATOM 2108 O O . GLU A 1 289 ? -8.208 -16.942 -5.800 1.00 91.69 289 GLU A O 1
ATOM 2113 N N . PRO A 1 290 ? -6.203 -17.910 -5.490 1.00 91.38 290 PRO A N 1
ATOM 2114 C CA . PRO A 1 290 ? -5.442 -16.816 -6.094 1.00 91.38 290 PRO A CA 1
ATOM 2115 C C . PRO A 1 290 ? -5.918 -16.511 -7.522 1.00 91.38 290 PRO A C 1
ATOM 2117 O O . PRO A 1 290 ? -6.109 -17.420 -8.326 1.00 91.38 290 PRO A O 1
ATOM 2120 N N . GLY A 1 291 ? -6.088 -15.233 -7.862 1.00 90.62 291 GLY A N 1
ATOM 2121 C CA . GLY A 1 291 ? -6.644 -14.815 -9.154 1.00 90.62 291 GLY A CA 1
ATOM 2122 C C . GLY A 1 291 ? -8.173 -14.727 -9.211 1.00 90.62 291 GLY A C 1
ATOM 2123 O O . GLY A 1 291 ? -8.693 -14.338 -10.254 1.00 90.62 291 GLY A O 1
ATOM 2124 N N . ALA A 1 292 ? -8.898 -15.082 -8.144 1.00 93.25 292 ALA A N 1
ATOM 2125 C CA . ALA A 1 292 ? -10.351 -14.928 -8.096 1.00 93.25 292 ALA A CA 1
ATOM 2126 C C . ALA A 1 292 ? -10.777 -13.450 -8.023 1.00 93.25 292 ALA A C 1
ATOM 2128 O O . ALA A 1 292 ? -10.090 -12.623 -7.420 1.00 93.25 292 ALA A O 1
ATOM 2129 N N . THR A 1 293 ? -11.938 -13.128 -8.593 1.00 94.12 293 THR A N 1
ATOM 2130 C CA . THR A 1 293 ? -12.479 -11.763 -8.687 1.00 94.12 293 THR A CA 1
ATOM 2131 C C . THR A 1 293 ? -13.791 -11.639 -7.926 1.00 94.12 293 THR A C 1
ATOM 2133 O O . THR A 1 293 ? -14.713 -12.416 -8.166 1.00 94.12 293 THR A O 1
ATOM 2136 N N . ILE A 1 294 ? -13.917 -10.642 -7.050 1.00 94.75 294 ILE A N 1
ATOM 2137 C CA . ILE A 1 294 ? -15.207 -10.296 -6.436 1.00 94.75 294 ILE A CA 1
ATOM 2138 C C . ILE A 1 294 ? -16.107 -9.680 -7.508 1.00 94.75 294 ILE A C 1
ATOM 2140 O O . ILE A 1 294 ? -15.735 -8.680 -8.118 1.00 94.75 294 ILE A O 1
ATOM 2144 N N . VAL A 1 295 ? -17.290 -10.264 -7.707 1.00 94.31 295 VAL A N 1
ATOM 2145 C CA . VAL A 1 295 ? -18.291 -9.788 -8.683 1.00 94.31 295 VAL A CA 1
ATOM 2146 C C . VAL A 1 295 ? -19.562 -9.257 -8.027 1.00 94.31 295 VAL A C 1
ATOM 2148 O O . VAL A 1 295 ? -20.313 -8.496 -8.632 1.00 94.31 295 VAL A O 1
ATOM 2151 N N . SER A 1 296 ? -19.834 -9.656 -6.784 1.00 95.25 296 SER A N 1
ATOM 2152 C CA . SER A 1 296 ? -20.919 -9.081 -5.989 1.00 95.25 296 SER A CA 1
ATOM 2153 C C . SER A 1 296 ? -20.681 -9.271 -4.499 1.00 95.25 296 SER A C 1
ATOM 2155 O O . SER A 1 296 ? -19.965 -10.184 -4.083 1.00 95.25 296 SER A O 1
ATOM 2157 N N . VAL A 1 297 ? -21.301 -8.408 -3.703 1.00 96.19 297 VAL A N 1
ATOM 2158 C CA . VAL A 1 297 ? -21.232 -8.397 -2.244 1.00 96.19 297 VAL A CA 1
ATOM 2159 C C . VAL A 1 297 ? -22.619 -8.119 -1.686 1.00 96.19 297 VAL A C 1
ATOM 2161 O O . VAL A 1 297 ? -23.272 -7.172 -2.111 1.00 96.19 297 VAL A O 1
ATOM 2164 N N . ASP A 1 298 ? -23.086 -8.957 -0.758 1.00 94.94 298 ASP A N 1
ATOM 2165 C CA . ASP A 1 298 ? -24.428 -8.884 -0.162 1.00 94.94 298 ASP A CA 1
ATOM 2166 C C . ASP A 1 298 ? -25.547 -8.763 -1.230 1.00 94.94 298 ASP A C 1
ATOM 2168 O O . ASP A 1 298 ? -26.583 -8.134 -1.027 1.00 94.94 298 ASP A O 1
ATOM 2172 N N . GLY A 1 299 ? -25.336 -9.387 -2.398 1.00 93.00 299 GLY A N 1
ATOM 2173 C CA . GLY A 1 299 ? -26.254 -9.360 -3.544 1.00 93.00 299 GLY A CA 1
ATOM 2174 C C . GLY A 1 299 ? -26.157 -8.113 -4.433 1.00 93.00 299 GLY A C 1
ATOM 2175 O O . GLY A 1 299 ? -26.852 -8.044 -5.446 1.00 93.00 299 GLY A O 1
ATOM 2176 N N . VAL A 1 300 ? -25.297 -7.150 -4.096 1.00 95.25 300 VAL A N 1
ATOM 2177 C CA . VAL A 1 300 ? -25.028 -5.951 -4.900 1.00 95.25 300 VAL A CA 1
ATOM 2178 C C . VAL A 1 300 ? -23.846 -6.216 -5.840 1.00 95.25 300 VAL A C 1
ATOM 2180 O O . VAL A 1 300 ? -22.797 -6.649 -5.361 1.00 95.25 300 VAL A O 1
ATOM 2183 N N . PRO A 1 301 ? -23.972 -5.979 -7.159 1.00 94.38 301 PRO A N 1
ATOM 2184 C CA . PRO A 1 301 ? -22.851 -6.093 -8.090 1.00 94.38 301 PRO A CA 1
ATOM 2185 C C . PRO A 1 301 ? -21.679 -5.182 -7.708 1.00 94.38 301 PRO A C 1
ATOM 2187 O O . PRO A 1 301 ? -21.884 -4.054 -7.260 1.00 94.38 301 PRO A O 1
ATOM 2190 N N . VAL A 1 302 ? -20.458 -5.677 -7.902 1.00 92.88 302 VAL A N 1
ATOM 2191 C CA . VAL A 1 302 ? -19.210 -4.947 -7.656 1.00 92.88 302 VAL A CA 1
ATOM 2192 C C . VAL A 1 302 ? -18.383 -5.004 -8.934 1.00 92.88 302 VAL A C 1
ATOM 2194 O O . VAL A 1 302 ? -17.891 -6.067 -9.307 1.00 92.88 302 VAL A O 1
ATOM 2197 N N . GLU A 1 303 ? -18.222 -3.859 -9.595 1.00 87.75 303 GLU A N 1
ATOM 2198 C CA . GLU A 1 303 ? -17.403 -3.739 -10.810 1.00 87.75 303 GLU A CA 1
ATOM 2199 C C . GLU A 1 303 ? -16.041 -3.110 -10.501 1.00 87.75 303 GLU A C 1
ATOM 2201 O O . GLU A 1 303 ? -15.019 -3.464 -11.098 1.00 87.75 303 GLU A O 1
ATOM 2206 N N . HIS A 1 304 ? -16.010 -2.192 -9.536 1.00 87.62 304 HIS A N 1
ATOM 2207 C CA . HIS A 1 304 ? -14.807 -1.488 -9.117 1.00 87.62 304 HIS A CA 1
ATOM 2208 C C . HIS A 1 304 ? -14.566 -1.649 -7.617 1.00 87.62 304 HIS A C 1
ATOM 2210 O O . HIS A 1 304 ? -15.486 -1.876 -6.835 1.00 87.62 304 HIS A O 1
ATOM 2216 N N . TYR A 1 305 ? -13.315 -1.482 -7.184 1.00 87.44 305 TYR A N 1
ATOM 2217 C CA . TYR A 1 305 ? -12.970 -1.545 -5.760 1.00 87.44 305 TYR A CA 1
ATOM 2218 C C . TYR A 1 305 ? -13.742 -0.518 -4.920 1.00 87.44 305 TYR A C 1
ATOM 2220 O O . TYR A 1 305 ? -14.124 -0.811 -3.794 1.00 87.44 305 TYR A O 1
ATOM 2228 N N . ALA A 1 306 ? -14.063 0.645 -5.489 1.00 88.50 306 ALA A N 1
ATOM 2229 C CA . ALA A 1 306 ? -14.903 1.642 -4.829 1.00 88.50 306 ALA A CA 1
ATOM 2230 C C . ALA A 1 306 ? -16.319 1.124 -4.497 1.00 88.50 306 ALA A C 1
ATOM 2232 O O . ALA A 1 306 ? -16.919 1.564 -3.519 1.00 88.50 306 ALA A O 1
ATOM 2233 N N . ASP A 1 307 ? -16.862 0.177 -5.271 1.00 91.06 307 ASP A N 1
ATOM 2234 C CA . ASP A 1 307 ? -18.147 -0.450 -4.946 1.00 91.06 307 ASP A CA 1
ATOM 2235 C C . ASP A 1 307 ? -18.014 -1.387 -3.745 1.00 91.06 307 ASP A C 1
ATOM 2237 O O . ASP A 1 307 ? -18.884 -1.393 -2.874 1.00 91.06 307 ASP A O 1
ATOM 2241 N N . LEU A 1 308 ? -16.907 -2.134 -3.669 1.00 90.81 308 LEU A N 1
ATOM 2242 C CA . LEU A 1 308 ? -16.583 -2.987 -2.526 1.00 90.81 308 LEU A CA 1
ATOM 2243 C C . LEU A 1 308 ? -16.403 -2.151 -1.254 1.00 90.81 308 LEU A C 1
ATOM 2245 O O . LEU A 1 308 ? -17.008 -2.465 -0.232 1.00 90.81 308 LEU A O 1
ATOM 2249 N N . ASP A 1 309 ? -15.626 -1.072 -1.335 1.00 88.75 309 ASP A N 1
ATOM 2250 C CA . ASP A 1 309 ? -15.400 -0.137 -0.230 1.00 88.75 309 ASP A CA 1
ATOM 2251 C C . ASP A 1 309 ? -16.713 0.501 0.261 1.00 88.75 309 ASP A C 1
ATOM 2253 O O . ASP A 1 309 ? -17.003 0.521 1.461 1.00 88.75 309 ASP A O 1
ATOM 2257 N N . ARG A 1 310 ? -17.589 0.909 -0.670 1.00 88.88 310 ARG A N 1
ATOM 2258 C CA . ARG A 1 310 ? -18.931 1.404 -0.339 1.00 88.88 310 ARG A CA 1
ATOM 2259 C C . ARG A 1 310 ? -19.748 0.351 0.413 1.00 88.88 310 ARG A C 1
ATOM 2261 O O . ARG A 1 310 ? -20.387 0.686 1.411 1.00 88.88 310 ARG A O 1
ATOM 2268 N N . GLN A 1 311 ? -19.744 -0.907 -0.039 1.00 91.25 311 GLN A N 1
ATOM 2269 C CA . GLN A 1 311 ? -20.456 -1.986 0.658 1.00 91.25 311 GLN A CA 1
ATOM 2270 C C . GLN A 1 311 ? -19.861 -2.266 2.044 1.00 91.25 311 GLN A C 1
ATOM 2272 O O . GLN A 1 311 ? -20.617 -2.444 2.997 1.00 91.25 311 GLN A O 1
ATOM 2277 N N . ALA A 1 312 ? -18.534 -2.243 2.190 1.00 89.44 312 ALA A N 1
ATOM 2278 C CA . ALA A 1 312 ? -17.856 -2.396 3.479 1.00 89.44 312 ALA A CA 1
ATOM 2279 C C . ALA A 1 312 ? -18.225 -1.275 4.460 1.00 89.44 312 ALA A C 1
ATOM 2281 O O . ALA A 1 312 ? -18.573 -1.549 5.612 1.00 89.44 312 ALA A O 1
ATOM 2282 N N . THR A 1 313 ? -18.259 -0.032 3.980 1.00 84.62 313 THR A N 1
ATOM 2283 C CA . THR A 1 313 ? -18.701 1.132 4.757 1.00 84.62 313 THR A CA 1
ATOM 2284 C C . THR A 1 313 ? -20.149 0.966 5.228 1.00 84.62 313 THR A C 1
ATOM 2286 O O . THR A 1 313 ? -20.436 1.123 6.414 1.00 84.62 313 THR A O 1
ATOM 2289 N N . ILE A 1 314 ? -21.067 0.575 4.332 1.00 85.62 314 ILE A N 1
ATOM 2290 C CA . ILE A 1 314 ? -22.483 0.332 4.669 1.00 85.62 314 ILE A CA 1
ATOM 2291 C C . ILE A 1 314 ? -22.633 -0.817 5.675 1.00 85.62 314 ILE A C 1
ATOM 2293 O O . ILE A 1 314 ? -23.494 -0.762 6.555 1.00 85.62 314 ILE A O 1
ATOM 2297 N N . ALA A 1 315 ? -21.805 -1.857 5.567 1.00 86.50 315 ALA A N 1
ATOM 2298 C CA . ALA A 1 315 ? -21.830 -2.988 6.487 1.00 86.50 315 ALA A CA 1
ATOM 2299 C C . ALA A 1 315 ? -21.515 -2.594 7.936 1.00 86.50 315 ALA A C 1
ATOM 2301 O O . ALA A 1 315 ? -21.946 -3.302 8.852 1.00 86.50 315 ALA A O 1
ATOM 2302 N N . GLY A 1 316 ? -20.779 -1.499 8.160 1.00 77.25 316 GLY A N 1
ATOM 2303 C CA . GLY A 1 316 ? -20.490 -0.988 9.500 1.00 77.25 316 GLY A CA 1
ATOM 2304 C C . GLY A 1 316 ? -19.818 -2.033 10.394 1.00 77.25 316 GLY A C 1
ATOM 2305 O O . GLY A 1 316 ? -20.206 -2.203 11.552 1.00 77.25 316 GLY A O 1
ATOM 2306 N N . GLY A 1 317 ? -18.874 -2.794 9.829 1.00 77.44 317 GLY A N 1
ATOM 2307 C CA . GLY A 1 317 ? -18.136 -3.852 10.526 1.00 77.44 317 GLY A CA 1
ATOM 2308 C C . GLY A 1 317 ? -18.848 -5.208 10.609 1.00 77.44 317 GLY A C 1
ATOM 2309 O O . GLY A 1 317 ? -18.295 -6.162 11.156 1.00 77.44 317 GLY A O 1
ATOM 2310 N N . ARG A 1 318 ? -20.067 -5.340 10.067 1.00 85.31 318 ARG A N 1
ATOM 2311 C CA . ARG A 1 318 ? -20.674 -6.660 9.852 1.00 85.31 318 ARG A CA 1
ATOM 2312 C C . ARG A 1 318 ? -19.907 -7.393 8.739 1.00 85.31 318 ARG A C 1
ATOM 2314 O O . ARG A 1 318 ? -19.613 -6.770 7.722 1.00 85.31 318 ARG A O 1
ATOM 2321 N N . PRO A 1 319 ? -19.640 -8.705 8.869 1.00 89.25 319 PRO A N 1
ATOM 2322 C CA . PRO A 1 319 ? -19.081 -9.478 7.769 1.00 89.25 319 PRO A CA 1
ATOM 2323 C C . PRO A 1 319 ? -19.972 -9.408 6.526 1.00 89.25 319 PRO A C 1
ATOM 2325 O O . PRO A 1 319 ? -21.207 -9.437 6.625 1.00 89.25 319 PRO A O 1
ATOM 2328 N N . LEU A 1 320 ? -19.328 -9.337 5.369 1.00 93.81 320 LEU A N 1
ATOM 2329 C CA . LEU A 1 320 ? -19.965 -9.271 4.062 1.00 93.81 320 LEU A CA 1
ATOM 2330 C C . LEU A 1 320 ? -19.954 -10.650 3.403 1.00 93.81 320 LEU A C 1
ATOM 2332 O O . LEU A 1 320 ? -18.994 -11.405 3.540 1.00 93.81 320 LEU A O 1
ATOM 2336 N N . THR A 1 321 ? -20.996 -10.965 2.642 1.00 96.50 321 THR A N 1
ATOM 2337 C CA . THR A 1 321 ? -21.069 -12.181 1.827 1.00 96.50 321 THR A CA 1
ATOM 2338 C C . THR A 1 321 ? -20.677 -11.842 0.395 1.00 96.50 321 THR A C 1
ATOM 2340 O O . THR A 1 321 ? -21.449 -11.213 -0.326 1.00 96.50 321 THR A O 1
ATOM 2343 N N . ALA A 1 322 ? -19.487 -12.253 -0.032 1.00 96.56 322 ALA A N 1
ATOM 2344 C CA . ALA A 1 322 ? -18.960 -11.970 -1.361 1.00 96.56 322 ALA A CA 1
ATOM 2345 C C . ALA A 1 322 ? -19.091 -13.181 -2.294 1.00 96.56 322 ALA A C 1
ATOM 2347 O O . ALA A 1 322 ? -18.841 -14.321 -1.897 1.00 96.56 322 ALA A O 1
ATOM 2348 N N . VAL A 1 323 ? -19.451 -12.926 -3.551 1.00 96.25 323 VAL A N 1
ATOM 2349 C CA . VAL A 1 323 ? -19.407 -13.911 -4.636 1.00 96.25 323 VAL A CA 1
ATOM 2350 C C . VAL A 1 323 ? -18.148 -13.672 -5.455 1.00 96.25 323 VAL A C 1
ATOM 2352 O O . VAL A 1 323 ? -17.917 -12.574 -5.967 1.00 96.25 323 VAL A O 1
ATOM 2355 N N . TRP A 1 324 ? -17.360 -14.729 -5.588 1.00 95.44 324 TRP A N 1
ATOM 2356 C CA . TRP A 1 324 ? -16.062 -14.752 -6.237 1.00 95.44 324 TRP A CA 1
ATOM 2357 C C . TRP A 1 324 ? -16.139 -15.553 -7.526 1.00 95.44 324 TRP A C 1
ATOM 2359 O O . TRP A 1 324 ? -16.458 -16.739 -7.494 1.00 95.44 324 TRP A O 1
ATOM 2369 N N . MET A 1 325 ? -15.811 -14.927 -8.646 1.00 94.75 325 MET A N 1
ATOM 2370 C CA . MET A 1 325 ? -15.526 -15.614 -9.899 1.00 94.75 325 MET A CA 1
ATOM 2371 C C . MET A 1 325 ? -14.128 -16.232 -9.824 1.00 94.75 325 MET A C 1
ATOM 2373 O O . MET A 1 325 ? -13.167 -15.547 -9.478 1.00 94.75 325 MET A O 1
ATOM 2377 N N . GLN A 1 326 ? -14.004 -17.520 -10.129 1.00 93.12 326 GLN A N 1
ATOM 2378 C CA . GLN A 1 326 ? -12.725 -18.231 -10.068 1.00 93.12 326 GLN A CA 1
ATOM 2379 C C . GLN A 1 326 ? -11.797 -17.840 -11.238 1.00 93.12 326 GLN A C 1
ATOM 2381 O O . GLN A 1 326 ? -12.274 -17.416 -12.295 1.00 93.12 326 GLN A O 1
ATOM 2386 N N . PRO A 1 327 ? -10.465 -17.965 -11.081 1.00 90.75 327 PRO A N 1
ATOM 2387 C CA . PRO A 1 327 ? -9.509 -17.542 -12.101 1.00 90.75 327 PRO A CA 1
ATOM 2388 C C . PRO A 1 327 ? -9.650 -18.322 -13.417 1.00 90.75 327 PRO A C 1
ATOM 2390 O O . PRO A 1 327 ? -10.043 -19.490 -13.450 1.00 90.75 327 PRO A O 1
ATOM 2393 N N . GLY A 1 328 ? -9.227 -17.688 -14.516 1.00 83.75 328 GLY A N 1
ATOM 2394 C CA . GLY A 1 328 ? -9.150 -18.319 -15.839 1.00 83.75 328 GLY A CA 1
ATOM 2395 C C . GLY A 1 328 ? -10.473 -18.376 -16.603 1.00 83.75 328 GLY A C 1
ATOM 2396 O O . GLY A 1 328 ? -10.564 -19.122 -17.577 1.00 83.75 328 GLY A O 1
ATOM 2397 N N . GLN A 1 329 ? -11.474 -17.603 -16.176 1.00 79.38 329 GLN A N 1
ATOM 2398 C CA . GLN A 1 329 ? -12.766 -17.479 -16.849 1.00 79.38 329 GLN A CA 1
ATOM 2399 C C . GLN A 1 329 ? -12.922 -16.101 -17.494 1.00 79.38 329 GLN A C 1
ATOM 2401 O O . GLN A 1 329 ? -12.458 -15.099 -16.949 1.00 79.38 329 GLN A O 1
ATOM 2406 N N . ASP A 1 330 ? -13.581 -16.056 -18.651 1.00 75.06 330 ASP A N 1
ATOM 2407 C CA . ASP A 1 330 ? -14.096 -14.803 -19.200 1.00 75.06 330 ASP A CA 1
ATOM 2408 C C . ASP A 1 330 ? -15.307 -14.369 -18.352 1.00 75.06 330 ASP A C 1
ATOM 2410 O O . ASP A 1 330 ? -16.209 -15.190 -18.164 1.00 75.06 330 ASP A O 1
ATOM 2414 N N . PRO A 1 331 ? -15.368 -13.120 -17.848 1.00 71.56 331 PRO A N 1
ATOM 2415 C CA . PRO A 1 331 ? -16.517 -12.623 -17.092 1.00 71.56 331 PRO A CA 1
ATOM 2416 C C . PRO A 1 331 ? -17.874 -12.845 -17.772 1.00 71.56 331 PRO A C 1
ATOM 2418 O O . PRO A 1 331 ? -18.871 -13.048 -17.082 1.00 71.56 331 PRO A O 1
ATOM 2421 N N . ALA A 1 332 ? -17.929 -12.825 -19.108 1.00 73.50 332 ALA A N 1
ATOM 2422 C CA . ALA A 1 332 ? -19.169 -13.020 -19.859 1.00 73.50 332 ALA A CA 1
ATOM 2423 C C . ALA A 1 332 ? -19.637 -14.487 -19.914 1.00 73.50 332 ALA A C 1
ATOM 2425 O O . ALA A 1 332 ? -20.816 -14.745 -20.159 1.00 73.50 332 ALA A O 1
ATOM 2426 N N . GLU A 1 333 ? -18.732 -15.443 -19.691 1.00 79.00 333 GLU A N 1
ATOM 2427 C CA . GLU A 1 333 ? -18.982 -16.888 -19.808 1.00 79.00 333 GLU A CA 1
ATOM 2428 C C . GLU A 1 333 ? -18.700 -17.648 -18.502 1.00 79.00 333 GLU A C 1
ATOM 2430 O O . GLU A 1 333 ? -18.711 -18.880 -18.474 1.00 79.00 333 GLU A O 1
ATOM 2435 N N . ALA A 1 334 ? -18.422 -16.929 -17.414 1.00 80.75 334 ALA A N 1
ATOM 2436 C CA . ALA A 1 334 ? -18.042 -17.525 -16.147 1.00 80.75 334 ALA A CA 1
ATOM 2437 C C . ALA A 1 334 ? -19.179 -18.357 -15.539 1.00 80.75 334 ALA A C 1
ATOM 2439 O O . ALA A 1 334 ? -20.318 -17.908 -15.418 1.00 80.75 334 ALA A O 1
ATOM 2440 N N . ASP A 1 335 ? -18.841 -19.572 -15.112 1.00 87.19 335 ASP A N 1
ATOM 2441 C CA . ASP A 1 335 ? -19.751 -20.525 -14.470 1.00 87.19 335 ASP A CA 1
ATOM 2442 C C . ASP A 1 335 ? -19.226 -21.058 -13.122 1.00 87.19 335 ASP A C 1
ATOM 2444 O O . ASP A 1 335 ? -19.974 -21.707 -12.386 1.00 87.19 335 ASP A O 1
ATOM 2448 N N . ARG A 1 336 ? -17.967 -20.766 -12.750 1.00 91.88 336 ARG A N 1
ATOM 2449 C CA . ARG A 1 336 ? -17.375 -21.195 -11.476 1.00 91.88 336 ARG A CA 1
ATOM 2450 C C . ARG A 1 336 ? -17.336 -20.025 -10.508 1.00 91.88 336 ARG A C 1
ATOM 2452 O O . ARG A 1 336 ? -16.419 -19.205 -10.515 1.00 91.88 336 ARG A O 1
ATOM 2459 N N . PHE A 1 337 ? -18.312 -20.019 -9.611 1.00 94.50 337 PHE A N 1
ATOM 2460 C CA . PHE A 1 337 ? -18.396 -19.051 -8.530 1.00 94.50 337 PHE A CA 1
ATOM 2461 C C . PHE A 1 337 ? -18.250 -19.719 -7.169 1.00 94.50 337 PHE A C 1
ATOM 2463 O O . PHE A 1 337 ? -18.668 -20.860 -6.968 1.00 94.50 337 PHE A O 1
ATOM 2470 N N . VAL A 1 338 ? -17.681 -18.980 -6.224 1.00 95.94 338 VAL A N 1
ATOM 2471 C CA . VAL A 1 338 ? -17.598 -19.355 -4.814 1.00 95.94 338 VAL A CA 1
ATOM 2472 C C . VAL A 1 338 ? -18.170 -18.227 -3.977 1.00 95.94 338 VAL A C 1
ATOM 2474 O O . VAL A 1 338 ? -17.826 -17.067 -4.174 1.00 95.94 338 VAL A O 1
ATOM 2477 N N . THR A 1 339 ? -19.034 -18.564 -3.029 1.00 96.44 339 THR A N 1
ATOM 2478 C CA . THR A 1 339 ? -19.524 -17.606 -2.039 1.00 96.44 339 THR A CA 1
ATOM 2479 C C . THR A 1 339 ? -18.672 -17.723 -0.786 1.00 96.44 339 THR A C 1
ATOM 2481 O O . THR A 1 339 ? -18.590 -18.805 -0.207 1.00 96.44 339 THR A O 1
ATOM 2484 N N . ALA A 1 340 ? -18.061 -16.620 -0.364 1.00 96.06 340 ALA A N 1
ATOM 2485 C CA . ALA A 1 340 ? -17.243 -16.564 0.838 1.00 96.06 340 ALA A CA 1
ATOM 2486 C C . ALA A 1 340 ? -17.559 -15.311 1.655 1.00 96.06 340 ALA A C 1
ATOM 2488 O O . ALA A 1 340 ? -17.809 -14.232 1.117 1.00 96.06 340 ALA A O 1
ATOM 2489 N N . THR A 1 341 ? -17.523 -15.461 2.970 1.00 94.69 341 THR A N 1
ATOM 2490 C CA . THR A 1 341 ? -17.635 -14.368 3.925 1.00 94.69 341 THR A CA 1
ATOM 2491 C C . THR A 1 341 ? -16.293 -13.658 4.041 1.00 94.69 341 THR A C 1
ATOM 2493 O O . THR A 1 341 ? -15.271 -14.303 4.290 1.00 94.69 341 THR A O 1
ATOM 2496 N N . ILE A 1 342 ? -16.313 -12.333 3.907 1.00 90.88 342 ILE A N 1
ATOM 2497 C CA . ILE A 1 342 ? -15.173 -11.449 4.158 1.00 90.88 342 ILE A CA 1
ATOM 2498 C C . ILE A 1 342 ? -15.430 -10.637 5.433 1.00 90.88 342 ILE A C 1
ATOM 2500 O O . ILE A 1 342 ? -16.531 -10.121 5.653 1.00 90.88 342 ILE A O 1
ATOM 2504 N N . GLY A 1 343 ? -14.420 -10.558 6.298 1.00 84.50 343 GLY A N 1
ATOM 2505 C CA . GLY A 1 343 ? -14.439 -9.663 7.454 1.00 84.50 343 GLY A CA 1
ATOM 2506 C C . GLY A 1 343 ? -14.320 -8.206 7.009 1.00 84.50 343 GLY A C 1
ATOM 2507 O O . GLY A 1 343 ? -13.647 -7.917 6.023 1.00 84.50 343 GLY A O 1
ATOM 2508 N N . VAL A 1 344 ? -14.979 -7.300 7.731 1.00 83.81 344 VAL A N 1
ATOM 2509 C CA . VAL A 1 344 ? -14.815 -5.852 7.556 1.00 83.81 344 VAL A CA 1
ATOM 2510 C C . VAL A 1 344 ? -14.133 -5.320 8.801 1.00 83.81 344 VAL A C 1
ATOM 2512 O O . VAL A 1 344 ? -14.695 -5.396 9.896 1.00 83.81 344 VAL A O 1
ATOM 2515 N N . GLU A 1 345 ? -12.927 -4.794 8.628 1.00 76.25 345 GLU A N 1
ATOM 2516 C CA . GLU A 1 345 ? -12.174 -4.178 9.712 1.00 76.25 345 GLU A CA 1
ATOM 2517 C C . GLU A 1 345 ? -12.360 -2.657 9.693 1.00 76.25 345 GLU A C 1
ATOM 2519 O O . GLU A 1 345 ? -12.318 -2.043 8.625 1.00 76.25 345 GLU A O 1
ATOM 2524 N N . PRO A 1 346 ? -12.595 -2.028 10.854 1.00 73.06 346 PRO A N 1
ATOM 2525 C CA . PRO A 1 346 ? -12.638 -0.578 10.949 1.00 73.06 346 PRO A CA 1
ATOM 2526 C C . PRO A 1 346 ? -11.243 0.032 10.772 1.00 73.06 346 PRO A C 1
ATOM 2528 O O . PRO A 1 346 ? -10.261 -0.440 11.347 1.00 73.06 346 PRO A O 1
ATOM 2531 N N . VAL A 1 347 ? -11.180 1.142 10.037 1.00 76.94 347 VAL A N 1
ATOM 2532 C CA . VAL A 1 347 ? -10.002 2.014 10.003 1.00 76.94 347 VAL A CA 1
ATOM 2533 C C . VAL A 1 347 ? -10.121 3.012 11.151 1.00 76.94 347 VAL A C 1
ATOM 2535 O O . VAL A 1 347 ? -11.109 3.738 11.251 1.00 76.94 347 VAL A O 1
ATOM 2538 N N . PHE A 1 348 ? -9.122 3.039 12.029 1.00 84.50 348 PHE A N 1
ATOM 2539 C CA . PHE A 1 348 ? -9.078 3.961 13.163 1.00 84.50 348 PHE A CA 1
ATOM 2540 C C . PHE A 1 348 ? -8.189 5.168 12.874 1.00 84.50 348 PHE A C 1
ATOM 2542 O O . PHE A 1 348 ? -7.274 5.105 12.053 1.00 84.50 348 PHE A O 1
ATOM 2549 N N . GLU A 1 349 ? -8.442 6.262 13.591 1.00 84.62 349 GLU A N 1
ATOM 2550 C CA . GLU A 1 349 ? -7.589 7.446 13.555 1.00 84.62 349 GLU A CA 1
ATOM 2551 C C . GLU A 1 349 ? -6.153 7.094 13.974 1.00 84.62 349 GLU A C 1
ATOM 2553 O O . GLU A 1 349 ? -5.906 6.314 14.903 1.00 84.62 349 GLU A O 1
ATOM 2558 N N . MET A 1 350 ? -5.194 7.711 13.285 1.00 85.69 350 MET A N 1
ATOM 2559 C CA . MET A 1 350 ? -3.773 7.587 13.582 1.00 85.69 350 MET A CA 1
ATOM 2560 C C . MET A 1 350 ? -3.318 8.641 14.596 1.00 85.69 350 MET A C 1
ATOM 2562 O O . MET A 1 350 ? -3.192 9.825 14.282 1.00 85.69 350 MET A O 1
ATOM 2566 N N . PHE A 1 351 ? -2.982 8.194 15.807 1.00 87.25 351 PHE A N 1
ATOM 2567 C CA . PHE A 1 351 ? -2.443 9.031 16.875 1.00 87.25 351 PHE A CA 1
ATOM 2568 C C . PHE A 1 351 ? -0.917 9.053 16.786 1.00 87.25 351 PHE A C 1
ATOM 2570 O O . PHE A 1 351 ? -0.235 8.106 17.183 1.00 87.25 351 PHE A O 1
ATOM 2577 N N . TRP A 1 352 ? -0.369 10.145 16.260 1.00 84.31 352 TRP A N 1
ATOM 2578 C CA . TRP A 1 352 ? 1.075 10.308 16.108 1.00 84.31 352 TRP A CA 1
ATOM 2579 C C . TRP A 1 352 ? 1.750 10.692 17.424 1.00 84.31 352 TRP A C 1
ATOM 2581 O O . TRP A 1 352 ? 1.358 11.657 18.080 1.00 84.31 352 TRP A O 1
ATOM 2591 N N . GLN A 1 353 ? 2.796 9.952 17.783 1.00 81.25 353 GLN A N 1
ATOM 2592 C CA . GLN A 1 353 ? 3.670 10.241 18.916 1.00 81.25 353 GLN A CA 1
ATOM 2593 C C . GLN A 1 353 ? 4.882 11.065 18.469 1.00 81.25 353 GLN A C 1
ATOM 2595 O O . GLN A 1 353 ? 5.433 10.781 17.400 1.00 81.25 353 GLN A O 1
ATOM 2600 N N . PRO A 1 354 ? 5.374 12.014 19.290 1.00 74.56 354 PRO A N 1
ATOM 2601 C CA . PRO A 1 354 ? 6.638 12.692 19.029 1.00 74.56 354 PRO A CA 1
ATOM 2602 C C . PRO A 1 354 ? 7.788 11.702 18.810 1.00 74.56 354 PRO A C 1
ATOM 2604 O O . PRO A 1 354 ? 7.860 10.638 19.445 1.00 74.56 354 PRO A O 1
ATOM 2607 N N . ALA A 1 355 ? 8.711 12.076 17.923 1.00 71.56 355 ALA A N 1
ATOM 2608 C CA . ALA A 1 355 ? 9.970 11.364 17.750 1.00 71.56 355 ALA A CA 1
ATOM 2609 C C . ALA A 1 355 ? 10.792 11.392 19.051 1.00 71.56 355 ALA A C 1
ATOM 2611 O O . ALA A 1 355 ? 10.727 12.348 19.823 1.00 71.56 355 ALA A O 1
ATOM 2612 N N . LEU A 1 356 ? 11.590 10.348 19.288 1.00 65.38 356 LEU A N 1
ATOM 2613 C CA . LEU A 1 356 ? 12.536 10.347 20.403 1.00 65.38 356 LEU A CA 1
ATOM 2614 C C . LEU A 1 356 ? 13.614 11.422 20.214 1.00 65.38 356 LEU A C 1
ATOM 2616 O O . LEU A 1 356 ? 14.106 11.630 19.105 1.00 65.38 356 LEU A O 1
ATOM 2620 N N . GLU A 1 357 ? 14.074 12.008 21.323 1.00 60.84 357 GLU A N 1
ATOM 2621 C CA . GLU A 1 357 ? 15.215 12.939 21.339 1.00 60.84 357 GLU A CA 1
ATOM 2622 C C . GLU A 1 357 ? 16.497 12.317 20.759 1.00 60.84 357 GLU A C 1
ATOM 2624 O O . GLU A 1 357 ? 17.335 13.009 20.186 1.00 60.84 357 GLU A O 1
ATOM 2629 N N . THR A 1 358 ? 16.640 10.992 20.865 1.00 57.41 358 THR A N 1
ATOM 2630 C CA . THR A 1 358 ? 17.769 10.215 20.331 1.00 57.41 358 THR A CA 1
ATOM 2631 C C . THR A 1 358 ? 17.736 10.035 18.806 1.00 57.41 358 THR A C 1
ATOM 2633 O O . THR A 1 358 ? 18.666 9.451 18.245 1.00 57.41 358 THR A O 1
ATOM 2636 N N . GLY A 1 359 ? 16.711 10.566 18.129 1.00 55.88 359 GLY A N 1
ATOM 2637 C CA . GLY A 1 359 ? 16.510 10.489 16.684 1.00 55.88 359 GLY A CA 1
ATOM 2638 C C . GLY A 1 359 ? 15.654 9.292 16.250 1.00 55.88 359 GLY A C 1
ATOM 2639 O O . GLY A 1 359 ? 15.705 8.214 16.836 1.00 55.88 359 GLY A O 1
ATOM 2640 N N . GLY A 1 360 ? 14.861 9.488 15.195 1.00 64.06 360 GLY A N 1
ATOM 2641 C CA . GLY A 1 360 ? 13.934 8.503 14.623 1.00 64.06 360 GLY A CA 1
ATOM 2642 C C . GLY A 1 360 ? 12.713 9.196 14.003 1.00 64.06 360 GLY A C 1
ATOM 2643 O O . GLY A 1 360 ? 12.466 10.357 14.333 1.00 64.06 360 GLY A O 1
ATOM 2644 N N . PRO A 1 361 ? 11.971 8.547 13.087 1.00 65.44 361 PRO A N 1
ATOM 2645 C CA . PRO A 1 361 ? 10.697 9.088 12.621 1.00 65.44 361 PRO A CA 1
ATOM 2646 C C . PRO A 1 361 ? 9.686 9.112 13.774 1.00 65.44 361 PRO A C 1
ATOM 2648 O O . PRO A 1 361 ? 9.800 8.344 14.733 1.00 65.44 361 PRO A O 1
ATOM 2651 N N . ALA A 1 362 ? 8.694 9.994 13.683 1.00 71.75 362 ALA A N 1
ATOM 2652 C CA . ALA A 1 362 ? 7.548 9.905 14.577 1.00 71.75 362 ALA A CA 1
ATOM 2653 C C . ALA A 1 362 ? 6.750 8.638 14.226 1.00 71.75 362 ALA A C 1
ATOM 2655 O O . ALA A 1 362 ? 6.693 8.221 13.067 1.00 71.75 362 ALA A O 1
ATOM 2656 N N . GLU A 1 363 ? 6.172 8.000 15.237 1.00 80.62 363 GLU A N 1
ATOM 2657 C CA . GLU A 1 363 ? 5.467 6.730 15.078 1.00 80.62 363 GLU A CA 1
ATOM 2658 C C . GLU A 1 363 ? 3.997 6.921 15.431 1.00 80.62 363 GLU A C 1
ATOM 2660 O O . GLU A 1 363 ? 3.671 7.601 16.404 1.00 80.62 363 GLU A O 1
ATOM 2665 N N . GLY A 1 364 ? 3.114 6.354 14.615 1.00 84.19 364 GLY A N 1
ATOM 2666 C CA . GLY A 1 364 ? 1.676 6.437 14.815 1.00 84.19 364 GLY A CA 1
ATOM 2667 C C . GLY A 1 364 ? 1.124 5.159 15.429 1.00 84.19 364 GLY A C 1
ATOM 2668 O O . GLY A 1 364 ? 1.537 4.060 15.056 1.00 84.19 364 GLY A O 1
ATOM 2669 N N . ASP A 1 365 ? 0.159 5.315 16.327 1.00 88.94 365 ASP A N 1
ATOM 2670 C CA . ASP A 1 365 ? -0.661 4.231 16.854 1.00 88.94 365 ASP A CA 1
ATOM 2671 C C . ASP A 1 365 ? -2.108 4.421 16.389 1.00 88.94 365 ASP A C 1
ATOM 2673 O O . ASP A 1 365 ? -2.691 5.488 16.583 1.00 88.94 365 ASP A O 1
ATOM 2677 N N . ALA A 1 366 ? -2.700 3.385 15.798 1.00 88.75 366 ALA A N 1
ATOM 2678 C CA . ALA A 1 366 ? -4.137 3.359 15.557 1.00 88.75 366 ALA A CA 1
ATOM 2679 C C . ALA A 1 366 ? -4.859 3.292 16.910 1.00 88.75 366 ALA A C 1
ATOM 2681 O O . ALA A 1 366 ? -4.552 2.424 17.741 1.00 88.75 366 ALA A O 1
ATOM 2682 N N . ALA A 1 367 ? -5.781 4.219 17.157 1.00 91.12 367 ALA A N 1
ATOM 2683 C CA . ALA A 1 367 ? -6.432 4.334 18.454 1.00 91.12 367 ALA A CA 1
ATOM 2684 C C . ALA A 1 367 ? -7.839 4.932 18.367 1.00 91.12 367 ALA A C 1
ATOM 2686 O O . ALA A 1 367 ? -8.221 5.581 17.399 1.00 91.12 367 ALA A O 1
ATOM 2687 N N . LEU A 1 368 ? -8.603 4.704 19.431 1.00 91.19 368 LEU A N 1
ATOM 2688 C CA . LEU A 1 368 ? -9.953 5.206 19.631 1.00 91.19 368 LEU A CA 1
ATOM 2689 C C . LEU A 1 368 ? -9.949 6.041 20.904 1.00 91.19 368 LEU A C 1
ATOM 2691 O O . LEU A 1 368 ? -9.724 5.488 21.977 1.00 91.19 368 LEU A O 1
ATOM 2695 N N . ILE A 1 369 ? -10.143 7.360 20.803 1.00 92.06 369 ILE A N 1
ATOM 2696 C CA . ILE A 1 369 ? -10.137 8.299 21.946 1.00 92.06 369 ILE A CA 1
ATOM 2697 C C . ILE A 1 369 ? -8.894 8.177 22.861 1.00 92.06 369 ILE A C 1
ATOM 2699 O O . ILE A 1 369 ? -8.947 8.487 24.048 1.00 92.06 369 ILE A O 1
ATOM 2703 N N . GLY A 1 370 ? -7.759 7.716 22.317 1.00 92.56 370 GLY A N 1
ATOM 2704 C CA . GLY A 1 370 ? -6.515 7.430 23.049 1.00 92.56 370 GLY A CA 1
ATOM 2705 C C . GLY A 1 370 ? -6.403 6.014 23.642 1.00 92.56 370 GLY A C 1
ATOM 2706 O O . GLY A 1 370 ? -5.384 5.669 24.239 1.00 92.56 370 GLY A O 1
ATOM 2707 N N . LEU A 1 371 ? -7.404 5.155 23.461 1.00 94.88 371 LEU A N 1
ATOM 2708 C CA . LEU A 1 371 ? -7.293 3.715 23.691 1.00 94.88 371 LEU A CA 1
ATOM 2709 C C . LEU A 1 371 ? -6.630 3.066 22.475 1.00 94.88 371 LEU A C 1
ATOM 2711 O O . LEU A 1 371 ? -7.083 3.268 21.353 1.00 94.88 371 LEU A O 1
ATOM 2715 N N . SER A 1 372 ? -5.613 2.232 22.689 1.00 94.69 372 SER A N 1
ATOM 2716 C CA . SER A 1 372 ? -4.936 1.473 21.625 1.00 94.69 372 SER A CA 1
ATOM 2717 C C . SER A 1 372 ? -5.098 -0.040 21.842 1.00 94.69 372 SER A C 1
ATOM 2719 O O . SER A 1 372 ? -5.148 -0.467 23.001 1.00 94.69 372 SER A O 1
ATOM 2721 N N . PRO A 1 373 ? -5.209 -0.863 20.785 1.00 95.44 373 PRO A N 1
ATOM 2722 C CA . PRO A 1 373 ? -5.313 -2.317 20.905 1.00 95.44 373 PRO A CA 1
ATOM 2723 C C . PRO A 1 373 ? -4.009 -2.952 21.389 1.00 95.44 373 PRO A C 1
ATOM 2725 O O . PRO A 1 373 ? -2.916 -2.404 21.238 1.00 95.44 373 PRO A O 1
ATOM 2728 N N . LEU A 1 374 ? -4.122 -4.155 21.954 1.00 95.62 374 LEU A N 1
ATOM 2729 C CA . LEU A 1 374 ? -2.969 -5.052 22.062 1.00 95.62 374 LEU A CA 1
ATOM 2730 C C . LEU A 1 374 ? -2.523 -5.489 20.660 1.00 95.62 374 LEU A C 1
ATOM 2732 O O . LEU A 1 374 ? -3.301 -5.435 19.713 1.00 95.62 374 LEU A O 1
ATOM 2736 N N . HIS A 1 375 ? -1.281 -5.950 20.532 1.00 96.25 375 HIS A N 1
ATOM 2737 C CA . HIS A 1 375 ? -0.717 -6.339 19.240 1.00 96.25 375 HIS A CA 1
ATOM 2738 C C . HIS A 1 375 ? -0.427 -7.832 19.192 1.00 96.25 375 HIS A C 1
ATOM 2740 O O . HIS A 1 375 ? 0.114 -8.395 20.147 1.00 96.25 375 HIS A O 1
ATOM 2746 N N . ARG A 1 376 ? -0.773 -8.459 18.071 1.00 95.25 376 ARG A N 1
ATOM 2747 C CA . ARG A 1 376 ? -0.598 -9.884 17.810 1.00 95.25 376 ARG A CA 1
ATOM 2748 C C . ARG A 1 376 ? 0.523 -10.100 16.806 1.00 95.25 376 ARG A C 1
ATOM 2750 O O . ARG A 1 376 ? 0.609 -9.390 15.809 1.00 95.25 376 ARG A O 1
ATOM 2757 N N . VAL A 1 377 ? 1.380 -11.082 17.057 1.00 95.56 377 VAL A N 1
ATOM 2758 C CA . VAL A 1 377 ? 2.373 -11.544 16.082 1.00 95.56 377 VAL A CA 1
ATOM 2759 C C . VAL A 1 377 ? 1.650 -12.278 14.961 1.00 95.56 377 VAL A C 1
ATOM 2761 O O . VAL A 1 377 ? 0.959 -13.260 15.215 1.00 95.56 377 VAL A O 1
ATOM 2764 N N . THR A 1 378 ? 1.826 -11.828 13.721 1.00 91.12 378 THR A N 1
ATOM 2765 C CA . THR A 1 378 ? 1.239 -12.486 12.540 1.00 91.12 378 THR A CA 1
ATOM 2766 C C . THR A 1 378 ? 2.229 -13.409 11.854 1.00 91.12 378 THR A C 1
ATOM 2768 O O . THR A 1 378 ? 1.878 -14.495 11.407 1.00 91.12 378 THR A O 1
ATOM 2771 N N . SER A 1 379 ? 3.494 -13.001 11.785 1.00 89.00 379 SER A N 1
ATOM 2772 C CA . SER A 1 379 ? 4.554 -13.804 11.185 1.00 89.00 379 SER A CA 1
ATOM 2773 C C . SER A 1 379 ? 5.927 -13.426 11.725 1.00 89.00 379 SER A C 1
ATOM 2775 O O . SER A 1 379 ? 6.156 -12.326 12.241 1.00 89.00 379 SER A O 1
ATOM 2777 N N . THR A 1 380 ? 6.865 -14.356 11.578 1.00 92.69 380 THR A N 1
ATOM 2778 C CA . THR A 1 380 ? 8.288 -14.156 11.839 1.00 92.69 380 THR A CA 1
ATOM 2779 C C . THR A 1 380 ? 9.063 -14.300 10.532 1.00 92.69 380 THR A C 1
ATOM 2781 O O . THR A 1 380 ? 8.687 -15.035 9.623 1.00 92.69 380 THR A O 1
ATOM 2784 N N . THR A 1 381 ? 10.166 -13.566 10.405 1.00 90.44 381 THR A N 1
ATOM 2785 C CA . THR A 1 381 ? 11.072 -13.715 9.263 1.00 90.44 381 THR A CA 1
ATOM 2786 C C . THR A 1 381 ? 11.835 -15.034 9.400 1.00 90.44 381 THR A C 1
ATOM 2788 O O . THR A 1 381 ? 12.565 -15.161 10.384 1.00 90.44 381 THR A O 1
ATOM 2791 N N . PRO A 1 382 ? 11.776 -15.961 8.424 1.00 89.44 382 PRO A N 1
ATOM 2792 C CA . PRO A 1 382 ? 12.529 -17.214 8.488 1.00 89.44 382 PRO A CA 1
ATOM 2793 C C . PRO A 1 382 ? 14.039 -16.985 8.662 1.00 89.44 382 PRO A C 1
ATOM 2795 O O . PRO A 1 382 ? 14.641 -16.155 7.971 1.00 89.44 382 PRO A O 1
ATOM 2798 N N . GLY A 1 383 ? 14.662 -17.697 9.602 1.00 90.25 383 GLY A N 1
ATOM 2799 C CA . GLY A 1 383 ? 16.053 -17.496 10.026 1.00 90.25 383 GLY A CA 1
ATOM 2800 C C . GLY A 1 383 ? 16.302 -16.169 10.762 1.00 90.25 383 GLY A C 1
ATOM 2801 O O . GLY A 1 383 ? 17.448 -15.721 10.895 1.00 90.25 383 GLY A O 1
ATOM 2802 N N . GLY A 1 384 ? 15.239 -15.482 11.180 1.00 91.69 384 GLY A N 1
ATOM 2803 C CA . GLY A 1 384 ? 15.277 -14.248 11.954 1.00 91.69 384 GLY A CA 1
ATOM 2804 C C . GLY A 1 384 ? 15.494 -14.475 13.452 1.00 91.69 384 GLY A C 1
ATOM 2805 O O . GLY A 1 384 ? 15.349 -15.590 13.931 1.00 91.69 384 GLY A O 1
ATOM 2806 N N . PRO A 1 385 ? 15.832 -13.426 14.226 1.00 94.75 385 PRO A N 1
ATOM 2807 C CA . PRO A 1 385 ? 16.019 -13.560 15.668 1.00 94.75 385 PRO A CA 1
ATOM 2808 C C . PRO A 1 385 ? 14.782 -14.043 16.423 1.00 94.75 385 PRO A C 1
ATOM 2810 O O . PRO A 1 385 ? 14.925 -14.723 17.431 1.00 94.75 385 PRO A O 1
ATOM 2813 N N . ALA A 1 386 ? 13.594 -13.661 15.955 1.00 94.12 386 ALA A N 1
ATOM 2814 C CA . ALA A 1 386 ? 12.322 -14.101 16.514 1.00 94.12 386 ALA A CA 1
ATOM 2815 C C . ALA A 1 386 ? 11.848 -15.460 15.971 1.00 94.12 386 ALA A C 1
ATOM 2817 O O . ALA A 1 386 ? 10.854 -15.990 16.463 1.00 94.12 386 ALA A O 1
ATOM 2818 N N . ASP A 1 387 ? 12.520 -16.012 14.957 1.00 94.31 387 ASP A N 1
ATOM 2819 C CA . ASP A 1 387 ? 12.099 -17.253 14.314 1.00 94.31 387 ASP A CA 1
ATOM 2820 C C . ASP A 1 387 ? 12.241 -18.447 15.264 1.00 94.31 387 ASP A C 1
ATOM 2822 O O . ASP A 1 387 ? 13.267 -18.611 15.926 1.00 94.31 387 ASP A O 1
ATOM 2826 N N . GLY A 1 388 ? 11.185 -19.254 15.366 1.00 90.94 388 GLY A N 1
ATOM 2827 C CA . GLY A 1 388 ? 11.085 -20.359 16.323 1.00 90.94 388 GLY A CA 1
ATOM 2828 C C . GLY A 1 388 ? 10.980 -19.950 17.800 1.00 90.94 388 GLY A C 1
ATOM 2829 O O . GLY A 1 388 ? 10.886 -20.828 18.653 1.00 90.94 388 GLY A O 1
ATOM 2830 N N . VAL A 1 389 ? 10.992 -18.649 18.115 1.00 94.81 389 VAL A N 1
ATOM 2831 C CA . VAL A 1 389 ? 10.864 -18.121 19.485 1.00 94.81 389 VAL A CA 1
ATOM 2832 C C . VAL A 1 389 ? 9.488 -17.496 19.697 1.00 94.81 389 VAL A C 1
ATOM 2834 O O . VAL A 1 389 ? 8.800 -17.811 20.670 1.00 94.81 389 VAL A O 1
ATOM 2837 N N . LEU A 1 390 ? 9.086 -16.628 18.770 1.00 96.12 390 LEU A N 1
ATOM 2838 C CA . LEU A 1 390 ? 7.740 -16.072 18.688 1.00 96.12 390 LEU A CA 1
ATOM 2839 C C . LEU A 1 390 ? 6.924 -16.868 17.674 1.00 96.12 390 LEU A C 1
ATOM 2841 O O . LEU A 1 390 ? 7.455 -17.337 16.665 1.00 96.12 390 LEU A O 1
ATOM 2845 N N . MET A 1 391 ? 5.635 -17.011 17.949 1.00 93.94 391 MET A N 1
ATOM 2846 C CA . MET A 1 391 ? 4.699 -17.765 17.125 1.00 93.94 391 MET A CA 1
ATOM 2847 C C . MET A 1 391 ? 3.590 -16.845 16.608 1.00 93.94 391 MET A C 1
ATOM 2849 O O . MET A 1 391 ? 3.166 -15.936 17.327 1.00 93.94 391 MET A O 1
ATOM 2853 N N . PRO A 1 392 ? 3.092 -17.067 15.377 1.00 92.12 392 PRO A N 1
ATOM 2854 C CA . PRO A 1 392 ? 1.841 -16.465 14.936 1.00 92.12 392 PRO A CA 1
ATOM 2855 C C . PRO A 1 392 ? 0.732 -16.709 15.968 1.00 92.12 392 PRO A C 1
ATOM 2857 O O . PRO A 1 392 ? 0.550 -17.837 16.421 1.00 92.12 392 PRO A O 1
ATOM 2860 N N . GLY A 1 393 ? 0.013 -15.657 16.350 1.00 91.81 393 GLY A N 1
ATOM 2861 C CA . GLY A 1 393 ? -1.014 -15.698 17.391 1.00 91.81 393 GLY A CA 1
ATOM 2862 C C . GLY A 1 393 ? -0.582 -15.132 18.747 1.00 91.81 393 GLY A C 1
ATOM 2863 O O . GLY A 1 393 ? -1.458 -14.703 19.500 1.00 91.81 393 GLY A O 1
ATOM 2864 N N . ASP A 1 394 ? 0.725 -15.058 19.034 1.00 96.88 394 ASP A N 1
ATOM 2865 C CA . ASP A 1 394 ? 1.249 -14.504 20.290 1.00 96.88 394 ASP A CA 1
ATOM 2866 C C . ASP A 1 394 ? 0.791 -13.047 20.478 1.00 96.88 394 ASP A C 1
ATOM 2868 O O . ASP A 1 394 ? 1.063 -12.190 19.634 1.00 96.88 394 ASP A O 1
ATOM 2872 N N . LEU A 1 395 ? 0.135 -12.733 21.600 1.00 96.62 395 LEU A N 1
ATOM 2873 C CA . LEU A 1 395 ? -0.203 -11.346 21.952 1.00 96.62 395 LEU A CA 1
ATOM 2874 C C . LEU A 1 395 ? 0.919 -10.720 22.770 1.00 96.62 395 LEU A C 1
ATOM 2876 O O . LEU A 1 395 ? 1.283 -11.238 23.822 1.00 96.62 395 LEU A O 1
ATOM 2880 N N . VAL A 1 396 ? 1.438 -9.575 22.341 1.00 97.12 396 VAL A N 1
ATOM 2881 C CA . VAL A 1 396 ? 2.523 -8.876 23.036 1.00 97.12 396 VAL A CA 1
ATOM 2882 C C . VAL A 1 396 ? 1.980 -8.166 24.278 1.00 97.12 396 VAL A C 1
ATOM 2884 O O . VAL A 1 396 ? 1.278 -7.161 24.194 1.00 97.12 396 VAL A O 1
ATOM 2887 N N . LEU A 1 397 ? 2.342 -8.679 25.454 1.00 96.06 397 LEU A N 1
ATOM 2888 C CA . LEU A 1 397 ? 2.007 -8.112 26.764 1.00 96.06 397 LEU A CA 1
ATOM 2889 C C . LEU A 1 397 ? 3.154 -7.304 27.377 1.00 96.06 397 LEU A C 1
ATOM 2891 O O . LEU A 1 397 ? 2.966 -6.632 28.390 1.00 96.06 397 LEU A O 1
ATOM 2895 N N . GLY A 1 398 ? 4.361 -7.381 26.821 1.00 96.38 398 GLY A N 1
ATOM 2896 C CA . GLY A 1 398 ? 5.482 -6.572 27.272 1.00 96.38 398 GLY A CA 1
ATOM 2897 C C . GLY A 1 398 ? 6.739 -6.725 26.430 1.00 96.38 398 GLY A C 1
ATOM 2898 O O . GLY A 1 398 ? 6.923 -7.730 25.749 1.00 96.38 398 GLY A O 1
ATOM 2899 N N . VAL A 1 399 ? 7.611 -5.722 26.496 1.00 96.62 399 VAL A N 1
ATOM 2900 C CA . VAL A 1 399 ? 8.870 -5.656 25.744 1.00 96.62 399 VAL A CA 1
ATOM 2901 C C . VAL A 1 399 ? 9.926 -4.906 26.553 1.00 96.62 399 VAL A C 1
ATOM 2903 O O . VAL A 1 399 ? 9.707 -3.770 26.959 1.00 96.62 399 VAL A O 1
ATOM 2906 N N . ALA A 1 400 ? 11.059 -5.554 26.832 1.00 94.25 400 ALA A N 1
ATOM 2907 C CA . ALA A 1 400 ? 12.176 -5.006 27.613 1.00 94.25 400 ALA A CA 1
ATOM 2908 C C . ALA A 1 400 ? 11.738 -4.282 28.910 1.00 94.25 400 ALA A C 1
ATOM 2910 O O . ALA A 1 400 ? 12.182 -3.176 29.210 1.00 94.25 400 ALA A O 1
ATOM 2911 N N . GLY A 1 401 ? 10.818 -4.895 29.664 1.00 91.12 401 GLY A N 1
ATOM 2912 C CA . GLY A 1 401 ? 10.280 -4.348 30.917 1.00 91.12 401 GLY A CA 1
ATOM 2913 C C . GLY A 1 401 ? 9.112 -3.364 30.760 1.00 91.12 401 GLY A C 1
ATOM 2914 O O . GLY A 1 401 ? 8.424 -3.085 31.741 1.00 91.12 401 GLY A O 1
ATOM 2915 N N . VAL A 1 402 ? 8.820 -2.888 29.547 1.00 93.62 402 VAL A N 1
ATOM 2916 C CA . VAL A 1 402 ? 7.622 -2.085 29.270 1.00 93.62 402 VAL A CA 1
ATOM 2917 C C . VAL A 1 402 ? 6.406 -3.004 29.207 1.00 93.62 402 VAL A C 1
ATOM 2919 O O . VAL A 1 402 ? 6.402 -3.969 28.446 1.00 93.62 402 VAL A O 1
ATOM 2922 N N . SER A 1 403 ? 5.380 -2.728 30.013 1.00 93.31 403 SER A N 1
ATOM 2923 C CA . SER A 1 403 ? 4.156 -3.540 30.074 1.00 93.31 403 SER A CA 1
ATOM 2924 C C . SER A 1 403 ? 3.073 -3.015 29.137 1.00 93.31 403 SER A C 1
ATOM 2926 O O . SER A 1 403 ? 2.857 -1.809 29.060 1.00 93.31 403 SER A O 1
ATOM 2928 N N . HIS A 1 404 ? 2.397 -3.943 28.456 1.00 94.75 404 HIS A N 1
ATOM 2929 C CA . HIS A 1 404 ? 1.281 -3.734 27.526 1.00 94.75 404 HIS A CA 1
ATOM 2930 C C . HIS A 1 404 ? 1.528 -2.577 26.548 1.00 94.75 404 HIS A C 1
ATOM 2932 O O . HIS A 1 404 ? 0.752 -1.627 26.505 1.00 94.75 404 HIS A O 1
ATOM 2938 N N . PRO A 1 405 ? 2.642 -2.615 25.802 1.00 95.44 405 PRO A N 1
ATOM 2939 C CA . PRO A 1 405 ? 3.070 -1.507 24.957 1.00 95.44 405 PRO A CA 1
ATOM 2940 C C . PRO A 1 405 ? 2.124 -1.286 23.764 1.00 95.44 405 PRO A C 1
ATOM 2942 O O . PRO A 1 405 ? 1.569 -2.238 23.212 1.00 95.44 405 PRO A O 1
ATOM 2945 N N . THR A 1 406 ? 1.995 -0.030 23.328 1.00 94.81 406 THR A N 1
ATOM 2946 C CA . THR A 1 406 ? 1.426 0.317 22.012 1.00 94.81 406 THR A CA 1
ATOM 2947 C C . THR A 1 406 ? 2.366 -0.124 20.881 1.00 94.81 406 THR A C 1
ATOM 2949 O O . THR A 1 406 ? 3.518 -0.489 21.143 1.00 94.81 406 THR A O 1
ATOM 2952 N N . LEU A 1 407 ? 1.927 -0.080 19.617 1.00 93.19 407 LEU A N 1
ATOM 2953 C CA . LEU A 1 407 ? 2.768 -0.475 18.480 1.00 93.19 407 LEU A CA 1
ATOM 2954 C C . LEU A 1 407 ? 4.036 0.370 18.405 1.00 93.19 407 LEU A C 1
ATOM 2956 O O . LEU A 1 407 ? 5.136 -0.175 18.256 1.00 93.19 407 LEU A O 1
ATOM 2960 N N . SER A 1 408 ? 3.879 1.686 18.552 1.00 90.25 408 SER A N 1
ATOM 2961 C CA . SER A 1 408 ? 4.995 2.624 18.558 1.00 90.25 408 SER A CA 1
ATOM 2962 C C . SER A 1 408 ? 5.970 2.310 19.689 1.00 90.25 408 SER A C 1
ATOM 2964 O O . SER A 1 408 ? 7.183 2.265 19.492 1.00 90.25 408 SER A O 1
ATOM 2966 N N . THR A 1 409 ? 5.451 1.985 20.874 1.00 92.12 409 THR A N 1
ATOM 2967 C CA . THR A 1 409 ? 6.260 1.613 22.036 1.00 92.12 409 THR A CA 1
ATOM 2968 C C . THR A 1 409 ? 7.019 0.308 21.793 1.00 92.12 409 THR A C 1
ATOM 2970 O O . THR A 1 409 ? 8.196 0.219 22.151 1.00 92.12 409 THR A O 1
ATOM 2973 N N . ILE A 1 410 ? 6.403 -0.685 21.137 1.00 94.06 410 ILE A N 1
ATOM 2974 C CA . ILE A 1 410 ? 7.065 -1.943 20.758 1.00 94.06 410 ILE A CA 1
ATOM 2975 C C . ILE A 1 410 ? 8.233 -1.665 19.815 1.00 94.06 410 ILE A C 1
ATOM 2977 O O . ILE A 1 410 ? 9.374 -2.032 20.106 1.00 94.06 410 ILE A O 1
ATOM 2981 N N . ARG A 1 411 ? 7.962 -0.991 18.695 1.00 91.38 411 ARG A N 1
ATOM 2982 C CA . ARG A 1 411 ? 8.955 -0.689 17.656 1.00 91.38 411 ARG A CA 1
ATOM 2983 C C . ARG A 1 411 ? 10.107 0.146 18.201 1.00 91.38 411 ARG A C 1
ATOM 2985 O O . ARG A 1 411 ? 11.271 -0.205 17.996 1.00 91.38 411 ARG A O 1
ATOM 2992 N N . ARG A 1 412 ? 9.793 1.185 18.970 1.00 88.19 412 ARG A N 1
ATOM 2993 C CA . ARG A 1 412 ? 10.755 2.053 19.652 1.00 88.19 412 ARG A CA 1
ATOM 2994 C C . ARG A 1 412 ? 11.629 1.295 20.642 1.00 88.19 412 ARG A C 1
ATOM 2996 O O . ARG A 1 412 ? 12.851 1.440 20.630 1.00 88.19 412 ARG A O 1
ATOM 3003 N N . THR A 1 413 ? 11.023 0.468 21.490 1.00 91.88 413 THR A N 1
ATOM 3004 C CA . THR A 1 413 ? 11.771 -0.298 22.495 1.00 91.88 413 THR A CA 1
ATOM 3005 C C . THR A 1 413 ? 12.717 -1.285 21.823 1.00 91.88 413 THR A C 1
ATOM 3007 O O . THR A 1 413 ? 13.890 -1.358 22.185 1.00 91.88 413 THR A O 1
ATOM 3010 N N . ILE A 1 414 ? 12.257 -1.993 20.789 1.00 93.12 414 ILE A N 1
ATOM 3011 C CA . ILE A 1 414 ? 13.105 -2.914 20.026 1.00 93.12 414 ILE A CA 1
ATOM 3012 C C . ILE A 1 414 ? 14.244 -2.152 19.340 1.00 93.12 414 ILE A C 1
ATOM 3014 O O . ILE A 1 414 ? 15.402 -2.555 19.440 1.00 93.12 414 ILE A O 1
ATOM 3018 N N . SER A 1 415 ? 13.943 -1.041 18.667 1.00 90.12 415 SER A N 1
ATOM 3019 C CA . SER A 1 415 ? 14.931 -0.298 17.881 1.00 90.12 415 SER A CA 1
ATOM 3020 C C . SER A 1 415 ? 15.987 0.406 18.729 1.00 90.12 415 SER A C 1
ATOM 3022 O O . SER A 1 415 ? 17.108 0.580 18.253 1.00 90.12 415 SER A O 1
ATOM 3024 N N . THR A 1 416 ? 15.669 0.758 19.977 1.00 90.25 416 THR A N 1
ATOM 3025 C CA . THR A 1 416 ? 16.610 1.384 20.921 1.00 90.25 416 THR A CA 1
ATOM 3026 C C . THR A 1 416 ? 17.580 0.362 21.526 1.00 90.25 416 THR A C 1
ATOM 3028 O O . THR A 1 416 ? 18.726 0.692 21.815 1.00 90.25 416 THR A O 1
ATOM 3031 N N . ASN A 1 417 ? 17.180 -0.907 21.637 1.00 92.94 417 ASN A N 1
ATOM 3032 C CA . ASN A 1 417 ? 17.990 -1.985 22.217 1.00 92.94 417 ASN A CA 1
ATOM 3033 C C . ASN A 1 417 ? 18.865 -2.712 21.170 1.00 92.94 417 ASN A C 1
ATOM 3035 O O . ASN A 1 417 ? 18.953 -3.939 21.155 1.00 92.94 417 ASN A O 1
ATOM 3039 N N . LYS A 1 418 ? 19.500 -1.986 20.235 1.00 93.44 418 LYS A N 1
ATOM 3040 C CA . LYS A 1 418 ? 20.251 -2.609 19.123 1.00 93.44 418 LYS A CA 1
ATOM 3041 C C . LYS A 1 418 ? 21.410 -3.470 19.620 1.00 93.44 418 LYS A C 1
ATOM 3043 O O . LYS A 1 418 ? 22.330 -2.974 20.255 1.00 93.44 418 LYS A O 1
ATOM 3048 N N . GLY A 1 419 ? 21.424 -4.737 19.208 1.00 94.44 419 GLY A N 1
ATOM 3049 C CA . GLY A 1 419 ? 22.486 -5.687 19.555 1.00 94.44 419 GLY A CA 1
ATOM 3050 C C . GLY A 1 419 ? 22.274 -6.396 20.891 1.00 94.44 419 GLY A C 1
ATOM 3051 O O . GLY A 1 419 ? 22.927 -7.413 21.129 1.00 94.44 419 GLY A O 1
ATOM 3052 N N . GLU A 1 420 ? 21.330 -5.923 21.700 1.00 96.50 420 GLU A N 1
ATOM 3053 C CA . GLU A 1 420 ? 20.998 -6.501 22.996 1.00 96.50 420 GLU A CA 1
ATOM 3054 C C . GLU A 1 420 ? 20.043 -7.692 22.864 1.00 96.50 420 GLU A C 1
ATOM 3056 O O . GLU A 1 420 ? 19.391 -7.906 21.834 1.00 96.50 420 GLU A O 1
ATOM 3061 N N . VAL A 1 421 ? 19.969 -8.494 23.925 1.00 96.88 421 VAL A N 1
ATOM 3062 C CA . VAL A 1 421 ? 18.910 -9.493 24.108 1.00 96.88 421 VAL A CA 1
ATOM 3063 C C . VAL A 1 421 ? 17.831 -8.860 24.972 1.00 96.88 421 VAL A C 1
ATOM 3065 O O . VAL A 1 421 ? 18.122 -8.388 26.066 1.00 96.88 421 VAL A O 1
ATOM 3068 N N . ILE A 1 422 ? 16.603 -8.842 24.468 1.00 97.12 422 ILE A N 1
ATOM 3069 C CA . ILE A 1 422 ? 15.446 -8.288 25.167 1.00 97.12 422 ILE A CA 1
ATOM 3070 C C . ILE A 1 422 ? 14.454 -9.395 25.497 1.00 97.12 422 ILE A C 1
ATOM 3072 O O . ILE A 1 422 ? 14.276 -10.324 24.709 1.00 97.12 422 ILE A O 1
ATOM 3076 N N . ASP A 1 423 ? 13.773 -9.254 26.627 1.00 97.50 423 ASP A N 1
ATOM 3077 C CA . ASP A 1 423 ? 12.663 -10.125 26.992 1.00 97.50 423 ASP A CA 1
ATOM 3078 C C . ASP A 1 423 ? 11.353 -9.555 26.449 1.00 97.50 423 ASP A C 1
ATOM 3080 O O . ASP A 1 423 ? 11.032 -8.378 26.650 1.00 97.50 423 ASP A O 1
ATOM 3084 N N . LEU A 1 424 ? 10.588 -10.398 25.764 1.00 97.62 424 LEU A N 1
ATOM 3085 C CA . LEU A 1 424 ? 9.205 -10.146 25.400 1.00 97.62 424 LEU A CA 1
ATOM 3086 C C . LEU A 1 424 ? 8.311 -11.013 26.274 1.00 97.62 424 LEU A C 1
ATOM 3088 O O . LEU A 1 424 ? 8.529 -12.214 26.400 1.00 97.62 424 LEU A O 1
ATOM 3092 N N . ARG A 1 425 ? 7.284 -10.402 26.854 1.00 97.44 425 ARG A N 1
ATOM 3093 C CA . ARG A 1 425 ? 6.220 -11.131 27.538 1.00 97.44 425 ARG A CA 1
ATOM 3094 C C . ARG A 1 425 ? 5.053 -11.259 26.578 1.00 97.44 425 ARG A C 1
ATOM 3096 O O . ARG A 1 425 ? 4.556 -10.241 26.097 1.00 97.44 425 ARG A O 1
ATOM 3103 N N . VAL A 1 426 ? 4.633 -12.481 26.296 1.00 97.00 426 VAL A N 1
ATOM 3104 C CA . VAL A 1 426 ? 3.571 -12.775 25.335 1.00 97.00 426 VAL A CA 1
ATOM 3105 C C . VAL A 1 426 ? 2.487 -13.633 25.966 1.00 97.00 426 VAL A C 1
ATOM 3107 O O . VAL A 1 426 ? 2.769 -14.425 26.856 1.00 97.00 426 VAL A O 1
ATOM 3110 N N . LEU A 1 427 ? 1.245 -13.475 25.518 1.00 95.31 427 LEU A N 1
ATOM 3111 C CA . LEU A 1 427 ? 0.178 -14.427 25.801 1.00 95.31 427 LEU A CA 1
ATOM 3112 C C . LEU A 1 427 ? 0.125 -15.434 24.654 1.00 95.31 427 LEU A C 1
ATOM 3114 O O . LEU A 1 427 ? -0.207 -15.056 23.529 1.00 95.31 427 LEU A O 1
ATOM 3118 N N . ARG A 1 428 ? 0.419 -16.696 24.958 1.00 94.94 428 ARG A N 1
ATOM 3119 C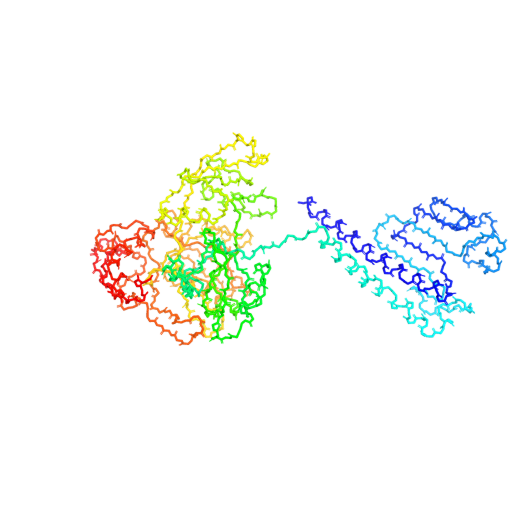 CA . ARG A 1 428 ? 0.360 -17.824 24.029 1.00 94.94 428 ARG A CA 1
ATOM 3120 C C . ARG A 1 428 ? -0.644 -18.834 24.556 1.00 94.94 428 ARG A C 1
ATOM 3122 O O . ARG A 1 428 ? -0.516 -19.293 25.687 1.00 94.94 428 ARG A O 1
ATOM 3129 N N . ASP A 1 429 ? -1.693 -19.107 23.785 1.00 90.00 429 ASP A N 1
ATOM 3130 C CA . ASP A 1 429 ? -2.761 -20.048 24.164 1.00 90.00 429 ASP A CA 1
ATOM 3131 C C . ASP A 1 429 ? -3.353 -19.799 25.570 1.00 90.00 429 ASP A C 1
ATOM 3133 O O . ASP A 1 429 ? -3.717 -20.717 26.305 1.00 90.00 429 ASP A O 1
ATOM 3137 N N . GLY A 1 430 ? -3.442 -18.524 25.965 1.00 87.50 430 GLY A N 1
ATOM 3138 C CA . GLY A 1 430 ? -3.961 -18.102 27.271 1.00 87.50 430 GLY A CA 1
ATOM 3139 C C . GLY A 1 430 ? -2.959 -18.169 28.430 1.00 87.50 430 GLY A C 1
ATOM 3140 O O . GLY A 1 430 ? -3.332 -17.844 29.557 1.00 87.50 430 GLY A O 1
ATOM 3141 N N . VAL A 1 431 ? -1.702 -18.534 28.174 1.00 92.88 431 VAL A N 1
ATOM 3142 C CA . VAL A 1 431 ? -0.619 -18.575 29.165 1.00 92.88 431 VAL A CA 1
ATOM 3143 C C . VAL A 1 431 ? 0.367 -17.440 28.900 1.00 92.88 431 VAL A C 1
ATOM 3145 O O . VAL A 1 431 ? 0.767 -17.206 27.761 1.00 92.88 431 VAL A O 1
ATOM 3148 N N . GLU A 1 432 ? 0.747 -16.698 29.946 1.00 94.44 432 GLU A N 1
ATOM 3149 C CA . GLU A 1 432 ? 1.823 -15.710 29.826 1.00 94.44 432 GLU A CA 1
ATOM 3150 C C . GLU A 1 432 ? 3.178 -16.424 29.774 1.00 94.44 432 GLU A C 1
ATOM 3152 O O . GLU A 1 432 ? 3.558 -17.134 30.706 1.00 94.44 432 GLU A O 1
ATOM 3157 N N . GLU A 1 433 ? 3.925 -16.193 28.701 1.00 96.38 433 GLU A N 1
ATOM 3158 C CA . GLU A 1 433 ? 5.282 -16.683 28.501 1.00 96.38 433 GLU A CA 1
ATOM 3159 C C . GLU A 1 433 ? 6.257 -15.511 28.381 1.00 96.38 433 GLU A C 1
ATOM 3161 O O . GLU A 1 433 ? 5.915 -14.432 27.892 1.00 96.38 433 GLU A O 1
ATOM 3166 N N . VAL A 1 434 ? 7.496 -15.724 28.822 1.00 97.12 434 VAL A N 1
ATOM 3167 C CA . VAL A 1 434 ? 8.596 -14.780 28.608 1.00 97.12 434 VAL A CA 1
ATOM 3168 C C . VAL A 1 434 ? 9.573 -15.408 27.632 1.00 97.12 434 VAL A C 1
ATOM 3170 O O . VAL A 1 434 ? 10.083 -16.502 27.872 1.00 97.12 434 VAL A O 1
ATOM 3173 N N . VAL A 1 435 ? 9.839 -14.704 26.538 1.00 96.44 435 VAL A N 1
ATOM 3174 C CA . VAL A 1 435 ? 10.743 -15.141 25.481 1.00 96.44 435 VAL A CA 1
ATOM 3175 C C . VAL A 1 435 ? 11.843 -14.112 25.267 1.00 96.44 435 VAL A C 1
ATOM 3177 O O . VAL A 1 435 ? 11.581 -12.920 25.133 1.00 96.44 435 VAL A O 1
ATOM 3180 N N . SER A 1 436 ? 13.091 -14.566 25.218 1.00 97.00 436 SER A N 1
ATOM 3181 C CA . SER A 1 436 ? 14.243 -13.686 25.019 1.00 97.00 436 SER A CA 1
ATOM 3182 C C . SER A 1 436 ? 14.662 -13.687 23.553 1.00 97.00 436 SER A C 1
ATOM 3184 O O . SER A 1 436 ? 14.932 -14.739 22.972 1.00 97.00 436 SER A O 1
ATOM 3186 N N . VAL A 1 437 ? 14.759 -12.505 22.948 1.00 96.50 437 VAL A N 1
ATOM 3187 C CA . VAL A 1 437 ? 15.087 -12.340 21.527 1.00 96.50 437 VAL A CA 1
ATOM 3188 C C . VAL A 1 437 ? 16.230 -11.348 21.362 1.00 96.50 437 VAL A C 1
ATOM 3190 O O . VAL A 1 437 ? 16.255 -10.285 21.978 1.00 96.50 437 VAL A O 1
ATOM 3193 N N . ARG A 1 438 ? 17.193 -11.671 20.493 1.00 96.69 438 ARG A N 1
ATOM 3194 C CA . ARG A 1 438 ? 18.296 -10.757 20.168 1.00 96.69 438 ARG A CA 1
ATOM 3195 C C . ARG A 1 438 ? 17.882 -9.737 19.113 1.00 96.69 438 ARG A C 1
ATOM 3197 O O . ARG A 1 438 ? 17.542 -10.096 17.989 1.00 96.69 438 ARG A O 1
ATOM 3204 N N . VAL A 1 439 ? 18.022 -8.455 19.415 1.00 96.69 439 VAL A N 1
ATOM 3205 C CA . VAL A 1 439 ? 17.805 -7.383 18.442 1.00 96.69 439 VAL A CA 1
ATOM 3206 C C . VAL A 1 439 ? 18.977 -7.323 17.463 1.00 96.69 439 VAL A C 1
ATOM 3208 O O . VAL A 1 439 ? 20.147 -7.296 17.851 1.00 96.69 439 VAL A O 1
ATOM 3211 N N . ARG A 1 440 ? 18.695 -7.258 16.156 1.00 95.00 440 ARG A N 1
ATOM 3212 C CA . ARG A 1 440 ? 19.747 -7.107 15.139 1.00 95.00 440 ARG A CA 1
ATOM 3213 C C . ARG A 1 440 ? 20.486 -5.780 15.327 1.00 95.00 440 ARG A C 1
ATOM 3215 O O . ARG A 1 440 ? 19.895 -4.718 15.163 1.00 95.00 440 ARG A O 1
ATOM 3222 N N . ALA A 1 441 ? 21.800 -5.838 15.543 1.00 92.38 441 ALA A N 1
ATOM 3223 C CA . ALA A 1 441 ? 22.636 -4.652 15.765 1.00 92.38 441 ALA A CA 1
ATOM 3224 C C . ALA A 1 441 ? 22.569 -3.613 14.627 1.00 92.38 441 ALA A C 1
ATOM 3226 O O . ALA A 1 441 ? 22.606 -2.414 14.876 1.00 92.38 441 ALA A O 1
ATOM 3227 N N . LYS A 1 442 ? 22.449 -4.064 13.371 1.00 89.88 442 LYS A N 1
ATOM 3228 C CA . LYS A 1 442 ? 22.409 -3.163 12.206 1.00 89.88 442 LYS A CA 1
ATOM 3229 C C . LYS A 1 442 ? 21.065 -2.456 12.050 1.00 89.88 442 LYS A C 1
ATOM 3231 O O . LYS A 1 442 ? 21.028 -1.257 11.802 1.00 89.88 442 LYS A O 1
ATOM 3236 N N . THR A 1 443 ? 19.972 -3.205 12.157 1.00 88.25 443 THR A N 1
ATOM 3237 C CA . THR A 1 443 ? 18.637 -2.719 11.787 1.00 88.25 443 THR A CA 1
ATOM 3238 C C . THR A 1 443 ? 17.807 -2.280 12.986 1.00 88.25 443 THR A C 1
ATOM 3240 O O . THR A 1 443 ? 16.897 -1.484 12.813 1.00 88.25 443 THR A O 1
ATOM 3243 N N . GLY A 1 444 ? 18.109 -2.754 14.199 1.00 90.62 444 GLY A N 1
ATOM 3244 C CA . GLY A 1 444 ? 17.240 -2.542 15.358 1.00 90.62 444 GLY A CA 1
ATOM 3245 C C . GLY A 1 444 ? 15.905 -3.270 15.223 1.00 90.62 444 GLY A C 1
ATOM 3246 O O . GLY A 1 444 ? 14.873 -2.737 15.595 1.00 90.62 444 GLY A O 1
ATOM 3247 N N . THR A 1 445 ? 15.909 -4.465 14.630 1.00 93.19 445 THR A N 1
ATOM 3248 C CA . THR A 1 445 ? 14.695 -5.255 14.386 1.00 93.19 445 THR A CA 1
ATOM 3249 C C . THR A 1 445 ? 14.873 -6.680 14.889 1.00 93.19 445 THR A C 1
ATOM 3251 O O . THR A 1 445 ? 15.988 -7.209 14.890 1.00 93.19 445 THR A O 1
ATOM 3254 N N . ILE A 1 446 ? 13.765 -7.339 15.223 1.00 94.88 446 ILE A N 1
ATOM 3255 C CA . ILE A 1 446 ? 13.735 -8.772 15.570 1.00 94.88 446 ILE A CA 1
ATOM 3256 C C . ILE A 1 446 ? 13.101 -9.650 14.481 1.00 94.88 446 ILE A C 1
ATOM 3258 O O . ILE A 1 446 ? 13.198 -10.870 14.550 1.00 94.88 446 ILE A O 1
ATOM 3262 N N . GLY A 1 447 ? 12.559 -9.035 13.422 1.00 92.56 447 GLY A N 1
ATOM 3263 C CA . GLY A 1 447 ? 11.993 -9.748 12.274 1.00 92.56 447 GLY A CA 1
ATOM 3264 C C . GLY A 1 447 ? 10.615 -10.334 12.561 1.00 92.56 447 GLY A C 1
ATOM 3265 O O . GLY A 1 447 ? 10.395 -11.502 12.266 1.00 92.56 447 GLY A O 1
ATOM 3266 N N . ILE A 1 448 ? 9.721 -9.535 13.143 1.00 94.12 448 ILE A N 1
ATOM 3267 C CA . ILE A 1 448 ? 8.313 -9.887 13.355 1.00 94.12 448 ILE A CA 1
ATOM 3268 C C . ILE A 1 448 ? 7.411 -8.934 12.581 1.00 94.12 448 ILE A C 1
ATOM 3270 O O . ILE A 1 448 ? 7.750 -7.757 12.430 1.00 94.12 448 ILE A O 1
ATOM 3274 N N . ALA A 1 449 ? 6.269 -9.441 12.138 1.00 91.31 449 ALA A N 1
ATOM 3275 C CA . ALA A 1 449 ? 5.127 -8.639 11.735 1.00 91.31 449 ALA A CA 1
ATOM 3276 C C . ALA A 1 449 ? 4.084 -8.653 12.860 1.00 91.31 449 ALA A C 1
ATOM 3278 O O . ALA A 1 449 ? 3.917 -9.660 13.553 1.00 91.31 449 ALA A O 1
ATOM 3279 N N . LEU A 1 450 ? 3.428 -7.511 13.056 1.00 93.56 450 LEU A N 1
ATOM 3280 C CA . LEU A 1 450 ? 2.426 -7.303 14.093 1.00 93.56 450 LEU A CA 1
ATOM 3281 C C . LEU A 1 450 ? 1.153 -6.765 13.456 1.00 93.56 450 LEU A C 1
ATOM 3283 O O . LEU A 1 450 ? 1.235 -5.908 12.576 1.00 93.56 450 LEU A O 1
ATOM 3287 N N . GLU A 1 451 ? 0.016 -7.213 13.962 1.00 91.38 451 GLU A N 1
ATOM 3288 C CA . GLU A 1 451 ? -1.292 -6.627 13.687 1.00 91.38 451 GLU A CA 1
ATOM 3289 C C . GLU A 1 451 ? -1.953 -6.159 14.991 1.00 91.38 451 GLU A C 1
ATOM 3291 O O . GLU A 1 451 ? -1.625 -6.664 16.073 1.00 91.38 451 GLU A O 1
ATOM 3296 N N . PRO A 1 452 ? -2.878 -5.197 14.922 1.00 92.81 452 PRO A N 1
ATOM 3297 C CA . PRO A 1 452 ? -3.735 -4.860 16.047 1.00 92.81 452 PRO A CA 1
ATOM 3298 C C . PRO A 1 452 ? -4.740 -5.989 16.336 1.00 92.81 452 PRO A C 1
ATOM 3300 O O . PRO A 1 452 ? -5.402 -6.491 15.435 1.00 92.81 452 PRO A O 1
ATOM 3303 N N . ALA A 1 453 ? -4.904 -6.372 17.602 1.00 92.69 453 ALA A N 1
ATOM 3304 C CA . ALA A 1 453 ? -5.858 -7.401 18.024 1.00 92.69 453 ALA A CA 1
ATOM 3305 C C . ALA A 1 453 ? -7.280 -6.827 18.172 1.00 92.69 453 ALA A C 1
ATOM 3307 O O . ALA A 1 453 ? -7.815 -6.723 19.281 1.00 92.69 453 ALA A O 1
ATOM 3308 N N . TYR A 1 454 ? -7.884 -6.411 17.054 1.00 90.81 454 TYR A N 1
ATOM 3309 C CA . TYR A 1 454 ? -9.209 -5.780 17.036 1.00 90.81 454 TYR A CA 1
ATOM 3310 C C . TYR A 1 454 ? -10.345 -6.708 17.477 1.00 90.81 454 TYR A C 1
ATOM 3312 O O . TYR A 1 454 ? -11.389 -6.228 17.913 1.00 90.81 454 TYR A O 1
ATOM 3320 N N . ASP A 1 455 ? -10.130 -8.021 17.447 1.00 89.56 455 ASP A N 1
ATOM 3321 C CA . ASP A 1 455 ? -11.052 -9.053 17.925 1.00 89.56 455 ASP A CA 1
ATOM 3322 C C . ASP A 1 455 ? -11.233 -9.065 19.454 1.00 89.56 455 ASP A C 1
ATOM 3324 O O . ASP A 1 455 ? -12.146 -9.714 19.962 1.00 89.56 455 ASP A O 1
ATOM 3328 N N . LEU A 1 456 ? -10.397 -8.332 20.197 1.00 92.44 456 LEU A N 1
ATOM 3329 C CA . LEU A 1 456 ? -10.408 -8.300 21.658 1.00 92.44 456 LEU A CA 1
ATOM 3330 C C . LEU A 1 456 ? -10.814 -6.923 22.179 1.00 92.44 456 LEU A C 1
ATOM 3332 O O . LEU A 1 456 ? -10.160 -5.932 21.890 1.00 92.44 456 LEU A O 1
ATOM 3336 N N . ASN A 1 457 ? -11.785 -6.844 23.085 1.00 94.25 457 ASN A N 1
ATOM 3337 C CA . ASN A 1 457 ? -12.106 -5.618 23.834 1.00 94.25 457 ASN A CA 1
ATOM 3338 C C . ASN A 1 457 ? -11.077 -5.257 24.931 1.00 94.25 457 ASN A C 1
ATOM 3340 O O . ASN A 1 457 ? -11.440 -4.788 26.013 1.00 94.25 457 ASN A O 1
ATOM 3344 N N . ARG A 1 458 ? -9.787 -5.506 24.684 1.00 94.00 458 ARG A N 1
ATOM 3345 C CA . ARG A 1 458 ? -8.675 -5.209 25.594 1.00 94.00 458 ARG A CA 1
ATOM 3346 C C . ARG A 1 458 ? -7.782 -4.125 25.020 1.00 94.00 458 ARG A C 1
ATOM 3348 O O . ARG A 1 458 ? -7.560 -4.066 23.812 1.00 94.00 458 ARG A O 1
ATOM 3355 N N . ILE A 1 459 ? -7.223 -3.323 25.918 1.00 95.12 459 ILE A N 1
ATOM 3356 C CA . ILE A 1 459 ? -6.363 -2.201 25.551 1.00 95.12 459 ILE A CA 1
ATOM 3357 C C . ILE A 1 459 ? -4.895 -2.452 25.911 1.00 95.12 459 ILE A C 1
ATOM 3359 O O . ILE A 1 459 ? -4.574 -3.077 26.928 1.00 95.12 459 ILE A O 1
ATOM 3363 N N . ALA A 1 460 ? -3.999 -1.906 25.097 1.00 95.88 460 ALA A N 1
ATOM 3364 C CA . ALA A 1 460 ? -2.635 -1.588 25.489 1.00 95.88 460 ALA A CA 1
ATOM 3365 C C . ALA A 1 460 ? -2.619 -0.439 26.518 1.00 95.88 460 ALA A C 1
ATOM 3367 O O . ALA A 1 460 ? -3.658 0.028 26.993 1.00 95.88 460 ALA A O 1
ATOM 3368 N N . ALA A 1 461 ? -1.428 0.014 26.898 1.00 93.94 461 ALA A N 1
ATOM 3369 C CA . ALA A 1 461 ? -1.263 1.219 27.691 1.00 93.94 461 ALA A CA 1
ATOM 3370 C C . ALA A 1 461 ? -1.980 2.397 26.997 1.00 93.94 461 ALA A C 1
ATOM 3372 O O . ALA A 1 461 ? -1.742 2.620 25.807 1.00 93.94 461 ALA A O 1
ATOM 3373 N N . PRO A 1 462 ? -2.853 3.142 27.706 1.00 93.62 462 PRO A N 1
ATOM 3374 C CA . PRO A 1 462 ? -3.540 4.281 27.115 1.00 93.62 462 PRO A CA 1
ATOM 3375 C C . PRO A 1 462 ? -2.547 5.311 26.585 1.00 93.62 462 PRO A C 1
ATOM 3377 O O . PRO A 1 462 ? -1.597 5.688 27.280 1.00 93.62 462 PRO A O 1
ATOM 3380 N N . ILE A 1 463 ? -2.809 5.799 25.379 1.00 93.19 463 ILE A N 1
ATOM 3381 C CA . ILE A 1 463 ? -2.088 6.917 24.795 1.00 93.19 463 ILE A CA 1
ATOM 3382 C C . ILE A 1 463 ? -2.534 8.165 25.539 1.00 93.19 463 ILE A C 1
ATOM 3384 O O . ILE A 1 463 ? -3.695 8.554 25.455 1.00 93.19 463 ILE A O 1
ATOM 3388 N N . ARG A 1 464 ? -1.625 8.776 26.296 1.00 91.50 464 ARG A N 1
ATOM 3389 C CA . ARG A 1 464 ? -1.926 9.972 27.096 1.00 91.50 464 ARG A CA 1
ATOM 3390 C C . ARG A 1 464 ? -1.884 11.237 26.264 1.00 91.50 464 ARG A C 1
ATOM 3392 O O . ARG A 1 464 ? -2.732 12.101 26.408 1.00 91.50 464 ARG A O 1
ATOM 3399 N N . ASP A 1 465 ? -0.933 11.290 25.356 1.00 89.19 465 ASP A N 1
ATOM 3400 C CA . ASP A 1 465 ? -0.577 12.487 24.629 1.00 89.19 465 ASP A CA 1
ATOM 3401 C C . ASP A 1 465 ? -0.410 12.145 23.151 1.00 89.19 465 ASP A C 1
ATOM 3403 O O . ASP A 1 465 ? 0.004 11.035 22.811 1.00 89.19 465 ASP A O 1
ATOM 3407 N N . ARG A 1 466 ? -0.736 13.083 22.265 1.00 86.75 466 ARG A N 1
ATOM 3408 C CA . ARG A 1 466 ? -0.555 12.957 20.813 1.00 86.75 466 ARG A CA 1
ATOM 3409 C C . ARG A 1 466 ? -0.060 14.267 20.226 1.00 86.75 466 ARG A C 1
ATOM 3411 O O . ARG A 1 466 ? -0.253 15.324 20.820 1.00 86.75 466 ARG A O 1
ATOM 3418 N N . LEU A 1 467 ? 0.537 14.221 19.042 1.00 82.25 467 LEU A N 1
ATOM 3419 C CA . LEU A 1 467 ? 0.818 15.439 18.289 1.00 82.25 467 LEU A CA 1
ATOM 3420 C C . LEU A 1 467 ? -0.490 16.162 17.950 1.00 82.25 467 LEU A C 1
ATOM 3422 O O . LEU A 1 467 ? -1.425 15.548 17.440 1.00 82.25 467 LEU A O 1
ATOM 3426 N N . ALA A 1 468 ? -0.531 17.472 18.199 1.00 75.31 468 ALA A N 1
ATOM 3427 C CA . ALA A 1 468 ? -1.644 18.335 17.798 1.00 75.31 468 ALA A CA 1
ATOM 3428 C C . ALA A 1 468 ? -1.822 18.340 16.273 1.00 75.31 468 ALA A C 1
ATOM 3430 O O . ALA A 1 468 ? -2.927 18.452 15.752 1.00 75.31 468 ALA A O 1
ATOM 3431 N N . SER A 1 469 ? -0.703 18.223 15.560 1.00 66.44 469 SER A N 1
ATOM 3432 C CA . SER A 1 469 ? -0.639 18.036 14.120 1.00 66.44 469 SER A CA 1
ATOM 3433 C C . SER A 1 469 ? 0.679 17.361 13.768 1.00 66.44 469 SER A C 1
ATOM 3435 O O . SER A 1 469 ? 1.715 17.662 14.357 1.00 66.44 469 SER A O 1
ATOM 3437 N N . ALA A 1 470 ? 0.673 16.512 12.741 1.00 54.69 470 ALA A N 1
ATOM 3438 C CA . ALA A 1 470 ? 1.900 15.950 12.179 1.00 54.69 470 ALA A CA 1
ATOM 3439 C C . ALA A 1 470 ? 2.880 17.034 11.660 1.00 54.69 470 ALA A C 1
ATOM 3441 O O . ALA A 1 470 ? 4.078 16.781 11.538 1.00 54.69 470 ALA A O 1
ATOM 3442 N N . ALA A 1 471 ? 2.382 18.248 11.382 1.00 54.19 471 ALA A N 1
ATOM 3443 C CA . ALA A 1 471 ? 3.176 19.395 10.935 1.00 54.19 471 ALA A CA 1
ATOM 3444 C C . ALA A 1 471 ? 3.926 20.124 12.068 1.00 54.19 471 ALA A C 1
ATOM 3446 O O . ALA A 1 471 ? 4.912 20.803 11.786 1.00 54.19 471 ALA A O 1
ATOM 3447 N N . ASP A 1 472 ? 3.511 19.956 13.330 1.00 65.12 472 ASP A N 1
ATOM 3448 C CA . ASP A 1 472 ? 4.171 20.558 14.495 1.00 65.12 472 ASP A CA 1
ATOM 3449 C C . ASP A 1 472 ? 4.559 19.476 15.520 1.00 65.12 472 ASP A C 1
ATOM 3451 O O . ASP A 1 472 ? 3.836 19.236 16.491 1.00 65.12 472 ASP A O 1
ATOM 3455 N N . PRO A 1 473 ? 5.719 18.815 15.331 1.00 61.69 473 PRO A N 1
ATOM 3456 C CA . PRO A 1 473 ? 6.188 17.747 16.213 1.00 61.69 473 PRO A CA 1
ATOM 3457 C C . PRO A 1 473 ? 6.462 18.191 17.658 1.00 61.69 473 PRO A C 1
ATOM 3459 O O . PRO A 1 473 ? 6.696 17.339 18.513 1.00 61.69 473 PRO A O 1
ATOM 3462 N N . GLY A 1 474 ? 6.503 19.503 17.924 1.00 66.56 474 GLY A N 1
ATOM 3463 C CA . GLY A 1 474 ? 6.720 20.065 19.257 1.00 66.56 474 GLY A CA 1
ATOM 3464 C C . GLY A 1 474 ? 5.428 20.353 20.022 1.00 66.56 474 GLY A C 1
ATOM 3465 O O . GLY A 1 474 ? 5.480 20.562 21.233 1.00 66.56 474 GLY A O 1
ATOM 3466 N N . SER A 1 475 ? 4.280 20.356 19.340 1.00 81.31 475 SER A N 1
ATOM 3467 C CA . SER A 1 475 ? 2.979 20.632 19.943 1.00 81.31 475 SER A CA 1
ATOM 3468 C C . SER A 1 475 ? 2.256 19.331 20.255 1.00 81.31 475 SER A C 1
ATOM 3470 O O . SER A 1 475 ? 1.829 18.591 19.367 1.00 81.31 475 SER A O 1
ATOM 3472 N N . VAL A 1 476 ? 2.137 19.050 21.548 1.00 85.75 476 VAL A N 1
ATOM 3473 C CA . VAL A 1 476 ? 1.508 17.845 22.080 1.00 85.75 476 VAL A CA 1
ATOM 3474 C C . VAL A 1 476 ? 0.219 18.235 22.793 1.00 85.75 476 VAL A C 1
ATOM 3476 O O . VAL A 1 476 ? 0.203 19.183 23.579 1.00 85.75 476 VAL A O 1
ATOM 3479 N N . VAL A 1 477 ? -0.855 17.501 22.519 1.00 88.69 477 VAL A N 1
ATOM 3480 C CA . VAL A 1 477 ? -2.166 17.663 23.155 1.00 88.69 477 VAL A CA 1
ATOM 3481 C C . VAL A 1 477 ? -2.582 16.370 23.857 1.00 88.69 477 VAL A C 1
ATOM 3483 O O . VAL A 1 477 ? -2.261 15.281 23.368 1.00 88.69 477 VAL A O 1
ATOM 3486 N N . PRO A 1 478 ? -3.300 16.467 24.989 1.00 91.12 478 PRO A N 1
ATOM 3487 C CA . PRO A 1 478 ? -3.818 15.293 25.674 1.00 91.12 478 PRO A CA 1
ATOM 3488 C C . PRO A 1 478 ? -4.876 14.589 24.817 1.00 91.12 478 PRO A C 1
ATOM 3490 O O . PRO A 1 478 ? -5.648 15.231 24.106 1.00 91.12 478 PRO A O 1
ATOM 3493 N N . THR A 1 479 ? -4.937 13.264 24.904 1.00 92.31 479 THR A N 1
ATOM 3494 C CA . THR A 1 479 ? -6.074 12.486 24.391 1.00 92.31 479 THR A CA 1
ATOM 3495 C C . THR A 1 479 ? -7.272 12.566 25.348 1.00 92.31 479 THR A C 1
ATOM 3497 O O . THR A 1 479 ? -7.105 12.918 26.522 1.00 92.31 479 THR A O 1
ATOM 3500 N N . PRO A 1 480 ? -8.478 12.157 24.921 1.00 93.38 480 PRO A N 1
ATOM 3501 C CA . PRO A 1 480 ? -9.635 12.125 25.818 1.00 93.38 480 PRO A CA 1
ATOM 3502 C C . PRO A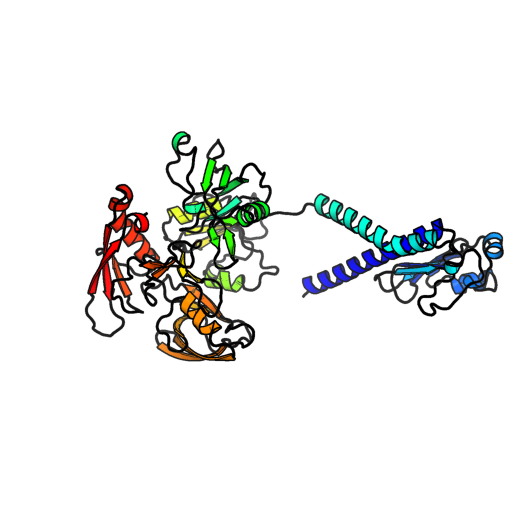 1 480 ? -9.444 11.272 27.081 1.00 93.38 480 PRO A C 1
ATOM 3504 O O . PRO A 1 480 ? -9.984 11.582 28.144 1.00 93.38 480 PRO A O 1
ATOM 3507 N N . VAL A 1 481 ? -8.631 10.213 27.005 1.00 93.94 481 VAL A N 1
ATOM 3508 C CA . VAL A 1 481 ? -8.316 9.343 28.152 1.00 93.94 481 VAL A CA 1
ATOM 3509 C C . VAL A 1 481 ? -7.059 9.765 28.925 1.00 93.94 481 VAL A C 1
ATOM 3511 O O . VAL A 1 481 ? -6.679 9.095 29.888 1.00 93.94 481 VAL A O 1
ATOM 3514 N N . ALA A 1 482 ? -6.416 10.883 28.568 1.00 91.69 482 ALA A N 1
ATOM 3515 C CA . ALA A 1 482 ? -5.160 11.338 29.168 1.00 91.69 482 ALA A CA 1
ATOM 3516 C C . ALA A 1 482 ? -5.233 11.498 30.688 1.00 91.69 482 ALA A C 1
ATOM 3518 O O . ALA A 1 482 ? -4.353 11.026 31.408 1.00 91.69 482 ALA A O 1
ATOM 3519 N N . ALA A 1 483 ? -6.305 12.116 31.184 1.00 85.69 483 ALA A N 1
ATOM 3520 C CA . ALA A 1 483 ? -6.509 12.382 32.607 1.00 85.69 483 ALA A CA 1
ATOM 3521 C C . ALA A 1 483 ? -7.137 11.199 33.369 1.00 85.69 483 ALA A C 1
ATOM 3523 O O . ALA A 1 483 ? -7.381 11.295 34.571 1.00 85.69 483 ALA A O 1
ATOM 3524 N N . ILE A 1 484 ? -7.425 10.091 32.681 1.00 88.56 484 ILE A N 1
ATOM 3525 C CA . ILE A 1 484 ? -8.264 9.010 33.195 1.00 88.56 484 ILE A CA 1
ATOM 3526 C C . ILE A 1 484 ? -7.413 7.804 33.571 1.00 88.56 484 ILE A C 1
ATOM 3528 O O . ILE A 1 484 ? -6.651 7.270 32.763 1.00 88.56 484 ILE A O 1
ATOM 3532 N N . GLU A 1 485 ? -7.542 7.320 34.800 1.00 87.38 485 GLU A N 1
ATOM 3533 C CA . GLU A 1 485 ? -6.764 6.174 35.267 1.00 87.38 485 GLU A CA 1
ATOM 3534 C C . GLU A 1 485 ? -7.360 4.842 34.780 1.00 87.38 485 GLU A C 1
ATOM 3536 O O . GLU A 1 485 ? -8.060 4.132 35.503 1.00 87.38 485 GLU A O 1
ATOM 3541 N N . ILE A 1 486 ? -7.077 4.503 33.521 1.00 90.06 486 ILE A N 1
ATOM 3542 C CA . ILE A 1 486 ? -7.371 3.190 32.944 1.00 90.06 486 ILE A CA 1
ATOM 3543 C C . ILE A 1 486 ? -6.085 2.350 32.988 1.00 90.06 486 ILE A C 1
ATOM 3545 O O . ILE A 1 486 ? -5.087 2.742 32.371 1.00 90.06 486 ILE A O 1
ATOM 3549 N N . PRO A 1 487 ? -6.053 1.223 33.726 1.00 90.62 487 PRO A N 1
ATOM 3550 C CA . PRO A 1 487 ? -4.867 0.381 33.770 1.00 90.62 487 PRO A CA 1
ATOM 3551 C C . PRO A 1 487 ? -4.647 -0.314 32.416 1.00 90.62 487 PRO A C 1
ATOM 3553 O O . PRO A 1 487 ? -5.622 -0.686 31.756 1.00 90.62 487 PRO A O 1
ATOM 3556 N N . PRO A 1 488 ? -3.390 -0.544 31.996 1.00 91.50 488 PRO A N 1
ATOM 3557 C CA . PRO A 1 488 ? -3.115 -1.349 30.811 1.00 91.50 488 PRO A CA 1
ATOM 3558 C C . PRO A 1 488 ? -3.714 -2.757 30.941 1.00 91.50 488 PRO A C 1
ATOM 3560 O O . PRO A 1 488 ? -3.852 -3.276 32.052 1.00 91.50 488 PRO A O 1
ATOM 3563 N N . ASN A 1 489 ? -4.073 -3.382 29.815 1.00 92.12 489 ASN A N 1
ATOM 3564 C CA . ASN A 1 489 ? -4.781 -4.670 29.766 1.00 92.12 489 ASN A CA 1
ATOM 3565 C C . ASN A 1 489 ? -6.184 -4.668 30.397 1.00 92.12 489 ASN A C 1
ATOM 3567 O O . ASN A 1 489 ? -6.760 -5.739 30.621 1.00 92.12 489 ASN A O 1
ATOM 3571 N N . ALA A 1 490 ? -6.746 -3.493 30.698 1.00 93.00 490 ALA A N 1
ATOM 3572 C CA . ALA A 1 490 ? -8.155 -3.384 31.042 1.00 93.00 490 ALA A CA 1
ATOM 3573 C C . ALA A 1 490 ? -9.023 -3.877 29.880 1.00 93.00 490 ALA A C 1
ATOM 3575 O O . ALA A 1 490 ? -8.685 -3.719 28.703 1.00 93.00 490 ALA A O 1
ATOM 3576 N N . ARG A 1 491 ? -10.157 -4.475 30.236 1.00 94.19 491 ARG A N 1
ATOM 3577 C CA . ARG A 1 491 ? -11.205 -4.852 29.298 1.00 94.19 491 ARG A CA 1
ATOM 3578 C C . ARG A 1 491 ? -12.289 -3.784 29.307 1.00 94.19 491 ARG A C 1
ATOM 3580 O O . ARG A 1 491 ? -12.749 -3.417 30.386 1.00 94.19 491 ARG A O 1
ATOM 3587 N N . ILE A 1 492 ? -12.697 -3.310 28.136 1.00 96.06 492 ILE A N 1
ATOM 3588 C CA . ILE A 1 492 ? -13.836 -2.400 27.985 1.00 96.06 492 ILE A CA 1
ATOM 3589 C C . ILE A 1 492 ? -15.073 -3.269 27.743 1.00 96.06 492 ILE A C 1
ATOM 3591 O O . ILE A 1 492 ? -15.227 -3.863 26.679 1.00 96.06 492 ILE A O 1
ATOM 3595 N N . ASP A 1 493 ? -15.916 -3.424 28.762 1.00 95.31 493 ASP A N 1
ATOM 3596 C CA . ASP A 1 493 ? -17.082 -4.318 28.725 1.00 95.31 493 ASP A CA 1
ATOM 3597 C C . ASP A 1 493 ? -18.322 -3.665 28.116 1.00 95.31 493 ASP A C 1
ATOM 3599 O O . ASP A 1 493 ? -19.207 -4.365 27.611 1.00 95.31 493 ASP A O 1
ATOM 3603 N N . ALA A 1 494 ? -18.428 -2.342 28.250 1.00 96.62 494 ALA A N 1
ATOM 3604 C CA . ALA A 1 494 ? -19.500 -1.550 27.673 1.00 96.62 494 ALA A CA 1
ATOM 3605 C C . ALA A 1 494 ? -19.132 -0.066 27.560 1.00 96.62 494 ALA A C 1
ATOM 3607 O O . ALA A 1 494 ? -18.255 0.423 28.275 1.00 96.62 494 ALA A O 1
ATOM 3608 N N . ILE A 1 495 ? -19.875 0.644 26.713 1.00 96.75 495 ILE A N 1
ATOM 3609 C CA . ILE A 1 495 ? -19.851 2.103 26.571 1.00 96.75 495 ILE A CA 1
ATOM 3610 C C . ILE A 1 495 ? -21.296 2.600 26.668 1.00 96.75 495 ILE A C 1
ATOM 3612 O O . ILE A 1 495 ? -22.159 2.132 25.926 1.00 96.75 495 ILE A O 1
ATOM 3616 N N . ASP A 1 496 ? -21.577 3.453 27.657 1.00 96.38 496 ASP A N 1
ATOM 3617 C CA . ASP A 1 496 ? -22.928 3.901 28.045 1.00 96.38 496 ASP A CA 1
ATOM 3618 C C . ASP A 1 496 ? -23.951 2.755 28.146 1.00 96.38 496 ASP A C 1
ATOM 3620 O O . ASP A 1 496 ? -25.096 2.839 27.704 1.00 96.38 496 ASP A O 1
ATOM 3624 N N . GLY A 1 497 ? -23.514 1.635 28.727 1.00 94.25 497 GLY A N 1
ATOM 3625 C CA . GLY A 1 497 ? -24.333 0.435 28.912 1.00 94.25 497 GLY A CA 1
ATOM 3626 C C . GLY A 1 497 ? -24.451 -0.470 27.680 1.00 94.25 497 GLY A C 1
ATOM 3627 O O . GLY A 1 497 ? -24.920 -1.601 27.816 1.00 94.25 497 GLY A O 1
ATOM 3628 N N . THR A 1 498 ? -23.974 -0.046 26.507 1.00 96.25 498 THR A N 1
ATOM 3629 C CA . THR A 1 498 ? -23.903 -0.892 25.305 1.00 96.25 498 THR A CA 1
ATOM 3630 C C . THR A 1 498 ? -22.718 -1.838 25.415 1.00 96.25 498 THR A C 1
ATOM 3632 O O . THR A 1 498 ? -21.580 -1.385 25.473 1.00 96.25 498 THR A O 1
ATOM 3635 N N . SER A 1 499 ? -22.969 -3.149 25.467 1.00 96.06 499 SER A N 1
ATOM 3636 C CA . SER A 1 499 ? -21.907 -4.146 25.647 1.00 96.06 499 SER A CA 1
ATOM 3637 C C . SER A 1 499 ? -20.950 -4.199 24.456 1.00 96.06 499 SER A C 1
ATOM 3639 O O . SER A 1 499 ? -21.376 -4.129 23.306 1.00 96.06 499 SER A O 1
ATOM 3641 N N . THR A 1 500 ? -19.664 -4.373 24.749 1.00 95.19 500 THR A N 1
ATOM 3642 C CA . THR A 1 500 ? -18.587 -4.422 23.760 1.00 95.19 500 THR A CA 1
ATOM 3643 C C . THR A 1 500 ? -17.777 -5.702 23.909 1.00 95.19 500 THR A C 1
ATOM 3645 O O . THR A 1 500 ? -17.330 -6.028 25.009 1.00 95.19 500 THR A O 1
ATOM 3648 N N . SER A 1 501 ? -17.568 -6.429 22.807 1.00 93.81 501 SER A N 1
ATOM 3649 C CA . SER A 1 501 ? -16.772 -7.668 22.781 1.00 93.81 501 SER A CA 1
ATOM 3650 C C . SER A 1 501 ? -15.455 -7.541 22.008 1.00 93.81 501 SER A C 1
ATOM 3652 O O . SER A 1 501 ? -14.511 -8.278 22.277 1.00 93.81 501 SER A O 1
ATOM 3654 N N . ASN A 1 502 ? -15.367 -6.552 21.120 1.00 92.81 502 ASN A N 1
ATOM 3655 C CA . ASN A 1 502 ? -14.233 -6.269 20.242 1.00 92.81 502 ASN A CA 1
ATOM 3656 C C . ASN A 1 502 ? -14.146 -4.752 19.958 1.00 92.81 502 ASN A C 1
ATOM 3658 O O . ASN A 1 502 ? -14.988 -3.975 20.421 1.00 92.81 502 ASN A O 1
ATOM 3662 N N . TRP A 1 503 ? -13.145 -4.325 19.191 1.00 92.81 503 TRP A N 1
ATOM 3663 C CA . TRP A 1 503 ? -12.926 -2.912 18.854 1.00 92.81 503 TRP A CA 1
ATOM 3664 C C . TRP A 1 503 ? -14.011 -2.319 17.953 1.00 92.81 503 TRP A C 1
ATOM 3666 O O . TRP A 1 503 ? -14.379 -1.156 18.120 1.00 92.81 503 TRP A O 1
ATOM 3676 N N . THR A 1 504 ? -14.580 -3.112 17.047 1.00 88.88 504 THR A N 1
ATOM 3677 C CA . THR A 1 504 ? -15.697 -2.687 16.193 1.00 88.88 504 THR A CA 1
ATOM 3678 C C . THR A 1 504 ? -16.948 -2.381 17.025 1.00 88.88 504 THR A C 1
ATOM 3680 O O . THR A 1 504 ? -17.644 -1.400 16.766 1.00 88.88 504 THR A O 1
ATOM 3683 N N . ASP A 1 505 ? -17.232 -3.166 18.067 1.00 91.44 505 ASP A N 1
ATOM 3684 C CA . ASP A 1 505 ? -18.321 -2.881 19.007 1.00 91.44 505 ASP A CA 1
ATOM 3685 C C . ASP A 1 505 ? -18.064 -1.591 19.785 1.00 91.44 505 ASP A C 1
ATOM 3687 O O . ASP A 1 505 ? -18.979 -0.785 19.939 1.00 91.44 505 ASP A O 1
ATOM 3691 N N . MET A 1 506 ? -16.826 -1.377 20.248 1.00 92.94 506 MET A N 1
ATOM 3692 C CA . MET A 1 506 ? -16.441 -0.153 20.959 1.00 92.94 506 MET A CA 1
ATOM 3693 C C . MET A 1 506 ? -16.640 1.085 20.084 1.00 92.94 506 MET A C 1
ATOM 3695 O O . MET A 1 506 ? -17.247 2.058 20.525 1.00 92.94 506 MET A O 1
ATOM 3699 N N . TYR A 1 507 ? -16.189 1.028 18.832 1.00 90.06 507 TYR A N 1
ATOM 3700 C CA . TYR A 1 507 ? -16.379 2.109 17.871 1.00 90.06 507 TYR A CA 1
ATOM 3701 C C . TYR A 1 507 ? -17.862 2.424 17.650 1.00 90.06 507 TYR A C 1
ATOM 3703 O O . TYR A 1 507 ? -18.285 3.571 17.785 1.00 90.06 507 TYR A O 1
ATOM 3711 N N . ARG A 1 508 ? -18.681 1.397 17.391 1.00 88.00 508 ARG A N 1
ATOM 3712 C CA . ARG A 1 508 ? -20.126 1.571 17.177 1.00 88.00 508 ARG A CA 1
ATOM 3713 C C . ARG A 1 508 ? -20.839 2.118 18.405 1.00 88.00 508 ARG A C 1
ATOM 3715 O O . ARG A 1 508 ? -21.721 2.960 18.263 1.00 88.00 508 ARG A O 1
ATOM 3722 N N . ALA A 1 509 ? -20.473 1.643 19.592 1.00 92.62 509 ALA A N 1
ATOM 3723 C CA . ALA A 1 509 ? -21.060 2.122 20.832 1.00 92.62 509 ALA A CA 1
ATOM 3724 C C . ALA A 1 509 ? -20.720 3.602 21.070 1.00 92.62 509 ALA A C 1
ATOM 3726 O O . ALA A 1 509 ? -21.618 4.365 21.408 1.00 92.62 509 ALA A O 1
ATOM 3727 N N . LEU A 1 510 ? -19.481 4.034 20.794 1.00 92.00 510 LEU A N 1
ATOM 3728 C CA . LEU A 1 510 ? -19.120 5.456 20.838 1.00 92.00 510 LEU A CA 1
ATOM 3729 C C . LEU A 1 510 ? -19.923 6.281 19.836 1.00 92.00 510 LEU A C 1
ATOM 3731 O O . LEU A 1 510 ? -20.543 7.254 20.248 1.00 92.00 510 LEU A O 1
ATOM 3735 N N . LEU A 1 511 ? -19.971 5.877 18.561 1.00 89.06 511 LEU A N 1
ATOM 3736 C CA . LEU A 1 511 ? -20.748 6.594 17.544 1.00 89.06 511 LEU A CA 1
ATOM 3737 C C . LEU A 1 511 ? -22.222 6.736 17.944 1.00 89.06 511 LEU A C 1
ATOM 3739 O O . LEU A 1 511 ? -22.810 7.804 17.792 1.00 89.06 511 LEU A O 1
ATOM 3743 N N . ALA A 1 512 ? -22.824 5.673 18.481 1.00 91.38 512 ALA A N 1
ATOM 3744 C CA . ALA A 1 512 ? -24.204 5.707 18.950 1.00 91.38 512 ALA A CA 1
ATOM 3745 C C . ALA A 1 512 ? -24.384 6.662 20.143 1.00 91.38 512 ALA A C 1
ATOM 3747 O O . ALA A 1 512 ? -25.338 7.441 20.163 1.00 91.38 512 ALA A O 1
ATOM 3748 N N . SER A 1 513 ? -23.460 6.636 21.107 1.00 94.50 513 SER A N 1
ATOM 3749 C CA . SER A 1 513 ? -23.467 7.517 22.278 1.00 94.50 513 SER A CA 1
ATOM 3750 C C . SER A 1 513 ? -23.266 8.991 21.930 1.00 94.50 513 SER A C 1
ATOM 3752 O O . SER A 1 513 ? -23.828 9.865 22.591 1.00 94.50 513 SER A O 1
ATOM 3754 N N . THR A 1 514 ? -22.477 9.292 20.897 1.00 94.00 514 THR A N 1
ATOM 3755 C CA . THR A 1 514 ? -22.090 10.664 20.552 1.00 94.00 514 THR A CA 1
ATOM 3756 C C . THR A 1 514 ? -22.877 11.256 19.385 1.00 94.00 514 THR A C 1
ATOM 3758 O O . THR A 1 514 ? -22.781 12.460 19.158 1.00 94.00 514 THR A O 1
ATOM 3761 N N . ALA A 1 515 ? -23.723 10.480 18.698 1.00 90.62 515 ALA A N 1
ATOM 3762 C CA . ALA A 1 515 ? -24.472 10.916 17.513 1.00 90.62 515 ALA A CA 1
ATOM 3763 C C . ALA A 1 515 ? -25.231 12.243 17.704 1.00 90.62 515 ALA A C 1
ATOM 3765 O O . ALA A 1 515 ? -25.217 13.110 16.830 1.00 90.62 515 ALA A O 1
ATOM 3766 N N . GLY A 1 516 ? -25.877 12.425 18.862 1.00 91.50 516 GLY A N 1
ATOM 3767 C CA . GLY A 1 516 ? -26.588 13.666 19.179 1.00 91.50 516 GLY A CA 1
ATOM 3768 C C . GLY A 1 516 ? -25.651 14.869 19.297 1.00 91.50 516 GLY A C 1
ATOM 3769 O O . GLY A 1 516 ? -25.950 15.930 18.757 1.00 91.50 516 GLY A O 1
ATOM 3770 N N . ALA A 1 517 ? -24.504 14.683 19.955 1.00 91.94 517 ALA A N 1
ATOM 3771 C CA . ALA A 1 517 ? -23.490 15.716 20.128 1.00 91.94 517 ALA A CA 1
ATOM 3772 C C . ALA A 1 517 ? -22.778 16.053 18.806 1.00 91.94 517 ALA A C 1
ATOM 3774 O O . ALA A 1 517 ? -22.534 17.227 18.530 1.00 91.94 517 ALA A O 1
ATOM 3775 N N . ALA A 1 518 ? -22.536 15.049 17.955 1.00 87.44 518 ALA A N 1
ATOM 3776 C CA . ALA A 1 518 ? -21.989 15.226 16.612 1.00 87.44 518 ALA A CA 1
ATOM 3777 C C . ALA A 1 518 ? -22.916 16.084 15.747 1.00 87.44 518 ALA A C 1
ATOM 3779 O O . ALA A 1 518 ? -22.476 17.059 15.138 1.00 87.44 518 ALA A O 1
ATOM 3780 N N . ALA A 1 519 ? -24.220 15.789 15.769 1.00 87.06 519 ALA A N 1
ATOM 3781 C CA . ALA A 1 519 ? -25.222 16.556 15.032 1.00 87.06 519 ALA A CA 1
ATOM 3782 C C . ALA A 1 519 ? -25.333 18.018 15.506 1.00 87.06 519 ALA A C 1
ATOM 3784 O O . ALA A 1 519 ? -25.631 18.901 14.701 1.00 87.06 519 ALA A O 1
ATOM 3785 N N . SER A 1 520 ? -25.086 18.294 16.792 1.00 90.25 520 SER A N 1
ATOM 3786 C CA . SER A 1 520 ? -25.089 19.654 17.348 1.00 90.25 520 SER A CA 1
ATOM 3787 C C . SER A 1 520 ? -23.723 20.346 17.350 1.00 90.25 520 SER A C 1
ATOM 3789 O O . SER A 1 520 ? -23.647 21.509 17.748 1.00 90.25 520 SER A O 1
ATOM 3791 N N . GLY A 1 521 ? -22.651 19.670 16.926 1.00 87.62 521 GLY A N 1
ATOM 3792 C CA . GLY A 1 521 ? -21.286 20.202 16.974 1.00 87.62 521 GLY A CA 1
ATOM 3793 C C . GLY A 1 521 ? -20.797 20.503 18.395 1.00 87.62 521 GLY A C 1
ATOM 3794 O O . GLY A 1 521 ? -20.072 21.476 18.606 1.00 87.62 521 GLY A O 1
ATOM 3795 N N . THR A 1 522 ? -21.225 19.712 19.379 1.00 93.31 522 THR A N 1
ATOM 3796 C CA . THR A 1 522 ? -20.867 19.863 20.798 1.00 93.31 522 THR A CA 1
ATOM 3797 C C . THR A 1 522 ? -20.026 18.684 21.282 1.00 93.31 522 THR A C 1
ATOM 3799 O O . THR A 1 522 ? -20.009 17.632 20.654 1.00 93.31 522 THR A O 1
ATOM 3802 N N . GLY A 1 523 ? -19.360 18.837 22.428 1.00 93.94 523 GLY A N 1
ATOM 3803 C CA . GLY A 1 523 ? -18.743 17.702 23.120 1.00 93.94 523 GLY A CA 1
ATOM 3804 C C . GLY A 1 523 ? -19.778 16.758 23.741 1.00 93.94 523 GLY A C 1
ATOM 3805 O O . GLY A 1 523 ? -20.963 17.092 23.847 1.00 93.94 523 GLY A O 1
ATOM 3806 N N . ALA A 1 524 ? -19.316 15.592 24.181 1.00 96.38 524 ALA A N 1
ATOM 3807 C CA . ALA A 1 524 ? -20.113 14.565 24.844 1.00 96.38 524 ALA A CA 1
ATOM 3808 C C . ALA A 1 524 ? -19.368 14.000 26.059 1.00 96.38 524 ALA A C 1
ATOM 3810 O O . ALA A 1 524 ? -18.147 14.076 26.140 1.00 96.38 524 ALA A O 1
ATOM 3811 N N . THR A 1 525 ? -20.096 13.386 26.988 1.00 96.12 525 THR A N 1
ATOM 3812 C CA . THR A 1 525 ? -19.487 12.549 28.028 1.00 96.12 525 THR A CA 1
ATOM 3813 C C . THR A 1 525 ? -20.010 11.138 27.858 1.00 96.12 525 THR A C 1
ATOM 3815 O O . THR A 1 525 ? -21.222 10.938 27.906 1.00 96.12 525 THR A O 1
ATOM 3818 N N . VAL A 1 526 ? -19.103 10.181 27.689 1.00 96.38 526 VAL A N 1
ATOM 3819 C CA . VAL A 1 526 ? -19.416 8.751 27.580 1.00 96.38 526 VAL A CA 1
ATOM 3820 C C . VAL A 1 526 ? -18.888 8.017 28.803 1.00 96.38 526 VAL A C 1
ATOM 3822 O O . VAL A 1 526 ? -17.861 8.391 29.366 1.00 96.38 526 VAL A O 1
ATOM 3825 N N . THR A 1 527 ? -19.566 6.967 29.239 1.00 97.12 527 THR A N 1
ATOM 3826 C CA . THR A 1 527 ? -19.154 6.160 30.391 1.00 97.12 527 THR A CA 1
ATOM 3827 C C . THR A 1 527 ? -18.578 4.839 29.911 1.00 97.12 527 THR A C 1
ATOM 3829 O O . THR A 1 527 ? -19.289 4.020 29.331 1.00 97.12 527 THR A O 1
ATOM 3832 N N . LEU A 1 528 ? -17.290 4.618 30.169 1.00 96.50 528 LEU A N 1
ATOM 3833 C CA . LEU A 1 528 ? -16.633 3.340 29.929 1.00 96.50 528 LEU A CA 1
ATO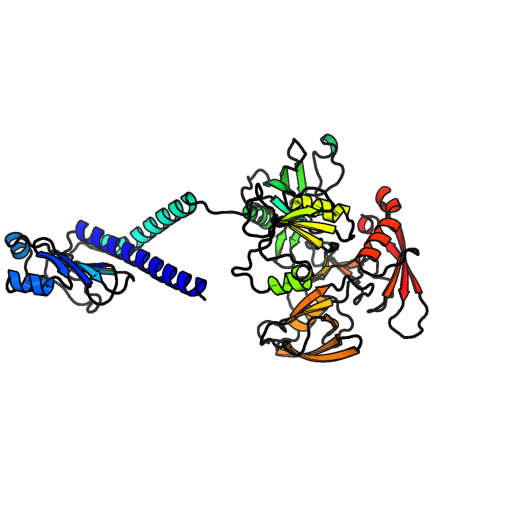M 3834 C C . LEU A 1 528 ? -16.825 2.429 31.132 1.00 96.50 528 LEU A C 1
ATOM 3836 O O . LEU A 1 528 ? -16.375 2.725 32.239 1.00 96.50 528 LEU A O 1
ATOM 3840 N N . SER A 1 529 ? -17.408 1.272 30.886 1.00 95.69 529 SER A N 1
ATOM 3841 C CA . SER A 1 529 ? -17.422 0.190 31.846 1.00 95.69 529 SER A CA 1
ATOM 3842 C C . SER A 1 529 ? -16.173 -0.668 31.687 1.00 95.69 529 SER A C 1
ATOM 3844 O O . SER A 1 529 ? -16.023 -1.356 30.674 1.00 95.69 529 SER A O 1
ATOM 3846 N N . ILE A 1 530 ? -15.290 -0.665 32.683 1.00 94.38 530 ILE A N 1
ATOM 3847 C CA . ILE A 1 530 ? -14.003 -1.357 32.609 1.00 94.38 530 ILE A CA 1
ATOM 3848 C C . ILE A 1 530 ? -13.891 -2.492 33.629 1.00 94.38 530 ILE A C 1
ATOM 3850 O O . ILE A 1 530 ? -14.192 -2.322 34.812 1.00 94.38 530 ILE A O 1
ATOM 3854 N N . THR A 1 531 ? -13.381 -3.639 33.184 1.00 92.06 531 THR A N 1
ATOM 3855 C CA . THR A 1 531 ? -12.888 -4.709 34.059 1.00 92.06 531 THR A CA 1
ATOM 3856 C C . THR A 1 531 ? -11.368 -4.680 34.060 1.00 92.06 531 THR A C 1
ATOM 3858 O O . THR A 1 531 ? -10.714 -4.756 33.017 1.00 92.06 531 THR A O 1
ATOM 3861 N N . ARG A 1 532 ? -10.787 -4.575 35.251 1.00 86.12 532 ARG A N 1
ATOM 3862 C CA . ARG A 1 532 ? -9.339 -4.566 35.441 1.00 86.12 532 ARG A CA 1
ATOM 3863 C C . ARG A 1 532 ? -8.755 -5.984 35.307 1.00 86.12 532 ARG A C 1
ATOM 3865 O O . ARG A 1 532 ? -9.469 -6.963 35.511 1.00 86.12 532 ARG A O 1
ATOM 3872 N N . PRO A 1 533 ? -7.465 -6.128 34.956 1.00 79.44 533 PRO A N 1
ATOM 3873 C CA . PRO A 1 533 ? -6.861 -7.434 34.682 1.00 79.44 533 PRO A CA 1
ATOM 3874 C C . PRO A 1 533 ? -6.673 -8.334 35.919 1.00 79.44 533 PRO A C 1
ATOM 3876 O O . PRO A 1 533 ? -6.333 -9.505 35.753 1.00 79.44 533 PRO A O 1
ATOM 3879 N N . LEU A 1 534 ? -6.877 -7.831 37.143 1.00 73.62 534 LEU A N 1
ATOM 3880 C CA . LEU A 1 534 ? -6.715 -8.613 38.369 1.00 73.62 534 LEU A CA 1
ATOM 3881 C C . LEU A 1 534 ? -7.975 -9.444 38.696 1.00 73.62 534 LEU A C 1
ATOM 3883 O O . LEU A 1 534 ? -9.096 -8.944 38.565 1.00 73.62 534 LEU A O 1
ATOM 3887 N N . PRO A 1 535 ? -7.823 -10.700 39.166 1.00 61.19 535 PRO A N 1
ATOM 3888 C CA . PRO A 1 535 ? -8.957 -11.529 39.563 1.00 61.19 535 PRO A CA 1
ATOM 3889 C C . PRO A 1 535 ? -9.791 -10.860 40.665 1.00 61.19 535 PRO A C 1
ATOM 3891 O O . PRO A 1 535 ? -9.247 -10.441 41.684 1.00 61.19 535 PRO A O 1
ATOM 3894 N N . ASN A 1 536 ? -11.116 -10.844 40.492 1.00 67.31 536 ASN A N 1
ATOM 3895 C CA . ASN A 1 536 ? -12.108 -10.339 41.455 1.00 67.31 536 ASN A CA 1
ATOM 3896 C C . ASN A 1 536 ? -12.123 -8.819 41.696 1.00 67.31 536 ASN A C 1
ATOM 3898 O O . ASN A 1 536 ? -12.738 -8.376 42.669 1.00 67.31 536 ASN A O 1
ATOM 3902 N N . GLU A 1 537 ? -11.505 -8.005 40.837 1.00 69.12 537 GLU A N 1
ATOM 3903 C CA . GLU A 1 537 ? -11.728 -6.559 40.908 1.00 69.12 537 GLU A CA 1
ATOM 3904 C C . GLU A 1 537 ? -13.123 -6.190 40.374 1.00 69.12 537 GLU A C 1
ATOM 3906 O O . GLU A 1 537 ? -13.561 -6.726 39.350 1.00 69.12 537 GLU A O 1
ATOM 3911 N N . PRO A 1 538 ? -13.855 -5.296 41.065 1.00 73.88 538 PRO A N 1
ATOM 3912 C CA . PRO A 1 538 ? -15.165 -4.865 40.611 1.00 73.88 538 PRO A CA 1
ATOM 3913 C C . PRO A 1 538 ? -15.043 -4.074 39.307 1.00 73.88 538 PRO A C 1
ATOM 3915 O O . PRO A 1 538 ? -14.085 -3.326 39.096 1.00 73.88 538 PRO A O 1
ATOM 3918 N N . ARG A 1 539 ? -16.061 -4.212 38.454 1.00 84.19 539 ARG A N 1
ATOM 3919 C CA . ARG A 1 539 ? -16.256 -3.357 37.282 1.00 84.19 539 ARG A CA 1
ATOM 3920 C C . ARG A 1 539 ? -16.286 -1.895 37.731 1.00 84.19 539 ARG A C 1
ATOM 3922 O O . ARG A 1 539 ? -16.985 -1.561 38.689 1.00 84.19 539 ARG A O 1
ATOM 3929 N N . ALA A 1 540 ? -15.519 -1.050 37.055 1.00 89.81 540 ALA A N 1
ATOM 3930 C CA . ALA A 1 540 ? -15.495 0.384 37.298 1.00 89.81 540 ALA A CA 1
ATOM 3931 C C . ALA A 1 540 ? -16.201 1.111 36.152 1.00 89.81 540 ALA A C 1
ATOM 3933 O O . ALA A 1 540 ? -16.008 0.768 34.990 1.00 89.81 540 ALA A O 1
ATOM 3934 N N . GLU A 1 541 ? -17.002 2.114 36.490 1.00 94.00 541 GLU A N 1
ATOM 3935 C CA . GLU A 1 541 ? -17.610 3.019 35.518 1.00 94.00 541 GLU A CA 1
ATOM 3936 C C . GLU A 1 541 ? -16.777 4.298 35.473 1.00 94.00 541 GLU A C 1
ATOM 3938 O O . GLU A 1 541 ? -16.538 4.934 36.503 1.00 94.00 541 GLU A O 1
ATOM 3943 N N . VAL A 1 542 ? -16.293 4.643 34.286 1.00 94.00 542 VAL A N 1
ATOM 3944 C CA . VAL A 1 542 ? -15.295 5.687 34.087 1.00 94.00 542 VAL A CA 1
ATOM 3945 C C . VAL A 1 542 ? -15.821 6.696 33.068 1.00 94.00 542 VAL A C 1
ATOM 3947 O O . VAL A 1 542 ? -15.896 6.370 31.883 1.00 94.00 542 VAL A O 1
ATOM 3950 N N . PRO A 1 543 ? -16.200 7.914 33.492 1.00 95.44 543 PRO A N 1
ATOM 3951 C CA . PRO A 1 543 ? -16.655 8.941 32.567 1.00 95.44 543 PRO A CA 1
ATOM 3952 C C . PRO A 1 543 ? -15.475 9.503 31.766 1.00 95.44 543 PRO A C 1
ATOM 3954 O O . PRO A 1 543 ? -14.439 9.850 32.333 1.00 95.44 543 PRO A O 1
ATOM 3957 N N . VAL A 1 544 ? -15.661 9.634 30.457 1.00 95.94 544 VAL A N 1
ATOM 3958 C CA . VAL A 1 544 ? -14.715 10.219 29.506 1.00 95.94 544 VAL A CA 1
ATOM 3959 C C . VAL A 1 544 ? -15.378 11.420 28.856 1.00 95.94 544 VAL A C 1
ATOM 3961 O O . VAL A 1 544 ? -16.441 11.291 28.251 1.00 95.94 544 VAL A O 1
ATOM 3964 N N . ALA A 1 545 ? -14.755 12.587 28.992 1.00 94.81 545 ALA A N 1
ATOM 3965 C CA . ALA A 1 545 ? -15.180 13.785 28.287 1.00 94.81 545 ALA A CA 1
ATOM 3966 C C . ALA A 1 545 ? -14.548 13.796 26.891 1.00 94.81 545 ALA A C 1
ATOM 3968 O O . ALA A 1 545 ? -13.332 13.671 26.765 1.00 94.81 545 ALA A O 1
ATOM 3969 N N . LEU A 1 546 ? -15.386 13.946 25.874 1.00 94.06 546 LEU A N 1
ATOM 3970 C CA . LEU A 1 546 ? -15.025 14.091 24.471 1.00 94.06 546 LEU A CA 1
ATOM 3971 C C . LEU A 1 546 ? -15.352 15.520 24.056 1.00 94.06 546 LEU A C 1
ATOM 3973 O O . LEU A 1 546 ? -16.453 16.014 24.335 1.00 94.06 546 LEU A O 1
ATOM 3977 N N . ASP A 1 547 ? -14.417 16.201 23.409 1.00 91.06 547 ASP A N 1
ATOM 3978 C CA . ASP A 1 547 ? -14.699 17.518 22.858 1.00 91.06 547 ASP A CA 1
ATOM 3979 C C . ASP A 1 547 ? -15.471 17.421 21.526 1.00 91.06 547 ASP A C 1
ATOM 3981 O O . ASP A 1 547 ? -15.805 16.344 21.032 1.00 91.06 547 ASP A O 1
ATOM 3985 N N . ALA A 1 548 ? -15.832 18.570 20.952 1.00 86.44 548 ALA A N 1
ATOM 3986 C CA . ALA A 1 548 ? -16.574 18.598 19.692 1.00 86.44 548 ALA A CA 1
ATOM 3987 C C . ALA A 1 548 ? -15.747 18.115 18.485 1.00 86.44 548 ALA A C 1
ATOM 3989 O O . ALA A 1 548 ? -16.322 17.850 17.434 1.00 86.44 548 ALA A O 1
ATOM 3990 N N . ALA A 1 549 ? -14.416 18.074 18.586 1.00 82.19 549 ALA A N 1
ATOM 3991 C CA . ALA A 1 549 ? -13.545 17.526 17.557 1.00 82.19 549 ALA A CA 1
ATOM 3992 C C . ALA A 1 549 ? -13.422 16.005 17.685 1.00 82.19 549 ALA A C 1
ATOM 3994 O O . ALA A 1 549 ? -13.510 15.348 16.663 1.00 82.19 549 ALA A O 1
ATOM 3995 N N . ASP A 1 550 ? -13.321 15.463 18.900 1.00 85.06 550 ASP A N 1
ATOM 3996 C CA . ASP A 1 550 ? -13.277 14.016 19.165 1.00 85.06 550 ASP A CA 1
ATOM 3997 C C . ASP A 1 550 ? -14.572 13.294 18.756 1.00 85.06 550 ASP A C 1
ATOM 3999 O O . ASP A 1 550 ? -14.579 12.097 18.479 1.00 85.06 550 ASP A O 1
ATOM 4003 N N . VAL A 1 551 ? -15.697 14.012 18.804 1.00 84.25 551 VAL A N 1
ATOM 4004 C CA . VAL A 1 551 ? -17.029 13.497 18.460 1.00 84.25 551 VAL A CA 1
ATOM 4005 C C . VAL A 1 551 ? -17.290 13.492 16.945 1.00 84.25 551 VAL A C 1
ATOM 4007 O O . VAL A 1 551 ? -18.177 12.764 16.494 1.00 84.25 551 VAL A O 1
ATOM 4010 N N . ARG A 1 552 ? -16.571 14.320 16.179 1.00 71.88 552 ARG A N 1
ATOM 4011 C CA . ARG A 1 552 ? -16.671 14.386 14.713 1.00 71.88 552 ARG A CA 1
ATOM 4012 C C . ARG A 1 552 ? -15.800 13.321 14.077 1.00 71.88 552 ARG A C 1
ATOM 4014 O O . ARG A 1 552 ? -16.270 12.762 13.064 1.00 71.88 552 ARG A O 1
#